Protein AF-A0A7W1K9L9-F1 (afdb_monomer_lite)

Foldseek 3Di:
DDDPDPPVVVVVVVVVVVVPPPPPPPPPQDQKEKEWQDLADEAQAKTKMKIARADAPFWKKKFKAPALDPVDHDGPWMDTWHQHPRRMTIDITHQHADPDADKGKIKMFMWGDPVVHDTDTRYIYIHTYGYQDWDKPPDFDKAFQFDKTKTKGADADFFQWKKKFKDDPNDGPDMDTQGTQDDRRMGIGIDGNHDPPFFDAAKMKIKMDSDRDDDPDPAAKMKIKIWGFDDRDRRTMIHIDHIDIDHHPDDPVPDPQPAFDWDWDDDQFFIKIKGPPQQFWKKWKFKDDPPDTHTQGIFGDHGRDITMDGRSDTADQPCQKIKMKIWTQHPVRGIYIHMDIDGGDHCLPQKDWDWDQEDEAQDKTKTKIFGLSQAFPDWKKKWKADPPDDIDIDTFGGDGSRGMTMDMDTRNDAAKMKIWIDDDHHIDIDIYGYNDDDPDDDPAFAEEQEEEPQSPLLLSLLCVLCPVRHNYDYDYDYLDACQDPPDPLLVVLLVCCVPRVGQEYEYEYQQNDQQWDQAPVRDTGGPDDPVNLVRLLVSLLSSQCSQCVVVSHAYEYEQFQAFPDPVSNVSSVSNLVSNVVSCPPDPRYHYHDVNCQQPVPHQDQWHQDPNDTDGQDDPRRGHGDNVVSNVSSNVVSVVVVVVVVVVVVVVVVVVVVVVVPD

pLDDT: mean 78.86, std 16.41, range [26.33, 98.75]

Secondary structure (DSSP, 8-state):
-----THHHHHHHHHHHHTTS--------PPPEEEESSSEEETTSEEEEEEE-PPTT-EEEEEEESSS-SSSS-EEEEEEEEE-TTS-EEEEEE----SSSSPEEEEEEEEE-GGGSS--EEEEEEEEEE---EEEES-SS-EETT-EEEEEE-SPPTTPEEEEEEEETTEEEEEEEEEE-BTTTBEEEEEESS-TT---SEEEEEEEES-SS----SSEEEEEEEEEE-SSSTT-EEEEEEEEEEEEPP-TT-PPP-B--EEEEEETTEEEEEE---TTPPEEEEEEETTEEEEEEEE---TTS-EEEEEEEE--SS-SEEEEEEEEE-TTS-EEEEEEEEEPPPGGGTEEEE--SEE-TT-EEEEEEEETT----B-PEEEEE-TTS--EEEE--B-TT--EEEEEEE--S-EEEEEEEEETTEEEEEEEEESPPPPP-PPPPEEEEEESGGGTTHHHHHHHHTTTT-EEEEEE-TT--SSSTT--HHHHHHHHHHHH--SEEEEE--TT----EE-TTS-EE-TTSHHHHHHHHHHHHHHHHHHHTTTTSEEEEEPPPPPSSHHHHHHHHHHHHHHHHHHTT-TTEEEE-HHHHH-BTB--SEEEETTEEEE-B-TTSSSB-HHHHHHHHHHHHHHHHHHHHHHHHHHHHHHHHTSS--

Structure (mmCIF, N/CA/C/O backbone):
data_AF-A0A7W1K9L9-F1
#
_entry.id   AF-A0A7W1K9L9-F1
#
loop_
_atom_site.group_PDB
_atom_site.id
_atom_site.type_symbol
_atom_site.label_atom_id
_atom_site.label_alt_id
_atom_site.label_comp_id
_atom_site.label_asym_id
_atom_site.label_entity_id
_atom_site.label_seq_id
_atom_site.pdbx_PDB_ins_code
_atom_site.Cartn_x
_atom_site.Cartn_y
_atom_site.Cartn_z
_atom_site.occupancy
_atom_site.B_iso_or_equiv
_atom_site.auth_seq_id
_atom_site.auth_comp_id
_atom_site.auth_asym_id
_atom_site.auth_atom_id
_atom_site.pdbx_PDB_model_num
ATOM 1 N N . MET A 1 1 ? -20.378 55.635 -10.596 1.00 41.19 1 MET A N 1
ATOM 2 C CA . MET A 1 1 ? -19.546 55.828 -11.803 1.00 41.19 1 MET A CA 1
ATOM 3 C C . MET A 1 1 ? -20.311 55.288 -12.997 1.00 41.19 1 MET A C 1
ATOM 5 O O . MET A 1 1 ? -20.441 54.081 -13.142 1.00 41.19 1 MET A O 1
ATOM 9 N N . THR A 1 2 ? -20.908 56.182 -13.778 1.00 39.91 2 THR A N 1
ATOM 10 C CA . THR A 1 2 ? -21.640 55.884 -15.015 1.00 39.91 2 THR A CA 1
ATOM 11 C C . THR A 1 2 ? -20.645 55.679 -16.157 1.00 39.91 2 THR A C 1
ATOM 13 O O . THR A 1 2 ? -19.804 56.541 -16.401 1.00 39.91 2 THR A O 1
ATOM 16 N N . CYS A 1 3 ? -20.705 54.535 -16.841 1.00 37.66 3 CYS A N 1
ATOM 17 C CA . CYS A 1 3 ? -19.830 54.238 -17.975 1.00 37.66 3 CYS A CA 1
ATOM 18 C C . CYS A 1 3 ? -20.466 54.768 -19.268 1.00 37.66 3 CYS A C 1
ATOM 20 O O . CYS A 1 3 ? -21.442 54.208 -19.763 1.00 37.66 3 CYS A O 1
ATOM 22 N N . GLY A 1 4 ? -19.931 55.871 -19.792 1.00 39.16 4 GLY A N 1
ATOM 23 C CA . GLY A 1 4 ? -20.336 56.458 -21.066 1.00 39.16 4 GLY A CA 1
ATOM 24 C C . GLY A 1 4 ? -19.505 55.906 -22.221 1.00 39.16 4 GLY A C 1
ATOM 25 O O . GLY A 1 4 ? -18.396 56.377 -22.445 1.00 39.16 4 GLY A O 1
ATOM 26 N N . SER A 1 5 ? -20.029 54.897 -22.923 1.00 47.72 5 SER A N 1
ATOM 27 C CA . SER A 1 5 ? -19.883 54.661 -24.376 1.00 47.72 5 SER A CA 1
ATOM 28 C C . SER A 1 5 ? -19.959 53.158 -24.716 1.00 47.72 5 SER A C 1
ATOM 30 O O . SER A 1 5 ? -19.148 52.377 -24.209 1.00 47.72 5 SER A O 1
ATOM 32 N N . PRO A 1 6 ? -20.869 52.737 -25.619 1.00 48.78 6 PRO A N 1
ATOM 33 C CA . PRO A 1 6 ? -21.090 51.330 -25.974 1.00 48.78 6 PRO A CA 1
ATOM 34 C C . PRO A 1 6 ? -19.970 50.697 -26.823 1.00 48.78 6 PRO A C 1
ATOM 36 O O . PRO A 1 6 ? -19.908 49.476 -26.941 1.00 48.78 6 PRO A O 1
ATOM 39 N N . TRP A 1 7 ? -19.034 51.485 -27.363 1.00 47.66 7 TRP A N 1
ATOM 40 C CA . TRP A 1 7 ? -17.964 50.966 -28.230 1.00 47.66 7 TRP A CA 1
ATOM 41 C C . TRP A 1 7 ? -16.797 50.323 -27.467 1.00 47.66 7 TRP A C 1
ATOM 43 O O . TRP A 1 7 ? -16.103 49.460 -28.001 1.00 47.66 7 TRP A O 1
ATOM 53 N N . ARG A 1 8 ? -16.596 50.673 -26.189 1.00 45.75 8 ARG A N 1
ATOM 54 C CA . ARG A 1 8 ? -15.510 50.100 -25.372 1.00 45.75 8 ARG A CA 1
ATOM 55 C C . ARG A 1 8 ? -15.851 48.735 -24.763 1.00 45.75 8 ARG A C 1
ATOM 57 O O . ARG A 1 8 ? -14.939 47.997 -24.402 1.00 45.75 8 ARG A O 1
ATOM 64 N N . CYS A 1 9 ? -17.129 48.354 -24.716 1.00 45.94 9 CYS A N 1
ATOM 65 C CA . CYS A 1 9 ? -17.545 47.039 -24.218 1.00 45.94 9 CYS A CA 1
ATOM 66 C C . CYS A 1 9 ? -17.356 45.912 -25.246 1.00 45.94 9 CYS A C 1
ATOM 68 O O . CYS A 1 9 ? -17.068 44.784 -24.851 1.00 45.94 9 CYS A O 1
ATOM 70 N N . PHE A 1 10 ? -17.435 46.199 -26.551 1.00 47.00 10 PHE A N 1
ATOM 71 C CA . PHE A 1 10 ? -17.265 45.171 -27.587 1.00 47.00 10 PHE A CA 1
ATOM 72 C C . PHE A 1 10 ? -15.798 44.778 -27.823 1.00 47.00 10 PHE A C 1
ATOM 74 O O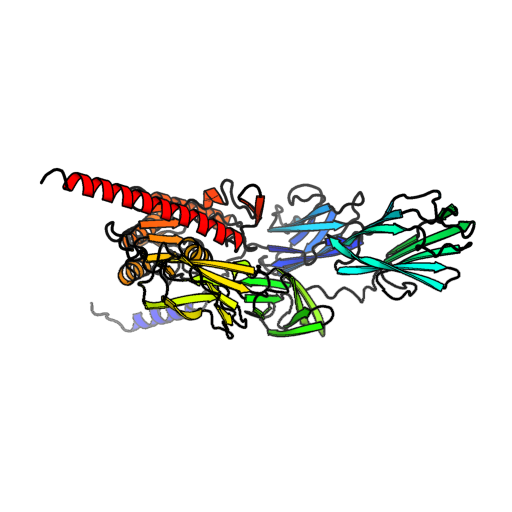 . PHE A 1 10 ? -15.504 43.599 -28.020 1.00 47.00 10 PHE A O 1
ATOM 81 N N . ALA A 1 11 ? -14.858 45.722 -27.708 1.00 43.66 11 ALA A N 1
ATOM 82 C CA . ALA A 1 11 ? -13.430 45.425 -27.857 1.00 43.66 11 ALA A CA 1
ATOM 83 C C . ALA A 1 11 ? -12.872 44.577 -26.695 1.00 43.66 11 ALA A C 1
ATOM 85 O O . ALA A 1 11 ? -12.005 43.734 -26.911 1.00 43.66 11 ALA A O 1
ATOM 86 N N . LEU A 1 12 ? -13.405 44.737 -25.475 1.00 42.94 12 LEU A N 1
ATOM 87 C CA . LEU A 1 12 ? -12.981 43.939 -24.319 1.00 42.94 12 LEU A CA 1
ATOM 88 C C . LEU A 1 12 ? -13.545 42.506 -24.355 1.00 42.94 12 LEU A C 1
ATOM 90 O O . LEU A 1 12 ? -12.870 41.572 -23.929 1.00 42.94 12 LEU A O 1
ATOM 94 N N . ALA A 1 13 ? -14.751 42.313 -24.904 1.00 41.59 13 ALA A N 1
ATOM 95 C CA . ALA A 1 13 ? -15.370 40.992 -25.034 1.00 41.59 13 ALA A CA 1
ATOM 96 C C . ALA A 1 13 ? -14.721 40.135 -26.140 1.00 41.59 13 ALA A C 1
ATOM 98 O O . ALA A 1 13 ? -14.557 38.929 -25.960 1.00 41.59 13 ALA A O 1
ATOM 99 N N . ALA A 1 14 ? -14.277 40.746 -27.246 1.00 40.28 14 ALA A N 1
ATOM 100 C CA . ALA A 1 14 ? -13.587 40.031 -28.324 1.00 40.28 14 ALA A CA 1
ATOM 101 C C . ALA A 1 14 ? -12.145 39.625 -27.950 1.00 40.28 14 ALA A C 1
ATOM 103 O O . ALA A 1 14 ? -11.694 38.545 -28.330 1.00 40.28 14 ALA A O 1
ATOM 104 N N . PHE A 1 15 ? -11.441 40.426 -27.139 1.00 36.16 15 PHE A N 1
ATOM 105 C CA . PHE A 1 15 ? -10.092 40.080 -26.665 1.00 36.16 15 PHE A CA 1
ATOM 106 C C . PHE A 1 15 ? -10.097 38.995 -25.570 1.00 36.16 15 PHE A C 1
ATOM 108 O O . PHE A 1 15 ? -9.160 38.203 -25.485 1.00 36.16 15 PHE A O 1
ATOM 115 N N . LEU A 1 16 ? -11.169 38.895 -24.771 1.00 36.16 16 LEU A N 1
ATOM 116 C CA . LEU A 1 16 ? -11.335 37.819 -23.782 1.00 36.16 16 LEU A CA 1
ATOM 117 C C . LEU A 1 16 ? -11.773 36.477 -24.395 1.00 36.16 16 LEU A C 1
ATOM 119 O O . LEU A 1 16 ? -11.501 35.435 -23.803 1.00 36.16 16 LEU A O 1
ATOM 123 N N . ALA A 1 17 ? -12.400 36.476 -25.575 1.00 31.19 17 ALA A N 1
ATOM 124 C CA . ALA A 1 17 ? -12.814 35.246 -26.253 1.00 31.19 17 ALA A CA 1
ATOM 125 C C . ALA A 1 17 ? -11.664 34.541 -27.002 1.00 31.19 17 ALA A C 1
ATOM 127 O O . ALA A 1 17 ? -11.699 33.323 -27.154 1.00 31.19 17 ALA A O 1
ATOM 128 N N . VAL A 1 18 ? -10.617 35.269 -27.413 1.00 32.94 18 VAL A N 1
ATOM 129 C CA . VAL A 1 18 ? -9.445 34.690 -28.108 1.00 32.94 18 VAL A CA 1
ATOM 130 C C . VAL A 1 18 ? -8.362 34.197 -27.133 1.00 32.94 18 VAL A C 1
ATOM 132 O O . VAL A 1 18 ? -7.576 33.317 -27.472 1.00 32.94 18 VAL A O 1
ATOM 135 N N . LEU A 1 19 ? -8.357 34.667 -25.881 1.00 32.03 19 LEU A N 1
ATOM 136 C CA . LEU A 1 19 ? -7.423 34.202 -24.841 1.00 32.03 19 LEU A CA 1
ATOM 137 C C . LEU A 1 19 ? -7.907 32.965 -24.058 1.00 32.03 19 LEU A C 1
ATOM 139 O O . LEU A 1 19 ? -7.178 32.471 -23.198 1.00 32.03 19 LEU A O 1
ATOM 143 N N . LEU A 1 20 ? -9.099 32.431 -24.358 1.00 33.34 20 LEU A N 1
ATOM 144 C CA . LEU A 1 20 ? -9.680 31.288 -23.637 1.00 33.34 20 LEU A CA 1
ATOM 145 C C . LEU A 1 20 ? -9.454 29.906 -24.284 1.00 33.34 20 LEU A C 1
ATOM 147 O O . LEU A 1 20 ? -9.943 28.913 -23.749 1.00 33.34 20 LEU A O 1
ATOM 151 N N . THR A 1 21 ? -8.696 29.795 -25.381 1.00 34.53 21 THR A N 1
ATOM 152 C CA . THR A 1 21 ? -8.489 28.510 -26.093 1.00 34.53 21 THR A CA 1
ATOM 153 C C . THR A 1 21 ? -7.059 27.963 -26.109 1.00 34.53 21 THR A C 1
ATOM 155 O O . THR A 1 21 ? -6.816 26.940 -26.742 1.00 34.53 21 THR A O 1
ATOM 158 N N . THR A 1 22 ? -6.107 28.539 -25.371 1.00 33.66 22 THR A N 1
ATOM 159 C CA . THR A 1 22 ? -4.733 27.993 -25.283 1.00 33.66 22 THR A CA 1
ATOM 160 C C . THR A 1 22 ? -4.204 27.919 -23.853 1.00 33.66 22 THR A C 1
ATOM 162 O O . THR A 1 22 ? -3.071 28.297 -23.572 1.00 33.66 22 THR A O 1
ATOM 165 N N . ALA A 1 23 ? -4.996 27.379 -22.929 1.00 32.28 23 ALA A N 1
ATOM 166 C CA . ALA A 1 23 ? -4.441 26.748 -21.734 1.00 32.28 23 ALA A CA 1
ATOM 167 C C . ALA A 1 23 ? -4.168 25.274 -22.067 1.00 32.28 23 ALA A C 1
ATOM 169 O O . ALA A 1 23 ? -4.929 24.383 -21.694 1.00 32.28 23 ALA A O 1
ATOM 170 N N . LEU A 1 24 ? -3.095 25.023 -22.826 1.00 32.34 24 LEU A N 1
ATOM 171 C CA . LEU A 1 24 ? -2.504 23.690 -22.899 1.00 32.34 24 LEU A CA 1
ATOM 172 C C . LEU A 1 24 ? -2.159 23.290 -21.464 1.00 32.34 24 LEU A C 1
ATOM 174 O O . LEU A 1 24 ? -1.269 23.866 -20.840 1.00 32.34 24 LEU A O 1
ATOM 178 N N . ALA A 1 25 ? -2.921 22.345 -20.923 1.00 29.66 25 ALA A N 1
ATOM 179 C CA . ALA A 1 25 ? -2.602 21.690 -19.675 1.00 29.66 25 ALA A CA 1
ATOM 180 C C . ALA A 1 25 ? -1.238 21.019 -19.853 1.00 29.66 25 ALA A C 1
ATOM 182 O O . ALA A 1 25 ? -1.145 19.953 -20.454 1.00 29.66 25 ALA A O 1
ATOM 183 N N . LEU A 1 26 ? -0.174 21.658 -19.366 1.00 26.33 26 LEU A N 1
ATOM 184 C CA . LEU A 1 26 ? 1.110 20.995 -19.214 1.00 26.33 26 LEU A CA 1
ATOM 185 C C . LEU A 1 26 ? 0.892 19.874 -18.188 1.00 26.33 26 LEU A C 1
ATOM 187 O O . LEU A 1 26 ? 0.564 20.177 -17.033 1.00 26.33 26 LEU A O 1
ATOM 191 N N . PRO A 1 27 ? 0.999 18.588 -18.570 1.00 29.08 27 PRO A N 1
ATOM 192 C CA . PRO A 1 27 ? 0.968 17.523 -17.587 1.00 29.08 27 PRO A CA 1
ATOM 193 C C . PRO A 1 27 ? 2.139 17.763 -16.635 1.00 29.08 27 PRO A C 1
ATOM 195 O O . PRO A 1 27 ? 3.267 17.978 -17.075 1.00 29.08 27 PRO A O 1
ATOM 198 N N . ALA A 1 28 ? 1.879 17.759 -15.327 1.00 31.33 28 ALA A N 1
ATOM 199 C CA . ALA A 1 28 ? 2.944 17.717 -14.335 1.00 31.33 28 ALA A CA 1
ATOM 200 C C . ALA A 1 28 ? 3.848 16.522 -14.681 1.00 31.33 28 ALA A C 1
ATOM 202 O O . ALA A 1 28 ? 3.395 15.378 -14.588 1.00 31.33 28 ALA A O 1
ATOM 203 N N . SER A 1 29 ? 5.072 16.777 -15.158 1.00 32.59 29 SER A N 1
ATOM 204 C CA . SER A 1 29 ? 5.957 15.722 -15.647 1.00 32.59 29 SER A CA 1
ATOM 205 C C . SER A 1 29 ? 6.315 14.805 -14.481 1.00 32.59 29 SER A C 1
ATOM 207 O O . SER A 1 29 ? 7.030 15.161 -13.540 1.00 32.59 29 SER A O 1
ATOM 209 N N . ALA A 1 30 ? 5.732 13.608 -14.489 1.00 44.03 30 ALA A N 1
ATOM 210 C CA . ALA A 1 30 ? 6.203 12.525 -13.648 1.00 44.03 30 ALA A CA 1
ATOM 211 C C . ALA A 1 30 ? 7.645 12.229 -14.074 1.00 44.03 30 ALA A C 1
ATOM 213 O O . ALA A 1 30 ? 7.911 12.141 -15.269 1.00 44.03 30 ALA A O 1
ATOM 214 N N . GLN A 1 31 ? 8.574 12.114 -13.119 1.00 48.84 31 GLN A N 1
ATOM 215 C CA . GLN A 1 31 ? 9.953 11.760 -13.461 1.00 48.84 31 GLN A CA 1
ATOM 216 C C . GLN A 1 31 ? 9.979 10.436 -14.235 1.00 48.84 31 GLN A C 1
ATOM 218 O O . GLN A 1 31 ? 9.230 9.527 -13.851 1.00 48.84 31 GLN A O 1
ATOM 223 N N . PRO A 1 32 ? 10.855 10.311 -15.250 1.00 59.69 32 PRO A N 1
ATOM 224 C CA . PRO A 1 32 ? 10.964 9.094 -16.020 1.00 59.69 32 PRO A CA 1
ATOM 225 C C . PRO A 1 32 ? 11.225 7.900 -15.099 1.00 59.69 32 PRO A C 1
ATOM 227 O O . PRO A 1 32 ? 12.175 7.886 -14.313 1.00 59.69 32 PRO A O 1
ATOM 230 N N . THR A 1 33 ? 10.361 6.894 -15.148 1.00 61.53 33 THR A N 1
ATOM 231 C CA . THR A 1 33 ? 10.555 5.641 -14.419 1.00 61.53 33 THR A CA 1
ATOM 232 C C . THR A 1 33 ? 11.104 4.583 -15.356 1.00 61.53 33 THR A C 1
ATOM 234 O O . THR A 1 33 ? 10.826 4.602 -16.547 1.00 61.53 33 THR A O 1
ATOM 237 N N . LEU A 1 34 ? 11.887 3.645 -14.827 1.00 68.19 34 LEU A N 1
ATOM 238 C CA . LEU A 1 34 ? 12.358 2.480 -15.569 1.00 68.19 34 LEU A CA 1
ATOM 239 C C . LEU A 1 34 ? 12.175 1.243 -14.698 1.00 68.19 34 LEU A C 1
ATOM 241 O O . LEU A 1 34 ? 12.527 1.239 -13.517 1.00 68.19 34 LEU A O 1
ATOM 245 N N . PHE A 1 35 ? 11.646 0.176 -15.275 1.00 59.00 35 PHE A N 1
ATOM 246 C CA . PHE A 1 35 ? 11.457 -1.099 -14.604 1.00 59.00 35 PHE A CA 1
ATOM 247 C C . PHE A 1 35 ? 11.678 -2.260 -15.582 1.00 59.00 35 PHE A C 1
ATOM 249 O O . PHE A 1 35 ? 11.492 -2.150 -16.793 1.00 59.00 35 PHE A O 1
ATOM 256 N N . SER A 1 36 ? 12.089 -3.404 -15.040 1.00 61.25 36 SER A N 1
ATOM 257 C CA . SER A 1 36 ? 12.247 -4.649 -15.795 1.00 61.25 36 SER A CA 1
ATOM 258 C C . SER A 1 36 ? 11.005 -5.514 -15.626 1.00 61.25 36 SER A C 1
ATOM 260 O O . SER A 1 36 ? 10.530 -5.692 -14.504 1.00 61.25 36 SER A O 1
ATOM 262 N N . LEU A 1 37 ? 10.498 -6.078 -16.725 1.00 51.16 37 LEU A N 1
ATOM 263 C CA . LEU A 1 37 ? 9.322 -6.962 -16.710 1.00 51.16 37 LEU A CA 1
ATOM 264 C C . LEU A 1 37 ? 9.650 -8.406 -16.309 1.00 51.16 37 LEU A C 1
ATOM 266 O O . LEU A 1 37 ? 8.752 -9.202 -16.042 1.00 51.16 37 LEU A O 1
ATOM 270 N N . GLY A 1 38 ? 10.940 -8.716 -16.173 1.00 53.16 38 GLY A N 1
ATOM 271 C CA . GLY A 1 38 ? 11.441 -9.924 -15.532 1.00 53.16 38 GLY A CA 1
ATOM 272 C C . GLY A 1 38 ? 12.306 -9.586 -14.322 1.00 53.16 38 GLY A C 1
ATOM 273 O O . GLY A 1 38 ? 13.132 -8.673 -14.366 1.00 53.16 38 GLY A O 1
ATOM 274 N N . ASN A 1 39 ? 12.185 -10.375 -13.251 1.00 57.72 39 ASN A N 1
ATOM 275 C CA . ASN A 1 39 ? 13.110 -10.288 -12.116 1.00 57.72 39 ASN A CA 1
ATOM 276 C C . ASN A 1 39 ? 14.548 -10.662 -12.520 1.00 57.72 39 ASN A C 1
ATOM 278 O O . ASN A 1 39 ? 15.482 -10.323 -11.788 1.00 57.72 39 ASN A O 1
ATOM 282 N N . CYS A 1 40 ? 14.711 -11.357 -13.660 1.00 71.19 40 CYS A N 1
ATOM 283 C CA . CYS A 1 40 ? 15.981 -11.883 -14.136 1.00 71.19 40 CYS A CA 1
ATOM 284 C C . CYS A 1 40 ? 16.158 -11.901 -15.655 1.00 71.19 40 CYS A C 1
ATOM 286 O O . CYS A 1 40 ? 15.264 -12.339 -16.375 1.00 71.19 40 CYS A O 1
ATOM 288 N N . GLY A 1 41 ? 17.344 -11.494 -16.111 1.00 78.69 41 GLY A N 1
ATOM 289 C CA . GLY A 1 41 ? 17.846 -11.696 -17.469 1.00 78.69 41 GLY A CA 1
ATOM 290 C C . GLY A 1 41 ? 18.845 -12.854 -17.527 1.00 78.69 41 GLY A C 1
ATOM 291 O O . GLY A 1 41 ? 19.619 -13.065 -16.592 1.00 78.69 41 GLY A O 1
ATOM 292 N N . PHE A 1 42 ? 18.850 -13.608 -18.623 1.00 81.19 42 PHE A N 1
ATOM 293 C CA . PHE A 1 42 ? 19.726 -14.770 -18.784 1.00 81.19 42 PHE A CA 1
ATOM 294 C C . PHE A 1 42 ? 20.773 -14.538 -19.864 1.00 81.19 42 PHE A C 1
ATOM 296 O O . PHE A 1 42 ? 20.431 -14.036 -20.928 1.00 81.19 42 PHE A O 1
ATOM 303 N N . ALA A 1 43 ? 22.018 -14.945 -19.624 1.00 80.56 43 ALA A N 1
ATOM 304 C CA . ALA A 1 43 ? 23.092 -14.818 -20.606 1.00 80.56 43 ALA A CA 1
ATOM 305 C C . ALA A 1 43 ? 22.676 -15.343 -21.997 1.00 80.56 43 ALA A C 1
ATOM 307 O O . ALA A 1 43 ? 22.104 -16.435 -22.107 1.00 80.56 43 ALA A O 1
ATOM 308 N N . GLY A 1 44 ? 22.945 -14.557 -23.043 1.00 74.50 44 GLY A N 1
ATOM 309 C CA . GLY A 1 44 ? 22.568 -14.870 -24.427 1.00 74.50 44 GLY A CA 1
ATOM 310 C C . GLY A 1 44 ? 21.077 -14.683 -24.740 1.00 74.50 44 GLY A C 1
ATOM 311 O O . GLY A 1 44 ? 20.592 -15.208 -25.739 1.00 74.50 44 GLY A O 1
ATOM 312 N N . THR A 1 45 ? 20.332 -13.985 -23.880 1.00 75.62 45 THR A N 1
ATOM 313 C CA . THR A 1 45 ? 18.937 -13.577 -24.121 1.00 75.62 45 THR A CA 1
ATOM 314 C C . THR A 1 45 ? 18.804 -12.062 -24.043 1.00 75.62 45 THR A C 1
ATOM 316 O O . THR A 1 45 ? 19.747 -11.381 -23.652 1.00 75.62 45 THR A O 1
ATOM 319 N N . GLN A 1 46 ? 17.626 -11.537 -24.377 1.00 80.75 46 GLN A N 1
ATOM 320 C CA . GLN A 1 46 ? 17.303 -10.126 -24.199 1.00 80.75 46 GLN A CA 1
ATOM 321 C C . GLN A 1 46 ? 16.433 -9.912 -22.963 1.00 80.75 46 GLN A C 1
ATOM 323 O O . GLN A 1 46 ? 15.486 -10.663 -22.720 1.00 80.75 46 GLN A O 1
ATOM 328 N N . VAL A 1 47 ? 16.719 -8.856 -22.204 1.00 76.12 47 VAL A N 1
ATOM 329 C CA . VAL A 1 47 ? 15.802 -8.319 -21.195 1.00 76.12 47 VAL A CA 1
ATOM 330 C C . VAL A 1 47 ? 15.043 -7.145 -21.796 1.00 76.12 47 VAL A C 1
ATOM 332 O O . VAL A 1 47 ? 15.633 -6.284 -22.442 1.00 76.12 47 VAL A O 1
ATOM 335 N N . THR A 1 48 ? 13.726 -7.116 -21.592 1.00 77.06 48 THR A N 1
ATOM 336 C CA . THR A 1 48 ? 12.900 -5.962 -21.964 1.00 77.06 48 THR A CA 1
ATOM 337 C C . THR A 1 48 ? 12.686 -5.085 -20.740 1.00 77.06 48 THR A C 1
ATOM 339 O O . THR A 1 48 ? 12.186 -5.545 -19.707 1.00 77.06 48 THR A O 1
ATOM 342 N N . LEU A 1 49 ? 13.060 -3.821 -20.868 1.00 74.44 49 LEU A N 1
ATOM 343 C CA . LEU A 1 49 ? 12.805 -2.785 -19.880 1.00 74.44 49 LEU A CA 1
ATOM 344 C C . LEU A 1 49 ? 11.759 -1.846 -20.432 1.00 74.44 49 LEU A C 1
ATOM 346 O O . LEU A 1 49 ? 11.746 -1.560 -21.628 1.00 74.44 49 LEU A O 1
ATOM 350 N N . ASN A 1 50 ? 10.897 -1.376 -19.544 1.00 70.25 50 ASN A N 1
ATOM 351 C CA . ASN A 1 50 ? 9.919 -0.376 -19.906 1.00 70.25 50 ASN A CA 1
ATOM 352 C C . ASN A 1 50 ? 9.955 0.751 -18.895 1.00 70.25 50 ASN A C 1
ATOM 354 O O . ASN A 1 50 ? 10.400 0.586 -17.757 1.00 70.25 50 ASN A O 1
ATOM 358 N N . GLY A 1 51 ? 9.500 1.900 -19.339 1.00 59.69 51 GLY A N 1
ATOM 359 C CA . GLY A 1 51 ? 9.500 3.101 -18.553 1.00 59.69 51 GLY A CA 1
ATOM 360 C C . GLY A 1 51 ? 8.436 4.063 -19.036 1.00 59.69 51 GLY A C 1
ATOM 361 O O . GLY A 1 51 ? 7.866 3.863 -20.101 1.00 59.69 51 GLY A O 1
ATOM 362 N N . ASN A 1 52 ? 8.138 5.069 -18.229 1.00 62.09 52 ASN A N 1
ATOM 363 C CA . ASN A 1 52 ? 7.161 6.104 -18.553 1.00 62.09 52 ASN A CA 1
ATOM 364 C C . ASN A 1 52 ? 7.622 7.448 -18.006 1.00 62.09 52 ASN A C 1
ATOM 366 O O . ASN A 1 52 ? 8.465 7.471 -17.115 1.00 62.09 52 ASN A O 1
ATOM 370 N N . GLY A 1 53 ? 7.059 8.545 -18.507 1.00 52.12 53 GLY A N 1
ATOM 371 C CA . GLY A 1 53 ? 7.430 9.897 -18.080 1.00 52.12 53 GLY A CA 1
ATOM 372 C C . GLY A 1 53 ? 8.701 10.429 -18.745 1.00 52.12 53 GLY A C 1
ATOM 373 O O . GLY A 1 53 ? 9.322 11.334 -18.200 1.00 52.12 53 GLY A O 1
ATOM 374 N N . PHE A 1 54 ? 9.099 9.860 -19.888 1.00 72.75 54 PHE A N 1
ATOM 375 C CA . PHE A 1 54 ? 10.149 10.411 -20.748 1.00 72.75 54 PHE A CA 1
ATOM 376 C C . PHE A 1 54 ? 9.567 11.476 -21.683 1.00 72.75 54 PHE A C 1
ATOM 378 O O . PHE A 1 54 ? 8.379 11.430 -22.005 1.00 72.75 54 PHE A O 1
ATOM 385 N N . ASP A 1 55 ? 10.396 12.416 -22.138 1.00 76.00 55 ASP A N 1
ATOM 386 C CA . ASP A 1 55 ? 9.945 13.447 -23.071 1.00 76.00 55 ASP A CA 1
ATOM 387 C C . ASP A 1 55 ? 9.673 12.814 -24.454 1.00 76.00 55 ASP A C 1
ATOM 389 O O . ASP A 1 55 ? 10.563 12.164 -25.015 1.00 76.00 55 ASP A O 1
ATOM 393 N N . PRO A 1 56 ? 8.461 12.960 -25.029 1.00 75.06 56 PRO A N 1
ATOM 394 C CA . PRO A 1 56 ? 8.142 12.396 -26.339 1.00 75.06 56 PRO A CA 1
ATOM 395 C C . PRO A 1 56 ? 9.114 12.856 -27.430 1.00 75.06 56 PRO A C 1
ATOM 397 O O . PRO A 1 56 ? 9.429 14.040 -27.533 1.00 75.06 56 PRO A O 1
ATOM 400 N N . GLY A 1 57 ? 9.581 11.922 -28.263 1.00 71.12 57 GLY A N 1
ATOM 401 C CA . GLY A 1 57 ? 10.545 12.218 -29.332 1.00 71.12 57 GLY A CA 1
ATOM 402 C C . GLY A 1 57 ? 11.989 12.427 -28.857 1.00 71.12 57 GLY A C 1
ATOM 403 O O . GLY A 1 57 ? 12.871 12.641 -29.687 1.00 71.12 57 GLY A O 1
ATOM 404 N N . GLN A 1 58 ? 12.262 12.324 -27.552 1.00 78.25 58 GLN A N 1
ATOM 405 C CA . GLN A 1 58 ? 13.621 12.347 -27.022 1.00 78.25 58 GLN A CA 1
ATOM 406 C C . GLN A 1 58 ? 14.385 11.088 -27.452 1.00 78.25 58 GLN A C 1
ATOM 408 O O . GLN A 1 58 ? 13.972 9.956 -27.189 1.00 78.25 58 GLN A O 1
ATOM 413 N N . THR A 1 59 ? 15.543 11.273 -28.081 1.00 81.38 59 THR A N 1
ATOM 414 C CA . THR A 1 59 ? 16.481 10.183 -28.367 1.00 81.38 59 THR A CA 1
ATOM 415 C C . THR A 1 59 ? 17.211 9.793 -27.089 1.00 81.38 59 THR A C 1
ATOM 417 O O . THR A 1 59 ? 17.969 10.578 -26.506 1.00 81.38 59 THR A O 1
ATOM 420 N N . THR A 1 60 ? 16.980 8.561 -26.643 1.00 87.44 60 THR A N 1
ATOM 421 C CA . THR A 1 60 ? 17.603 8.027 -25.435 1.00 87.44 60 THR A CA 1
ATOM 422 C C . THR A 1 60 ? 18.361 6.739 -25.726 1.00 87.44 60 THR A C 1
ATOM 424 O O . THR A 1 60 ? 18.047 5.991 -26.655 1.00 87.44 60 THR A O 1
ATOM 427 N N . VAL A 1 61 ? 19.382 6.478 -24.915 1.00 90.94 61 VAL A N 1
ATOM 428 C CA . VAL A 1 61 ? 20.163 5.240 -24.953 1.00 90.94 61 VAL A CA 1
ATOM 429 C C . VAL A 1 61 ? 19.993 4.539 -23.616 1.00 90.94 61 VAL A C 1
ATOM 431 O O . VAL A 1 61 ? 20.205 5.139 -22.557 1.00 90.94 61 VAL A O 1
ATOM 434 N N . ALA A 1 62 ? 19.620 3.263 -23.660 1.00 91.44 62 ALA A N 1
ATOM 435 C CA . ALA A 1 62 ? 19.623 2.408 -22.487 1.00 91.44 62 ALA A CA 1
ATOM 436 C C . ALA A 1 62 ? 20.936 1.630 -22.408 1.00 91.44 62 ALA A C 1
ATOM 438 O O . ALA A 1 62 ? 21.413 1.100 -23.408 1.00 91.44 62 ALA A O 1
ATOM 439 N N . GLU A 1 63 ? 21.511 1.544 -21.212 1.00 93.19 63 GLU A N 1
ATOM 440 C CA . GLU A 1 63 ? 22.791 0.887 -20.958 1.00 93.19 63 GLU A CA 1
ATOM 441 C C . GLU A 1 63 ? 22.684 -0.031 -19.745 1.00 93.19 63 GLU A C 1
ATOM 443 O O . GLU A 1 63 ? 22.374 0.411 -18.636 1.00 93.19 63 GLU A O 1
ATOM 448 N N . MET A 1 64 ? 22.982 -1.313 -19.942 1.00 92.75 64 MET A N 1
ATOM 449 C CA . MET A 1 64 ? 23.173 -2.264 -18.855 1.00 92.75 64 MET A CA 1
ATOM 450 C C . MET A 1 64 ? 24.606 -2.161 -18.348 1.00 92.75 64 MET A C 1
ATOM 452 O O . MET A 1 64 ? 25.551 -2.386 -19.097 1.00 92.75 64 MET A O 1
ATOM 456 N N . MET A 1 65 ? 24.775 -1.867 -17.066 1.00 91.44 65 MET A N 1
ATOM 457 C CA . MET A 1 65 ? 26.074 -1.655 -16.438 1.00 91.44 65 MET A CA 1
ATOM 458 C C . MET A 1 65 ? 26.709 -2.974 -15.980 1.00 91.44 65 MET A C 1
ATOM 460 O O . MET A 1 65 ? 26.033 -3.972 -15.706 1.00 91.44 65 MET A O 1
ATOM 464 N N . SER A 1 66 ? 28.038 -2.986 -15.853 1.00 88.88 66 SER A N 1
ATOM 465 C CA . SER A 1 66 ? 28.771 -4.113 -15.269 1.00 88.88 66 SER A CA 1
ATOM 466 C C . SER A 1 66 ? 28.511 -4.315 -13.771 1.00 88.88 66 SER A C 1
ATOM 468 O O . SER A 1 66 ? 28.794 -5.390 -13.250 1.00 88.88 66 SER A O 1
ATOM 470 N N . THR A 1 67 ? 27.958 -3.309 -13.086 1.00 86.25 67 THR A N 1
ATOM 471 C CA . THR A 1 67 ? 27.750 -3.290 -11.631 1.00 86.25 67 THR A CA 1
ATOM 472 C C . THR A 1 67 ? 26.298 -2.974 -11.261 1.00 86.25 67 THR A C 1
ATOM 474 O O . THR A 1 67 ? 25.484 -2.636 -12.120 1.00 86.25 67 THR A O 1
ATOM 477 N N . ALA A 1 68 ? 25.960 -3.071 -9.970 1.00 78.19 68 ALA A N 1
ATOM 478 C CA . ALA A 1 68 ? 24.644 -2.708 -9.433 1.00 78.19 68 ALA A CA 1
ATOM 479 C C . ALA A 1 68 ? 24.416 -1.187 -9.292 1.00 78.19 68 ALA A C 1
ATOM 481 O O . ALA A 1 68 ? 23.305 -0.771 -8.943 1.00 78.19 68 ALA A O 1
ATOM 482 N N . ASP A 1 69 ? 25.449 -0.378 -9.527 1.00 73.81 69 ASP A N 1
ATOM 483 C CA . ASP A 1 69 ? 25.397 1.081 -9.514 1.00 73.81 69 ASP A CA 1
ATOM 484 C C . ASP A 1 69 ? 25.168 1.601 -10.945 1.00 73.81 69 ASP A C 1
ATOM 486 O O . ASP A 1 69 ? 25.792 1.143 -11.898 1.00 73.81 69 ASP A O 1
ATOM 490 N N . ALA A 1 70 ? 24.231 2.538 -11.112 1.00 75.19 70 ALA A N 1
ATOM 491 C CA . ALA A 1 70 ? 23.927 3.155 -12.405 1.00 75.19 70 ALA A CA 1
ATOM 492 C C . ALA A 1 70 ? 25.022 4.128 -12.872 1.00 75.19 70 ALA A C 1
ATOM 494 O O . ALA A 1 70 ? 25.097 4.455 -14.056 1.00 75.19 70 ALA A O 1
ATOM 495 N N . LEU A 1 71 ? 25.851 4.618 -11.952 1.00 77.12 71 LEU A N 1
ATOM 496 C CA . LEU A 1 71 ? 26.893 5.600 -12.234 1.00 77.12 71 LEU A CA 1
ATOM 497 C C . LEU A 1 71 ? 28.288 4.970 -12.313 1.00 77.12 71 LEU A C 1
ATOM 499 O O . LEU A 1 71 ? 29.205 5.619 -12.808 1.00 77.12 71 LEU A O 1
ATOM 503 N N . ALA A 1 72 ? 28.443 3.708 -11.896 1.00 66.88 72 ALA A N 1
ATOM 504 C CA . ALA A 1 72 ? 29.729 3.018 -11.867 1.00 66.88 72 ALA A CA 1
ATOM 505 C C . ALA A 1 72 ? 29.778 1.774 -12.771 1.00 66.88 72 ALA A C 1
ATOM 507 O O . ALA A 1 72 ? 28.806 1.032 -12.941 1.00 66.88 72 ALA A O 1
ATOM 508 N N . GLY A 1 73 ? 30.970 1.501 -13.303 1.00 81.94 73 GLY A N 1
ATOM 509 C CA . GLY A 1 73 ? 31.224 0.388 -14.217 1.00 81.94 73 GLY A CA 1
ATOM 510 C C . GLY A 1 73 ? 31.087 0.763 -15.691 1.00 81.94 73 GLY A C 1
ATOM 511 O O . GLY A 1 73 ? 30.722 1.884 -16.041 1.00 81.94 73 GLY A O 1
ATOM 512 N N . ARG A 1 74 ? 31.408 -0.190 -16.571 1.00 89.25 74 ARG A N 1
ATOM 513 C CA . ARG A 1 74 ? 31.276 -0.024 -18.025 1.00 89.25 74 ARG A CA 1
ATOM 514 C C . ARG A 1 74 ? 29.934 -0.595 -18.497 1.00 89.25 74 ARG A C 1
ATOM 516 O O . ARG A 1 74 ? 29.511 -1.619 -17.949 1.00 89.25 74 ARG A O 1
ATOM 523 N N . PRO A 1 75 ? 29.264 0.023 -19.487 1.00 91.75 75 PRO A N 1
ATOM 524 C CA . PRO A 1 75 ? 28.149 -0.609 -20.177 1.00 91.75 75 PRO A CA 1
ATOM 525 C C . PRO A 1 75 ? 28.601 -1.941 -20.779 1.00 91.75 75 PRO A C 1
ATOM 527 O O . PRO A 1 75 ? 29.627 -2.012 -21.450 1.00 91.75 75 PRO A O 1
ATOM 530 N N . VAL A 1 76 ? 27.849 -2.999 -20.507 1.00 92.69 76 VAL A N 1
ATOM 531 C CA . VAL A 1 76 ? 28.069 -4.347 -21.047 1.00 92.69 76 VAL A CA 1
ATOM 532 C C . VAL A 1 76 ? 27.053 -4.713 -22.130 1.00 92.69 76 VAL A C 1
ATOM 534 O O . VAL A 1 76 ? 27.213 -5.715 -22.816 1.00 92.69 76 VAL A O 1
ATOM 537 N N . SER A 1 77 ? 25.997 -3.911 -22.256 1.00 92.75 77 SER A N 1
ATOM 538 C CA . SER A 1 77 ? 25.030 -3.927 -23.348 1.00 92.75 77 SER A CA 1
ATOM 539 C C . SER A 1 77 ? 24.415 -2.537 -23.452 1.00 92.75 77 SER A C 1
ATOM 541 O O . SER A 1 77 ? 24.211 -1.872 -22.430 1.00 92.75 77 SER A O 1
ATOM 543 N N . SER A 1 78 ? 24.132 -2.095 -24.669 1.00 92.62 78 SER A N 1
ATOM 544 C CA . SER A 1 78 ? 23.458 -0.834 -24.939 1.00 92.62 78 SER A CA 1
ATOM 545 C C . SER A 1 78 ? 22.490 -0.983 -26.106 1.00 92.62 78 SER A C 1
ATOM 547 O O . SER A 1 78 ? 22.632 -1.873 -26.942 1.00 92.62 78 SER A O 1
ATOM 549 N N . GLY A 1 79 ? 21.487 -0.115 -26.146 1.00 88.00 79 GLY A N 1
ATOM 550 C CA . GLY A 1 79 ? 20.493 -0.100 -27.208 1.00 88.00 79 GLY A CA 1
ATOM 551 C C . GLY A 1 79 ? 19.776 1.238 -27.267 1.00 88.00 79 GLY A C 1
ATOM 552 O O . GLY A 1 79 ? 19.598 1.903 -26.241 1.00 88.00 79 GLY A O 1
ATOM 553 N N . ALA A 1 80 ? 19.369 1.628 -28.474 1.00 85.56 80 ALA A N 1
ATOM 554 C CA . ALA A 1 80 ? 18.489 2.772 -28.660 1.00 85.56 80 ALA A CA 1
ATOM 555 C C . ALA A 1 80 ? 17.160 2.504 -27.944 1.00 85.56 80 ALA A C 1
ATOM 557 O O . ALA A 1 80 ? 16.568 1.432 -28.089 1.00 85.56 80 ALA A O 1
ATOM 558 N N . ALA A 1 81 ? 16.708 3.475 -27.159 1.00 81.31 81 ALA A N 1
ATOM 559 C CA . ALA A 1 81 ? 15.457 3.402 -26.434 1.00 81.31 81 ALA A CA 1
ATOM 560 C C . ALA A 1 81 ? 14.520 4.480 -26.987 1.00 81.31 81 ALA A C 1
ATOM 562 O O . ALA A 1 81 ? 14.681 5.675 -26.733 1.00 81.31 81 ALA A O 1
ATOM 563 N N . ALA A 1 82 ? 13.579 4.041 -27.821 1.00 77.19 82 ALA A N 1
ATOM 564 C CA . ALA A 1 82 ? 12.587 4.925 -28.408 1.00 77.19 82 ALA A CA 1
ATOM 565 C C . ALA A 1 82 ? 11.548 5.297 -27.346 1.00 77.19 82 ALA A C 1
ATOM 567 O O . ALA A 1 82 ? 11.000 4.418 -26.675 1.00 77.19 82 ALA A O 1
ATOM 568 N N . VAL A 1 83 ? 11.305 6.599 -27.211 1.00 72.75 83 VAL A N 1
ATOM 569 C CA . VAL A 1 83 ? 10.217 7.154 -26.408 1.00 72.75 83 VAL A CA 1
ATOM 570 C C . VAL A 1 83 ? 9.054 7.442 -27.345 1.00 72.75 83 VAL A C 1
ATOM 572 O O . VAL A 1 83 ? 9.215 8.169 -28.328 1.00 72.75 83 VAL A O 1
ATOM 575 N N . ASP A 1 84 ? 7.896 6.854 -27.071 1.00 69.25 84 ASP A N 1
ATOM 576 C CA . ASP A 1 84 ? 6.705 7.071 -27.880 1.00 69.25 84 ASP A CA 1
ATOM 577 C C . ASP A 1 84 ? 6.042 8.431 -27.594 1.00 69.25 84 ASP A C 1
ATOM 579 O O . ASP A 1 84 ? 6.461 9.215 -26.738 1.00 69.25 84 ASP A O 1
ATOM 583 N N . SER A 1 85 ? 4.969 8.732 -28.327 1.00 63.00 85 SER A N 1
ATOM 584 C CA . SER A 1 85 ? 4.220 9.982 -28.169 1.00 63.00 85 SER A CA 1
ATOM 585 C C . SER A 1 85 ? 3.558 10.148 -26.793 1.00 63.00 85 SER A C 1
ATOM 587 O O . SER A 1 85 ? 3.134 11.250 -26.455 1.00 63.00 85 SER A O 1
ATOM 589 N N . ALA A 1 86 ? 3.423 9.071 -26.013 1.00 49.31 86 ALA A N 1
ATOM 590 C CA . ALA A 1 86 ? 2.862 9.089 -24.665 1.00 49.31 86 ALA A CA 1
ATOM 591 C C . ALA A 1 86 ? 3.936 9.263 -23.574 1.00 49.31 86 ALA A C 1
ATOM 593 O O . ALA A 1 86 ? 3.583 9.389 -22.397 1.00 49.31 86 ALA A O 1
ATOM 594 N N . GLY A 1 87 ? 5.218 9.308 -23.952 1.00 56.25 87 GLY A N 1
ATOM 595 C CA . GLY A 1 87 ? 6.338 9.352 -23.017 1.00 56.25 87 GLY A CA 1
ATOM 596 C C . GLY A 1 87 ? 6.682 7.982 -22.428 1.00 56.25 87 GLY A C 1
ATOM 597 O O . GLY A 1 87 ? 7.365 7.915 -21.400 1.00 56.25 87 GLY A O 1
ATOM 598 N N . ASP A 1 88 ? 6.193 6.901 -23.044 1.00 62.47 88 ASP A N 1
ATOM 599 C CA . ASP A 1 88 ? 6.532 5.532 -22.680 1.00 62.47 88 ASP A CA 1
ATOM 600 C C . ASP A 1 88 ? 7.778 5.082 -23.454 1.00 62.47 88 ASP A C 1
ATOM 602 O O . ASP A 1 88 ? 7.955 5.354 -24.640 1.00 62.47 88 ASP A O 1
ATOM 606 N N . LEU A 1 89 ? 8.663 4.375 -22.759 1.00 77.81 89 LEU A N 1
ATOM 607 C CA . LEU A 1 89 ? 9.912 3.847 -23.288 1.00 77.81 89 LEU A CA 1
ATOM 608 C C . LEU A 1 89 ? 9.875 2.328 -23.214 1.00 77.81 89 LEU A C 1
ATOM 610 O O . LEU A 1 89 ? 9.551 1.766 -22.167 1.00 77.81 89 LEU A O 1
ATOM 614 N N . SER A 1 90 ? 10.265 1.656 -24.293 1.00 77.19 90 SER A N 1
ATOM 615 C CA . SER A 1 90 ? 10.501 0.212 -24.302 1.00 77.19 90 SER A CA 1
ATOM 616 C C . SER A 1 90 ? 11.828 -0.080 -24.980 1.00 77.19 90 SER A C 1
ATOM 618 O O . SER A 1 90 ? 12.091 0.390 -26.085 1.00 77.19 90 SER A O 1
ATOM 620 N N . VAL A 1 91 ? 12.686 -0.847 -24.316 1.00 82.50 91 VAL A N 1
ATOM 621 C CA . VAL A 1 91 ? 14.009 -1.185 -24.842 1.00 82.50 91 VAL A CA 1
ATOM 622 C C . VAL A 1 91 ? 14.360 -2.628 -24.536 1.00 82.50 91 VAL A C 1
ATOM 624 O O . VAL A 1 91 ? 14.093 -3.144 -23.448 1.00 82.50 91 VAL A O 1
ATOM 627 N N . ARG A 1 92 ? 14.975 -3.286 -25.518 1.00 83.38 92 ARG A N 1
ATOM 628 C CA . ARG A 1 92 ? 15.545 -4.622 -25.371 1.00 83.38 92 ARG A CA 1
ATOM 629 C C . ARG A 1 92 ? 17.055 -4.499 -25.293 1.00 83.38 92 ARG A C 1
ATOM 631 O O . ARG A 1 92 ? 17.662 -3.869 -26.150 1.00 83.38 92 ARG A O 1
ATOM 638 N N . LEU A 1 93 ? 17.637 -5.100 -24.265 1.00 86.06 93 LEU A N 1
ATOM 639 C CA . LEU A 1 93 ? 19.082 -5.154 -24.080 1.00 86.06 93 LEU A CA 1
ATOM 640 C C . LEU A 1 93 ? 19.528 -6.603 -24.017 1.00 86.06 93 LEU A C 1
ATOM 642 O O . LEU A 1 93 ? 18.914 -7.415 -23.319 1.00 86.06 93 LEU A O 1
ATOM 646 N N . ASP A 1 94 ? 20.611 -6.908 -24.717 1.00 88.44 94 ASP A N 1
ATOM 647 C CA . ASP A 1 94 ? 21.253 -8.209 -24.625 1.00 88.44 94 ASP A CA 1
ATOM 648 C C . ASP A 1 94 ? 21.830 -8.407 -23.220 1.00 88.44 94 ASP A C 1
ATOM 650 O O . ASP A 1 94 ? 22.418 -7.513 -22.613 1.00 88.44 94 ASP A O 1
ATOM 654 N N . VAL A 1 95 ? 21.651 -9.603 -22.677 1.00 86.44 95 VAL A N 1
ATOM 655 C CA . VAL A 1 95 ? 22.207 -9.986 -21.385 1.00 86.44 95 VAL A CA 1
ATOM 656 C C . VAL A 1 95 ? 23.519 -10.720 -21.655 1.00 86.44 95 VAL A C 1
ATOM 658 O O . VAL A 1 95 ? 23.494 -11.852 -22.155 1.00 86.44 95 VAL A O 1
ATOM 661 N N . PRO A 1 96 ? 24.673 -10.119 -21.332 1.00 85.75 96 PRO A N 1
ATOM 662 C CA . PRO A 1 96 ? 25.956 -10.757 -21.566 1.00 85.75 96 PRO A CA 1
ATOM 663 C C . PRO A 1 96 ? 26.183 -11.911 -20.579 1.00 85.75 96 PRO A C 1
ATOM 665 O O . PRO A 1 96 ? 25.575 -11.941 -19.500 1.00 85.75 96 PRO A O 1
ATOM 668 N N . PRO A 1 97 ? 27.071 -12.861 -20.919 1.00 82.62 97 PRO A N 1
ATOM 669 C CA . PRO A 1 97 ? 27.554 -13.845 -19.960 1.00 82.62 97 PRO A CA 1
ATOM 670 C C . PRO A 1 97 ? 28.175 -13.162 -18.735 1.00 82.62 97 PRO A C 1
ATOM 672 O O . PRO A 1 97 ? 28.720 -12.059 -18.812 1.00 82.62 97 PRO A O 1
ATOM 675 N N . ILE A 1 98 ? 28.048 -13.813 -17.581 1.00 82.75 98 ILE A N 1
ATOM 676 C CA . ILE A 1 98 ? 28.622 -13.350 -16.315 1.00 82.75 98 ILE A CA 1
ATOM 677 C C . ILE A 1 98 ? 29.777 -14.264 -15.908 1.00 82.75 98 ILE A C 1
ATOM 679 O O . ILE A 1 98 ? 29.814 -15.431 -16.290 1.00 82.75 98 ILE A O 1
ATOM 683 N N . GLU A 1 99 ? 30.725 -13.764 -15.125 1.00 79.12 99 GLU A N 1
ATOM 684 C CA . GLU A 1 99 ? 31.740 -14.634 -14.533 1.00 79.12 99 GLU A CA 1
ATOM 685 C C . GLU A 1 99 ? 31.146 -15.392 -13.340 1.00 79.12 99 GLU A C 1
ATOM 687 O O . GLU A 1 99 ? 30.538 -14.805 -12.443 1.00 79.12 99 GLU A O 1
ATOM 692 N N . GLY A 1 100 ? 31.322 -16.713 -13.330 1.00 72.69 100 GLY A N 1
ATOM 693 C CA . GLY A 1 100 ? 30.877 -17.578 -12.242 1.00 72.69 100 GLY A CA 1
ATOM 694 C C . GLY A 1 100 ? 29.423 -18.059 -12.328 1.00 72.69 100 GLY A C 1
ATOM 695 O O . GLY A 1 100 ? 28.698 -17.867 -13.303 1.00 72.69 100 GLY A O 1
ATOM 696 N N . ALA A 1 101 ? 29.019 -18.773 -11.280 1.00 66.62 101 ALA A N 1
ATOM 697 C CA . ALA A 1 101 ? 27.762 -19.521 -11.217 1.00 66.62 101 ALA A CA 1
ATOM 698 C C . ALA A 1 101 ? 26.586 -18.741 -10.609 1.00 66.62 101 ALA A C 1
ATOM 700 O O . ALA A 1 101 ? 25.428 -19.152 -10.733 1.00 66.62 101 ALA A O 1
ATOM 701 N N . GLU A 1 102 ? 26.886 -17.674 -9.871 1.00 77.00 102 GLU A N 1
ATOM 702 C CA . GLU A 1 102 ? 25.913 -16.968 -9.043 1.00 77.00 102 GLU A CA 1
ATOM 703 C C . GLU A 1 102 ? 25.311 -15.769 -9.785 1.00 77.00 102 GLU A C 1
ATOM 705 O O . GLU A 1 102 ? 26.017 -15.114 -10.549 1.00 77.00 102 GLU A O 1
ATOM 710 N N . PRO A 1 103 ? 24.024 -15.434 -9.576 1.00 80.88 103 PRO A N 1
ATOM 711 C CA . PRO A 1 103 ? 23.398 -14.324 -10.274 1.00 80.88 103 PRO A CA 1
ATOM 712 C C . PRO A 1 103 ? 23.973 -12.985 -9.809 1.00 80.88 103 PRO A C 1
ATOM 714 O O . PRO A 1 103 ? 24.032 -12.705 -8.610 1.00 80.88 103 PRO A O 1
ATOM 717 N N . VAL A 1 104 ? 24.296 -12.112 -10.758 1.00 84.25 104 VAL A N 1
ATOM 718 C CA . VAL A 1 104 ? 24.846 -10.775 -10.509 1.00 84.25 104 VAL A CA 1
ATOM 719 C C . VAL A 1 104 ? 23.753 -9.727 -10.685 1.00 84.25 104 VAL A C 1
ATOM 721 O O . VAL A 1 104 ? 23.021 -9.736 -11.674 1.00 84.25 104 VAL A O 1
ATOM 724 N N . VAL A 1 105 ? 23.630 -8.799 -9.736 1.00 85.19 105 VAL A N 1
ATOM 725 C CA . VAL A 1 105 ? 22.743 -7.635 -9.878 1.00 85.19 105 VAL A CA 1
ATOM 726 C C . VAL A 1 105 ? 23.449 -6.575 -10.717 1.00 85.19 105 VAL A C 1
ATOM 728 O O . VAL A 1 105 ? 24.527 -6.118 -10.348 1.00 85.19 105 VAL A O 1
ATOM 731 N N . ARG A 1 106 ? 22.813 -6.159 -11.810 1.00 85.94 106 ARG A N 1
ATOM 732 C CA . ARG A 1 106 ? 23.258 -5.076 -12.686 1.00 85.94 106 ARG A CA 1
ATOM 733 C C . ARG A 1 106 ? 22.277 -3.913 -12.623 1.00 85.94 106 ARG A C 1
ATOM 735 O O . ARG A 1 106 ? 21.076 -4.113 -12.433 1.00 85.94 106 ARG A O 1
ATOM 742 N N . SER A 1 107 ? 22.784 -2.700 -12.771 1.00 84.81 107 SER A N 1
ATOM 743 C CA . SER A 1 107 ? 21.964 -1.526 -13.034 1.00 84.81 107 SER A CA 1
ATOM 744 C C . SER A 1 107 ? 21.726 -1.404 -14.532 1.00 84.81 107 SER A C 1
ATOM 746 O O . SER A 1 107 ? 22.613 -1.699 -15.327 1.00 84.81 107 SER A O 1
ATOM 748 N N . VAL A 1 108 ? 20.540 -0.965 -14.920 1.00 86.00 108 VAL A N 1
ATOM 749 C CA . VAL A 1 108 ? 20.257 -0.487 -16.264 1.00 86.00 108 VAL A CA 1
ATOM 750 C C . VAL A 1 108 ? 19.851 0.962 -16.150 1.00 86.00 108 VAL A C 1
ATOM 752 O O . VAL A 1 108 ? 18.947 1.274 -15.381 1.00 86.00 108 VAL A O 1
ATOM 755 N N . ARG A 1 109 ? 20.506 1.839 -16.898 1.00 87.19 109 ARG A N 1
ATOM 756 C CA . ARG A 1 109 ? 20.184 3.265 -16.932 1.00 87.19 109 ARG A CA 1
ATOM 757 C C . ARG A 1 109 ? 19.680 3.659 -18.308 1.00 87.19 109 ARG A C 1
ATOM 759 O O . ARG A 1 109 ? 20.131 3.100 -19.300 1.00 87.19 109 ARG A O 1
ATOM 766 N N . VAL A 1 110 ? 18.792 4.640 -18.357 1.00 86.69 110 VAL A N 1
ATOM 767 C CA . VAL A 1 110 ? 18.461 5.378 -19.576 1.00 86.69 110 VAL A CA 1
ATOM 768 C C . VAL A 1 110 ? 19.058 6.766 -19.445 1.00 86.69 110 VAL A C 1
ATOM 770 O O . VAL A 1 110 ? 18.919 7.401 -18.397 1.00 86.69 110 VAL A O 1
ATOM 773 N N . ARG A 1 111 ? 19.730 7.230 -20.493 1.00 84.19 111 ARG A N 1
ATOM 774 C CA . ARG A 1 111 ? 20.293 8.578 -20.572 1.00 84.19 111 ARG A CA 1
ATOM 775 C C . ARG A 1 111 ? 19.977 9.228 -21.908 1.00 84.19 111 ARG A C 1
ATOM 777 O O . ARG A 1 111 ? 19.654 8.533 -22.872 1.00 84.19 111 ARG A O 1
ATOM 784 N N . THR A 1 112 ? 20.104 10.548 -21.960 1.00 83.38 112 THR A N 1
ATOM 785 C CA . THR A 1 112 ? 20.108 11.281 -23.229 1.00 83.38 112 THR A CA 1
ATOM 786 C C . THR A 1 112 ? 21.218 10.764 -24.142 1.00 83.38 112 THR A C 1
ATOM 788 O O . THR A 1 112 ? 22.296 10.372 -23.669 1.00 83.38 112 THR A O 1
ATOM 791 N N . ASP A 1 113 ? 20.935 10.725 -25.446 1.00 73.06 113 ASP A N 1
ATOM 792 C CA . ASP A 1 113 ? 21.935 10.379 -26.453 1.00 73.06 113 ASP A CA 1
ATOM 793 C C . ASP A 1 113 ? 23.164 11.300 -26.297 1.00 73.06 113 ASP A C 1
ATOM 795 O O . ASP A 1 113 ? 23.017 12.526 -26.318 1.00 73.06 113 ASP A O 1
ATOM 799 N N . PRO A 1 114 ? 24.375 10.740 -26.093 1.00 63.84 114 PRO A N 1
ATOM 800 C CA . PRO A 1 114 ? 25.574 11.543 -25.859 1.00 63.84 114 PRO A CA 1
ATOM 801 C C . PRO A 1 114 ? 25.959 12.414 -27.059 1.00 63.84 114 PRO A C 1
ATOM 803 O O . PRO A 1 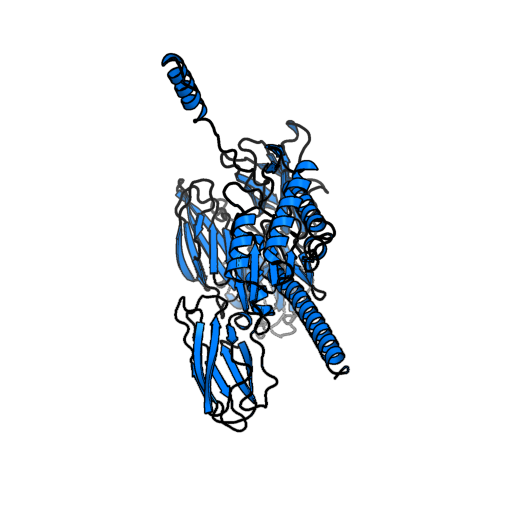114 ? 26.708 13.369 -26.884 1.00 63.84 114 PRO A O 1
ATOM 806 N N . SER A 1 115 ? 25.463 12.111 -28.263 1.00 66.94 115 SER A N 1
ATOM 807 C CA . SER A 1 115 ? 25.691 12.943 -29.451 1.00 66.94 115 SER A CA 1
ATOM 808 C C . SER A 1 115 ? 24.983 14.303 -29.384 1.00 66.94 115 SER A C 1
ATOM 810 O O . SER A 1 115 ? 25.312 15.194 -30.163 1.00 66.94 115 SER A O 1
ATOM 812 N N . ILE A 1 116 ? 24.058 14.490 -28.433 1.00 54.16 116 ILE A N 1
ATOM 813 C CA . ILE A 1 116 ? 23.207 15.687 -28.308 1.00 54.16 116 ILE A CA 1
ATOM 814 C C . ILE A 1 116 ? 23.573 16.522 -27.058 1.00 54.16 116 ILE A C 1
ATOM 816 O O . ILE A 1 116 ? 22.938 17.531 -26.763 1.00 54.16 116 ILE A O 1
ATOM 820 N N . GLY A 1 117 ? 24.626 16.152 -26.316 1.00 52.72 117 GLY A N 1
ATOM 821 C CA . GLY A 1 117 ? 25.143 16.942 -25.191 1.00 52.72 117 GLY A CA 1
ATOM 822 C C . GLY A 1 117 ? 25.605 16.109 -23.996 1.00 52.72 117 GLY A C 1
ATOM 823 O O . GLY A 1 117 ? 25.859 14.910 -24.104 1.00 52.72 117 GLY A O 1
ATOM 824 N N . MET A 1 118 ? 25.727 16.755 -22.829 1.00 43.84 118 MET A N 1
ATOM 825 C CA . MET A 1 118 ? 26.186 16.087 -21.606 1.00 43.84 118 MET A CA 1
ATOM 826 C C . MET A 1 118 ? 25.207 14.969 -21.203 1.00 43.84 118 MET A C 1
ATOM 828 O O . MET A 1 118 ? 24.020 15.236 -20.982 1.00 43.84 118 MET A O 1
ATOM 832 N N . PRO A 1 119 ? 25.676 13.713 -21.091 1.00 64.88 119 PRO A N 1
ATOM 833 C CA . PRO A 1 119 ? 24.804 12.579 -20.835 1.00 64.88 119 PRO A CA 1
ATOM 834 C C . PRO A 1 119 ? 24.201 12.677 -19.433 1.00 64.88 119 PRO A C 1
ATOM 836 O O . PRO A 1 119 ? 24.906 12.564 -18.431 1.00 64.88 119 PRO A O 1
ATOM 839 N N . THR A 1 120 ? 22.883 12.848 -19.362 1.00 75.56 120 THR A N 1
ATOM 840 C CA . THR A 1 120 ? 22.144 12.903 -18.095 1.00 75.56 120 THR A CA 1
ATOM 841 C C . THR A 1 120 ? 21.386 11.600 -17.901 1.00 75.56 120 THR A C 1
ATOM 843 O O . THR A 1 120 ? 20.660 11.168 -18.794 1.00 75.56 120 THR A O 1
ATOM 846 N N . VAL A 1 121 ? 21.552 10.957 -16.743 1.00 81.25 121 VAL A N 1
ATOM 847 C CA . VAL A 1 121 ? 20.777 9.757 -16.397 1.00 81.25 121 VAL A CA 1
ATOM 848 C C . VAL A 1 121 ? 19.340 10.172 -16.092 1.00 81.25 121 VAL A C 1
ATOM 850 O O . VAL A 1 121 ? 19.090 10.883 -15.123 1.00 81.25 121 VAL A O 1
ATOM 853 N N . LEU A 1 122 ? 18.410 9.711 -16.924 1.00 76.00 122 LEU A N 1
ATOM 854 C CA . LEU A 1 122 ? 16.982 10.022 -16.854 1.00 76.00 122 LEU A CA 1
ATOM 855 C C . LEU A 1 122 ? 16.242 9.065 -15.914 1.00 76.00 122 LEU A C 1
ATOM 857 O O . LEU A 1 122 ? 15.383 9.483 -15.146 1.00 76.00 122 LEU A O 1
ATOM 861 N N . ALA A 1 123 ? 16.601 7.780 -15.953 1.00 70.62 123 ALA A N 1
ATOM 862 C CA . ALA A 1 123 ? 16.018 6.740 -15.112 1.00 70.62 123 ALA A CA 1
ATOM 863 C C . ALA A 1 123 ? 16.989 5.570 -14.934 1.00 70.62 123 ALA A C 1
ATOM 865 O O . ALA A 1 123 ? 17.860 5.343 -15.776 1.00 70.62 123 ALA A O 1
ATOM 866 N N . ALA A 1 124 ? 16.818 4.785 -13.868 1.00 77.56 124 ALA A N 1
ATOM 867 C CA . ALA A 1 124 ? 17.559 3.544 -13.682 1.00 77.56 124 ALA A CA 1
ATOM 868 C C . ALA A 1 124 ? 16.707 2.445 -13.034 1.00 77.56 124 ALA A C 1
ATOM 870 O O . ALA A 1 124 ? 15.859 2.708 -12.184 1.00 77.56 124 ALA A O 1
ATOM 871 N N . ALA A 1 125 ? 16.978 1.199 -13.413 1.00 76.38 125 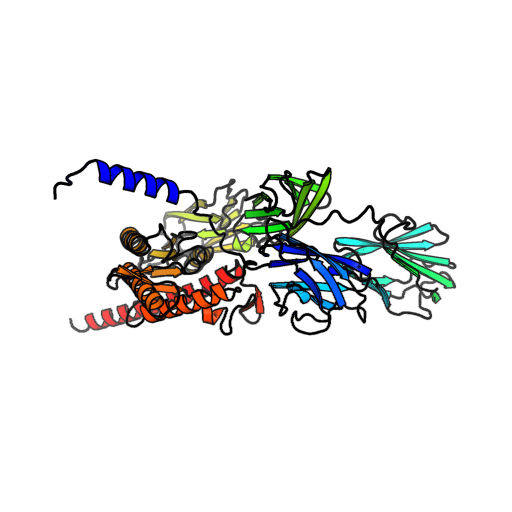ALA A N 1
ATOM 872 C CA . ALA A 1 125 ? 16.365 -0.012 -12.889 1.00 76.38 125 ALA A CA 1
ATOM 873 C C . ALA A 1 125 ? 17.448 -1.018 -12.492 1.00 76.38 125 ALA A C 1
ATOM 875 O O . ALA A 1 125 ? 18.557 -0.993 -13.014 1.00 76.38 125 ALA A O 1
ATOM 876 N N . ARG A 1 126 ? 17.130 -1.955 -11.596 1.00 80.94 126 ARG A N 1
ATOM 877 C CA . ARG A 1 126 ? 18.015 -3.091 -11.305 1.00 80.94 126 ARG A CA 1
ATOM 878 C C . ARG A 1 126 ? 17.508 -4.341 -12.003 1.00 80.94 126 ARG A C 1
ATOM 880 O O . ARG A 1 126 ? 16.335 -4.682 -11.884 1.00 80.94 126 ARG A O 1
ATOM 887 N N . VAL A 1 127 ? 18.416 -5.046 -12.664 1.00 81.19 127 VAL A N 1
ATOM 888 C CA . VAL A 1 127 ? 18.168 -6.332 -13.314 1.00 81.19 127 VAL A CA 1
ATOM 889 C C . VAL A 1 127 ? 19.120 -7.350 -12.716 1.00 81.19 127 VAL A C 1
ATOM 891 O O . VAL A 1 127 ? 20.331 -7.145 -12.680 1.00 81.19 127 VAL A O 1
ATOM 894 N N . LYS A 1 128 ? 18.590 -8.466 -12.226 1.00 83.25 128 LYS A N 1
ATOM 895 C CA . LYS A 1 128 ? 19.432 -9.589 -11.821 1.00 83.25 128 LYS A CA 1
ATOM 896 C C . LYS A 1 128 ? 19.771 -10.398 -13.073 1.00 83.25 128 LYS A C 1
ATOM 898 O O . LYS A 1 128 ? 18.897 -10.671 -13.883 1.00 83.25 128 LYS A O 1
ATOM 903 N N . THR A 1 129 ? 21.030 -10.746 -13.269 1.00 84.50 129 THR A N 1
ATOM 904 C CA . THR A 1 129 ? 21.501 -11.480 -14.448 1.00 84.50 129 THR A CA 1
ATOM 905 C C . THR A 1 129 ? 22.116 -12.798 -14.024 1.00 84.50 129 THR A C 1
ATOM 907 O O . THR A 1 129 ? 22.754 -12.860 -12.977 1.00 84.50 129 THR A O 1
ATOM 910 N N . ALA A 1 130 ? 21.897 -13.858 -14.794 1.00 82.00 130 ALA A N 1
ATOM 911 C CA . ALA A 1 130 ? 22.434 -15.182 -14.502 1.00 82.00 130 ALA A CA 1
ATOM 912 C C . ALA A 1 130 ? 22.952 -15.859 -15.773 1.00 82.00 130 ALA A C 1
ATOM 914 O O . ALA A 1 130 ? 22.359 -15.720 -16.846 1.00 82.00 130 ALA A O 1
ATOM 915 N N . ASN A 1 131 ? 24.016 -16.652 -15.638 1.00 77.50 131 ASN A N 1
ATOM 916 C CA . ASN A 1 131 ? 24.417 -17.573 -16.693 1.00 77.50 131 ASN A CA 1
ATOM 917 C C . ASN A 1 131 ? 23.341 -18.636 -16.910 1.00 77.50 131 ASN A C 1
ATOM 919 O O . ASN A 1 131 ? 22.740 -19.146 -15.955 1.00 77.50 131 ASN A O 1
ATOM 923 N N . ARG A 1 132 ? 23.136 -19.005 -18.177 1.00 69.62 132 ARG A N 1
ATOM 924 C CA . ARG A 1 132 ? 22.443 -20.248 -18.509 1.00 69.62 132 ARG A CA 1
ATOM 925 C C . ARG A 1 132 ? 23.456 -21.369 -18.416 1.00 69.62 132 ARG A C 1
ATOM 927 O O . ARG A 1 132 ? 24.209 -21.592 -19.355 1.00 69.62 132 ARG A O 1
ATOM 934 N N . ASP A 1 133 ? 23.493 -22.020 -17.263 1.00 65.62 133 ASP A N 1
ATOM 935 C CA . ASP A 1 133 ? 24.481 -23.052 -16.989 1.00 65.62 133 ASP A CA 1
ATOM 936 C C . ASP A 1 133 ? 23.896 -24.180 -16.129 1.00 65.62 133 ASP A C 1
ATOM 938 O O . ASP A 1 133 ? 22.871 -24.048 -15.456 1.00 65.62 133 ASP A O 1
ATOM 942 N N . VAL A 1 134 ? 24.539 -25.337 -16.182 1.00 63.53 134 VAL A N 1
ATOM 943 C CA . VAL A 1 134 ? 24.204 -26.511 -15.386 1.00 63.53 134 VAL A CA 1
ATOM 944 C C . VAL A 1 134 ? 25.480 -26.962 -14.703 1.00 63.53 134 VAL A C 1
ATOM 946 O O . VAL A 1 134 ? 26.363 -27.536 -15.336 1.00 63.53 134 VAL A O 1
ATOM 949 N N . ILE A 1 135 ? 25.541 -26.768 -13.389 1.00 62.78 135 ILE A N 1
ATOM 950 C CA . ILE A 1 135 ? 26.710 -27.125 -12.591 1.00 62.78 135 ILE A CA 1
ATOM 951 C C . ILE A 1 135 ? 26.375 -28.350 -11.746 1.00 62.78 135 ILE A C 1
ATOM 953 O O . ILE A 1 135 ? 25.475 -28.347 -10.901 1.00 62.78 135 ILE A O 1
ATOM 957 N N . VAL A 1 136 ? 27.129 -29.422 -11.965 1.00 61.16 136 VAL A N 1
ATOM 958 C CA . VAL A 1 136 ? 26.984 -30.680 -11.231 1.00 61.16 136 VAL A CA 1
ATOM 959 C C . VAL A 1 136 ? 28.148 -30.816 -10.267 1.00 61.16 136 VAL A C 1
ATOM 961 O O . VAL A 1 136 ? 29.297 -30.869 -10.700 1.00 61.16 136 VAL A O 1
ATOM 964 N N . LEU A 1 137 ? 27.855 -30.888 -8.966 1.00 57.09 137 LEU A N 1
ATOM 965 C CA . LEU A 1 137 ? 28.864 -31.100 -7.935 1.00 57.09 137 LEU A CA 1
ATOM 966 C C . LEU A 1 137 ? 28.647 -32.457 -7.235 1.00 57.09 137 LEU A C 1
ATOM 968 O O . LEU A 1 137 ? 27.553 -32.728 -6.733 1.00 57.09 137 LEU A O 1
ATOM 972 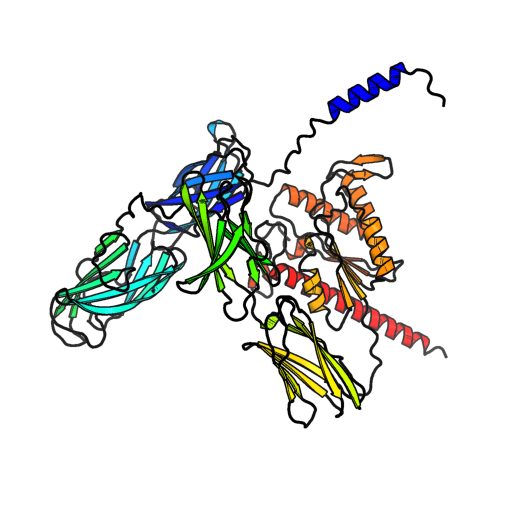N N . PRO A 1 138 ? 29.675 -33.317 -7.139 1.00 53.38 138 PRO A N 1
ATOM 973 C CA . PRO A 1 138 ? 31.012 -33.192 -7.724 1.00 53.38 138 PRO A CA 1
ATOM 974 C C . PRO A 1 138 ? 31.074 -33.573 -9.219 1.00 53.38 138 PRO A C 1
ATOM 976 O O . PRO A 1 138 ? 30.284 -34.371 -9.734 1.00 53.38 138 PRO A O 1
ATOM 979 N N . GLY A 1 139 ? 32.044 -32.962 -9.907 1.00 54.34 139 GLY A N 1
ATOM 980 C CA . GLY A 1 139 ? 32.175 -32.906 -11.364 1.00 54.34 139 GLY A CA 1
ATOM 981 C C . GLY A 1 139 ? 32.956 -34.029 -12.066 1.00 54.34 139 GLY A C 1
ATOM 982 O O . GLY A 1 139 ? 33.148 -33.910 -13.271 1.00 54.34 139 GLY A O 1
ATOM 983 N N . GLY A 1 140 ? 33.380 -35.131 -11.424 1.00 55.03 140 GLY A N 1
ATOM 984 C CA . GLY A 1 140 ? 34.028 -36.225 -12.179 1.00 55.03 140 GLY A CA 1
ATOM 985 C C . GLY A 1 140 ? 34.592 -37.416 -11.392 1.00 55.03 140 GLY A C 1
ATOM 986 O O . GLY A 1 140 ? 34.784 -37.327 -10.185 1.00 55.03 140 GLY A O 1
ATOM 987 N N . GLY A 1 141 ? 34.855 -38.514 -12.128 1.00 61.94 141 GLY A N 1
ATOM 988 C CA . GLY A 1 141 ? 35.712 -39.650 -11.744 1.00 61.94 141 GLY A CA 1
ATOM 989 C C . GLY A 1 141 ? 35.019 -41.016 -11.730 1.00 61.94 141 GLY A C 1
ATOM 990 O O . GLY A 1 141 ? 35.000 -41.749 -12.716 1.00 61.94 141 GLY A O 1
ATOM 991 N N . ALA A 1 142 ? 34.442 -41.351 -10.588 1.00 64.00 142 ALA A N 1
ATOM 992 C CA . ALA A 1 142 ? 33.669 -42.552 -10.315 1.00 64.00 142 ALA A CA 1
ATOM 993 C C . ALA A 1 142 ? 32.865 -42.279 -9.038 1.00 64.00 142 ALA A C 1
ATOM 995 O O . ALA A 1 142 ? 33.192 -41.361 -8.287 1.00 64.00 142 ALA A O 1
ATOM 996 N N . GLY A 1 143 ? 31.808 -43.039 -8.804 1.00 77.38 143 GLY A N 1
ATOM 997 C CA . GLY A 1 143 ? 31.069 -43.000 -7.546 1.00 77.38 143 GLY A CA 1
ATOM 998 C C . GLY A 1 143 ? 30.379 -44.330 -7.308 1.00 77.38 143 GLY A C 1
ATOM 999 O O . GLY A 1 143 ? 30.439 -45.227 -8.148 1.00 77.38 143 GLY A O 1
ATOM 1000 N N . GLU A 1 144 ? 29.701 -44.459 -6.184 1.00 80.50 144 GLU A N 1
ATOM 1001 C CA . GLU A 1 144 ? 28.863 -45.612 -5.886 1.00 80.50 144 GLU A CA 1
ATOM 1002 C C . GLU A 1 144 ? 27.418 -45.353 -6.330 1.00 80.50 144 GLU A C 1
ATOM 1004 O O . GLU A 1 144 ? 26.927 -44.218 -6.374 1.00 80.50 144 GLU A O 1
ATOM 1009 N N . ALA A 1 145 ? 26.686 -46.426 -6.635 1.00 75.81 145 ALA A N 1
ATOM 1010 C CA . ALA A 1 145 ? 25.278 -46.341 -7.024 1.00 75.81 145 ALA A CA 1
ATOM 1011 C C . ALA A 1 145 ? 24.396 -45.624 -5.979 1.00 75.81 145 ALA A C 1
ATOM 1013 O O . ALA A 1 145 ? 23.402 -44.983 -6.339 1.00 75.81 145 ALA A O 1
ATOM 1014 N N . ARG A 1 146 ? 24.764 -45.704 -4.694 1.00 79.88 146 ARG A N 1
ATOM 1015 C CA . ARG A 1 146 ? 24.049 -45.074 -3.574 1.00 79.88 146 ARG A CA 1
ATOM 1016 C C . ARG A 1 146 ? 24.404 -43.607 -3.326 1.00 79.88 146 ARG A C 1
ATOM 1018 O O . ARG A 1 146 ? 23.684 -42.969 -2.553 1.00 79.88 146 ARG A O 1
ATOM 1025 N N . ASP A 1 147 ? 25.456 -43.088 -3.955 1.00 81.69 147 ASP A N 1
ATOM 1026 C CA . ASP A 1 147 ? 25.962 -41.746 -3.675 1.00 81.69 147 ASP A CA 1
ATOM 1027 C C . ASP A 1 147 ? 24.917 -40.673 -3.954 1.00 81.69 147 ASP A C 1
ATOM 1029 O O . ASP A 1 147 ? 24.125 -40.767 -4.893 1.00 81.69 147 ASP A O 1
ATOM 1033 N N . MET A 1 148 ? 24.931 -39.628 -3.132 1.00 80.62 148 MET A N 1
ATOM 1034 C CA . MET A 1 148 ? 24.112 -38.435 -3.310 1.00 80.62 148 MET A CA 1
ATOM 1035 C C . MET A 1 148 ? 24.951 -37.323 -3.936 1.00 80.62 148 MET A C 1
ATOM 1037 O O . MET A 1 148 ? 25.829 -36.761 -3.287 1.00 80.62 148 MET A O 1
ATOM 1041 N N . GLY A 1 149 ? 24.639 -36.958 -5.178 1.00 76.00 149 GLY A N 1
ATOM 1042 C CA . GLY A 1 149 ? 25.203 -35.776 -5.826 1.00 76.00 149 GLY A CA 1
ATOM 1043 C C . GLY A 1 149 ? 24.424 -34.512 -5.462 1.00 76.00 149 GLY A C 1
ATOM 1044 O O . GLY A 1 149 ? 23.196 -34.548 -5.329 1.00 76.00 149 GLY A O 1
ATOM 1045 N N . ARG A 1 150 ? 25.118 -33.375 -5.341 1.00 81.69 150 ARG A N 1
ATOM 1046 C CA . ARG A 1 150 ? 24.498 -32.053 -5.191 1.00 81.69 150 ARG A CA 1
ATOM 1047 C C . ARG A 1 150 ? 24.456 -31.363 -6.553 1.00 81.69 150 ARG A C 1
ATOM 1049 O O . ARG A 1 150 ? 25.467 -30.957 -7.114 1.00 81.69 150 ARG A O 1
ATOM 1056 N N . TRP A 1 151 ? 23.257 -31.201 -7.082 1.00 80.19 151 TRP A N 1
ATOM 1057 C CA . TRP A 1 151 ? 23.033 -30.628 -8.400 1.00 80.19 151 TRP A CA 1
ATOM 1058 C C . TRP A 1 151 ? 22.583 -29.183 -8.275 1.00 80.19 151 TRP A C 1
ATOM 1060 O O . TRP A 1 151 ? 21.787 -28.851 -7.392 1.00 80.19 151 TRP A O 1
ATOM 1070 N N . ARG A 1 152 ? 23.067 -28.340 -9.187 1.00 79.06 152 ARG A N 1
ATOM 1071 C CA . ARG A 1 152 ? 22.569 -26.986 -9.379 1.00 79.06 152 ARG A CA 1
ATOM 1072 C C . ARG A 1 152 ? 22.273 -26.753 -10.853 1.00 79.06 152 ARG A C 1
ATOM 1074 O O . ARG A 1 152 ? 23.126 -26.927 -11.715 1.00 79.06 152 ARG A O 1
ATOM 1081 N N . VAL A 1 153 ? 21.056 -26.321 -11.133 1.00 76.31 153 VAL A N 1
ATOM 1082 C CA . VAL A 1 153 ? 20.664 -25.847 -12.460 1.00 76.31 153 VAL A CA 1
ATOM 1083 C C . VAL A 1 153 ? 20.414 -24.348 -12.362 1.00 76.31 153 VAL A C 1
ATOM 1085 O O . VAL A 1 153 ? 19.766 -23.916 -11.409 1.00 76.31 153 VAL A O 1
ATOM 1088 N N . SER A 1 154 ? 20.935 -23.562 -13.302 1.00 72.69 154 SER A N 1
ATOM 1089 C CA . SER A 1 154 ? 20.659 -22.129 -13.440 1.00 72.69 154 SER A CA 1
ATOM 1090 C C . SER A 1 154 ? 20.161 -21.805 -14.852 1.00 72.69 154 SER A C 1
ATOM 1092 O O . SER A 1 154 ? 20.292 -22.597 -15.785 1.00 72.69 154 SER A O 1
ATOM 1094 N N . GLY A 1 155 ? 19.546 -20.636 -15.033 1.00 65.50 155 GLY A N 1
ATOM 1095 C CA . GLY A 1 155 ? 19.142 -20.182 -16.367 1.00 65.50 155 GLY A CA 1
ATOM 1096 C C . GLY A 1 155 ? 17.786 -20.670 -16.872 1.00 65.50 155 GLY A C 1
ATOM 1097 O O . GLY A 1 155 ? 17.522 -20.596 -18.079 1.00 65.50 155 GLY A O 1
ATOM 1098 N N . LEU A 1 156 ? 16.948 -21.202 -15.979 1.00 70.69 156 LEU A N 1
ATOM 1099 C CA . LEU A 1 156 ? 15.612 -21.696 -16.303 1.00 70.69 156 LEU A CA 1
ATOM 1100 C C . LEU A 1 156 ? 14.524 -20.659 -15.991 1.00 70.69 156 LEU A C 1
ATOM 1102 O O . LEU A 1 156 ? 14.668 -19.892 -15.049 1.00 70.69 156 LEU A O 1
ATOM 1106 N N . PRO A 1 157 ? 13.396 -20.634 -16.714 1.00 63.50 157 PRO A N 1
ATOM 1107 C CA . PRO A 1 157 ? 12.254 -19.832 -16.290 1.00 63.50 157 PRO A CA 1
ATOM 1108 C C . PRO A 1 157 ? 11.780 -20.206 -14.873 1.00 63.50 157 PRO A C 1
ATOM 1110 O O . PRO A 1 157 ? 11.671 -21.384 -14.523 1.00 63.50 157 PRO A O 1
ATOM 1113 N N . GLU A 1 158 ? 11.495 -19.191 -14.055 1.00 64.50 158 GLU A N 1
ATOM 1114 C CA . GLU A 1 158 ? 10.970 -19.376 -12.700 1.00 64.50 158 GLU A CA 1
ATOM 1115 C C . GLU A 1 158 ? 9.591 -20.052 -12.742 1.00 64.50 158 GLU A C 1
ATOM 1117 O O . GLU A 1 158 ? 8.777 -19.797 -13.629 1.00 64.50 158 GLU A O 1
ATOM 1122 N N . GLY A 1 159 ? 9.308 -20.923 -11.773 1.00 67.88 159 GLY A N 1
ATOM 1123 C CA . GLY A 1 159 ? 8.019 -21.608 -11.694 1.00 67.88 159 GLY A CA 1
ATOM 1124 C C . GLY A 1 159 ? 7.932 -22.912 -12.492 1.00 67.88 159 GLY A C 1
ATOM 1125 O O . GLY A 1 159 ? 6.936 -23.619 -12.348 1.00 67.88 159 GLY A O 1
ATOM 1126 N N . ILE A 1 160 ? 8.957 -23.269 -13.272 1.00 73.62 160 ILE A N 1
ATOM 1127 C CA . ILE A 1 160 ? 9.036 -24.576 -13.938 1.00 73.62 160 ILE A CA 1
ATOM 1128 C C . ILE A 1 160 ? 9.342 -25.665 -12.912 1.00 73.62 160 ILE A C 1
ATOM 1130 O O . ILE A 1 160 ? 10.271 -25.536 -12.118 1.00 73.62 160 ILE A O 1
ATOM 1134 N N . GLU A 1 161 ? 8.582 -26.756 -12.933 1.00 85.38 161 GLU A N 1
ATOM 1135 C CA . GLU A 1 161 ? 8.902 -27.958 -12.165 1.00 85.38 161 GLU A CA 1
ATOM 1136 C C . GLU A 1 161 ? 9.910 -28.824 -12.926 1.00 85.38 161 GLU A C 1
ATOM 1138 O O . GLU A 1 161 ? 9.732 -29.110 -14.108 1.00 85.38 161 GLU A O 1
ATOM 1143 N N . LEU A 1 162 ? 10.975 -29.244 -12.245 1.00 88.12 162 LEU A N 1
ATOM 1144 C CA . LEU A 1 162 ? 11.992 -30.113 -12.822 1.00 88.12 162 LEU A CA 1
ATOM 1145 C C . LEU A 1 162 ? 11.771 -31.573 -12.442 1.00 88.12 162 LEU A C 1
ATOM 1147 O O . LEU A 1 162 ? 11.429 -31.900 -11.304 1.00 88.12 162 LEU A O 1
ATOM 1151 N N . TRP A 1 163 ? 12.056 -32.454 -13.396 1.00 91.31 163 TRP A N 1
ATOM 1152 C CA . TRP A 1 163 ? 11.925 -33.897 -13.260 1.00 91.31 163 TRP A CA 1
ATOM 1153 C C . TRP A 1 163 ? 13.213 -34.595 -13.684 1.00 91.31 163 TRP A C 1
ATOM 1155 O O . TRP A 1 163 ? 13.736 -34.341 -14.768 1.00 91.31 163 TRP A O 1
ATOM 1165 N N . ALA A 1 164 ? 13.705 -35.502 -12.842 1.00 92.62 164 ALA A N 1
ATOM 1166 C CA . ALA A 1 164 ? 14.741 -36.463 -13.196 1.00 92.62 164 ALA A CA 1
ATOM 1167 C C . ALA A 1 164 ? 14.105 -37.758 -13.712 1.00 92.62 164 ALA A C 1
ATOM 1169 O O . ALA A 1 164 ? 13.213 -38.316 -13.073 1.00 92.62 164 ALA A O 1
ATOM 1170 N N . HIS A 1 165 ? 14.609 -38.273 -14.830 1.00 94.12 165 HIS A N 1
ATOM 1171 C CA . HIS A 1 165 ? 14.199 -39.522 -15.464 1.00 94.12 165 HIS A CA 1
ATOM 1172 C C . HIS A 1 165 ? 15.408 -40.442 -15.571 1.00 94.12 165 HIS A C 1
ATOM 1174 O O . HIS A 1 165 ? 16.336 -40.178 -16.338 1.00 94.12 165 HIS A O 1
ATOM 1180 N N . TYR A 1 166 ? 15.383 -41.538 -14.822 1.00 94.31 166 TYR A N 1
ATOM 1181 C CA . TYR A 1 166 ? 16.398 -42.578 -14.914 1.00 94.31 166 TYR A CA 1
ATOM 1182 C C . TYR A 1 166 ? 15.983 -43.583 -15.970 1.00 94.31 166 TYR A C 1
ATOM 1184 O O . TYR A 1 166 ? 14.880 -44.140 -15.917 1.00 94.31 166 TYR A O 1
ATOM 1192 N N . ARG A 1 167 ? 16.871 -43.826 -16.927 1.00 94.81 167 ARG A N 1
ATOM 1193 C CA . ARG A 1 167 ? 16.637 -44.751 -18.027 1.00 94.81 167 ARG A CA 1
ATOM 1194 C C . ARG A 1 167 ? 17.674 -45.857 -18.019 1.00 94.81 167 ARG A C 1
ATOM 1196 O O . ARG A 1 167 ? 18.864 -45.585 -17.947 1.00 94.81 167 ARG A O 1
ATOM 1203 N N . HIS A 1 168 ? 17.211 -47.090 -18.174 1.00 93.62 168 HIS A N 1
ATOM 1204 C CA . HIS A 1 168 ? 18.042 -48.278 -18.365 1.00 93.62 168 HIS A CA 1
ATOM 1205 C C . HIS A 1 168 ? 17.557 -48.999 -19.621 1.00 93.62 168 HIS A C 1
ATOM 1207 O O . HIS A 1 168 ? 16.349 -49.126 -19.830 1.00 93.62 168 HIS A O 1
ATOM 1213 N N . ARG A 1 169 ? 18.478 -49.399 -20.511 1.00 89.75 169 ARG A N 1
ATOM 1214 C CA . ARG A 1 169 ? 18.144 -50.008 -21.821 1.00 89.75 169 ARG A CA 1
ATOM 1215 C C . ARG A 1 169 ? 17.057 -49.230 -22.587 1.00 89.75 169 ARG A C 1
ATOM 1217 O O . ARG A 1 169 ? 16.114 -49.804 -23.123 1.00 89.75 169 ARG A O 1
ATOM 1224 N N . ARG A 1 170 ? 17.170 -47.894 -22.602 1.00 86.56 170 ARG A N 1
ATOM 1225 C CA . ARG A 1 170 ? 16.224 -46.946 -23.233 1.00 86.56 170 ARG A CA 1
ATOM 1226 C C . ARG A 1 170 ? 14.802 -46.914 -22.635 1.00 86.56 170 ARG A C 1
ATOM 1228 O O . ARG A 1 170 ? 13.984 -46.136 -23.123 1.00 86.56 170 ARG A O 1
ATOM 1235 N N . LYS A 1 171 ? 14.497 -47.641 -21.558 1.00 91.19 171 LYS A N 1
ATOM 1236 C CA . LYS A 1 171 ? 13.215 -47.541 -20.835 1.00 91.19 171 LYS A CA 1
ATOM 1237 C C . LYS A 1 171 ? 13.368 -46.650 -19.606 1.00 91.19 171 LYS A C 1
ATOM 1239 O O . LYS A 1 171 ? 14.357 -46.771 -18.891 1.00 91.19 171 LYS A O 1
ATOM 1244 N N . THR A 1 172 ? 12.411 -45.758 -19.358 1.00 93.75 172 THR A N 1
ATOM 1245 C CA . THR A 1 172 ? 12.368 -44.972 -18.113 1.00 93.75 172 THR A CA 1
ATOM 1246 C C . THR A 1 172 ? 11.938 -45.883 -16.972 1.00 93.75 172 THR A C 1
ATOM 1248 O O . THR A 1 172 ? 10.816 -46.377 -16.977 1.00 93.75 172 THR A O 1
ATOM 1251 N N . VAL A 1 173 ? 12.837 -46.125 -16.020 1.00 93.44 173 VAL A N 1
ATOM 1252 C CA . VAL A 1 173 ? 12.631 -47.061 -14.901 1.00 93.44 173 VAL A CA 1
ATOM 1253 C C . VAL A 1 173 ? 12.328 -46.353 -13.586 1.00 93.44 173 VAL A C 1
ATOM 1255 O O . VAL A 1 173 ? 11.714 -46.944 -12.707 1.00 93.44 173 VAL A O 1
ATOM 1258 N N . ALA A 1 174 ? 12.712 -45.082 -13.455 1.00 93.50 174 ALA A N 1
ATOM 1259 C CA . ALA A 1 174 ? 12.351 -44.259 -12.308 1.00 93.50 174 ALA A CA 1
ATOM 1260 C C . ALA A 1 174 ? 12.217 -42.789 -12.701 1.00 93.50 174 ALA A C 1
ATOM 1262 O O . ALA A 1 174 ? 12.849 -42.317 -13.651 1.00 93.50 174 ALA A O 1
ATOM 1263 N N . ARG A 1 175 ? 11.395 -42.067 -11.937 1.00 94.44 175 ARG A N 1
ATOM 1264 C CA . ARG A 1 175 ? 11.173 -40.628 -12.075 1.00 94.44 175 ARG A CA 1
ATOM 1265 C C . ARG A 1 175 ? 11.179 -39.971 -10.706 1.00 94.44 175 ARG A C 1
ATOM 1267 O O . ARG A 1 175 ? 10.607 -40.525 -9.772 1.00 94.44 175 ARG A O 1
ATOM 1274 N N . VAL A 1 176 ? 11.798 -38.803 -10.600 1.00 93.50 176 VAL A N 1
ATOM 1275 C CA . VAL A 1 176 ? 11.906 -38.051 -9.345 1.00 93.50 176 VAL A CA 1
ATOM 1276 C C . VAL A 1 176 ? 11.568 -36.590 -9.614 1.00 93.50 176 VAL A C 1
ATOM 1278 O O . VAL A 1 176 ? 12.159 -35.977 -10.501 1.00 93.50 176 VAL A O 1
ATOM 1281 N N . ALA A 1 177 ? 10.622 -36.038 -8.854 1.00 92.19 177 ALA A N 1
ATOM 1282 C CA . ALA A 1 177 ? 10.361 -34.604 -8.853 1.00 92.19 177 ALA A CA 1
ATOM 1283 C C . ALA A 1 177 ? 11.505 -33.892 -8.121 1.00 92.19 177 ALA A C 1
ATOM 1285 O O . ALA A 1 177 ? 11.829 -34.229 -6.984 1.00 92.19 177 ALA A O 1
ATOM 1286 N N . LEU A 1 178 ? 12.120 -32.913 -8.776 1.00 88.94 178 LEU A N 1
ATOM 1287 C CA . LEU A 1 178 ? 13.232 -32.121 -8.238 1.00 88.94 178 LEU A CA 1
ATOM 1288 C C . LEU A 1 178 ? 12.747 -30.779 -7.661 1.00 88.94 178 LEU A C 1
ATOM 1290 O O . LEU A 1 178 ? 13.519 -30.010 -7.085 1.00 88.94 178 LEU A O 1
ATOM 1294 N N . GLY A 1 179 ? 11.447 -30.516 -7.800 1.00 87.56 179 GLY A N 1
ATOM 1295 C CA . GLY A 1 179 ? 10.772 -29.313 -7.346 1.00 87.56 179 GLY A CA 1
ATOM 1296 C C . GLY A 1 179 ? 10.814 -28.181 -8.366 1.00 87.56 179 GLY A C 1
ATOM 1297 O O . GLY A 1 179 ? 11.325 -28.307 -9.478 1.00 87.56 179 GLY A O 1
ATOM 1298 N N . THR A 1 180 ? 10.238 -27.056 -7.963 1.00 82.69 180 THR A N 1
ATOM 1299 C CA . THR A 1 180 ? 10.085 -25.875 -8.811 1.00 82.69 180 THR A CA 1
ATOM 1300 C C . THR A 1 180 ? 11.336 -25.005 -8.789 1.00 82.69 180 THR A C 1
ATOM 1302 O O . THR A 1 180 ? 11.894 -24.777 -7.714 1.00 82.69 180 THR A O 1
ATOM 1305 N N . VAL A 1 181 ? 11.749 -24.524 -9.961 1.00 76.44 181 VAL A N 1
ATOM 1306 C CA . VAL A 1 181 ? 12.782 -23.500 -10.149 1.00 76.44 181 VAL A CA 1
ATOM 1307 C C . VAL A 1 181 ? 12.346 -22.208 -9.463 1.00 76.44 181 VAL A C 1
ATOM 1309 O O . VAL A 1 181 ? 11.229 -21.731 -9.681 1.00 76.44 181 VAL A O 1
ATOM 1312 N N . ASP A 1 182 ? 13.235 -21.641 -8.658 1.00 73.19 182 ASP A N 1
ATOM 1313 C CA . ASP A 1 182 ? 13.040 -20.389 -7.935 1.00 73.19 182 ASP A CA 1
ATOM 1314 C C . ASP A 1 182 ? 14.180 -19.402 -8.245 1.00 73.19 182 ASP A C 1
ATOM 1316 O O . ASP A 1 182 ? 15.070 -19.687 -9.044 1.00 73.19 182 ASP A O 1
ATOM 1320 N N . GLY A 1 183 ? 14.095 -18.181 -7.710 1.00 63.47 183 GLY A N 1
ATOM 1321 C CA . GLY A 1 183 ? 15.222 -17.247 -7.600 1.00 63.47 183 GLY A CA 1
ATOM 1322 C C . GLY A 1 183 ? 16.137 -17.132 -8.825 1.00 63.47 183 GLY A C 1
ATOM 1323 O O . GLY A 1 183 ? 17.233 -17.678 -8.837 1.00 63.47 183 GLY A O 1
ATOM 1324 N N . CYS A 1 184 ? 15.748 -16.343 -9.827 1.00 68.81 184 CYS A N 1
ATOM 1325 C CA . CYS A 1 184 ? 16.572 -16.128 -11.025 1.00 68.81 184 CYS A CA 1
ATOM 1326 C C . CYS A 1 184 ? 16.874 -17.380 -11.842 1.00 68.81 184 CYS A C 1
ATOM 1328 O O . CYS A 1 184 ? 17.932 -17.502 -12.457 1.00 68.81 184 CYS A O 1
ATOM 1330 N N . GLY A 1 185 ? 15.932 -18.316 -11.844 1.00 70.00 185 GLY A N 1
ATOM 1331 C CA . GLY A 1 185 ? 16.058 -19.515 -12.643 1.00 70.00 185 GLY A CA 1
ATOM 1332 C C . GLY A 1 185 ? 17.001 -20.553 -12.070 1.00 70.00 185 GLY A C 1
ATOM 1333 O O . GLY A 1 185 ? 17.549 -21.345 -12.836 1.00 70.00 185 GLY A O 1
ATOM 1334 N N . GLN A 1 186 ? 17.219 -20.524 -10.756 1.00 77.56 186 GLN A N 1
ATOM 1335 C CA . GLN A 1 186 ? 18.099 -21.442 -10.063 1.00 77.56 186 GLN A CA 1
ATOM 1336 C C . GLN A 1 186 ? 17.309 -22.560 -9.379 1.00 77.56 186 GLN A C 1
ATOM 1338 O O . GLN A 1 186 ? 16.177 -22.400 -8.925 1.00 77.56 186 GLN A O 1
ATOM 1343 N N . LYS A 1 187 ? 17.922 -23.738 -9.302 1.00 84.19 187 LYS A N 1
ATOM 1344 C CA . LYS A 1 187 ? 17.450 -24.826 -8.454 1.00 84.19 187 LYS A CA 1
ATOM 1345 C C . LYS A 1 187 ? 18.626 -25.650 -7.974 1.00 84.19 187 LYS A C 1
ATOM 1347 O O . LYS A 1 187 ? 19.373 -26.189 -8.785 1.00 84.19 187 LYS A O 1
ATOM 1352 N N . SER A 1 188 ? 18.765 -25.769 -6.657 1.00 85.94 188 SER A N 1
ATOM 1353 C CA . SER A 1 188 ? 19.688 -26.723 -6.038 1.00 85.94 188 SER A CA 1
ATOM 1354 C C . SER A 1 188 ? 18.907 -27.910 -5.480 1.00 85.94 188 SER A C 1
ATOM 1356 O O . SER A 1 188 ? 17.861 -27.723 -4.858 1.00 85.94 188 SER A O 1
ATOM 1358 N N . PHE A 1 189 ? 19.396 -29.126 -5.704 1.00 87.38 189 PHE A N 1
ATOM 1359 C CA . PHE A 1 189 ? 18.764 -30.355 -5.221 1.00 87.38 189 PHE A CA 1
ATOM 1360 C C . PHE A 1 189 ? 19.801 -31.455 -4.999 1.00 87.38 189 PHE A C 1
ATOM 1362 O O . PHE A 1 189 ? 20.857 -31.480 -5.629 1.00 87.38 189 PHE A O 1
ATOM 1369 N N . ALA A 1 190 ? 19.498 -32.372 -4.084 1.00 87.81 190 ALA A N 1
ATOM 1370 C CA . ALA A 1 190 ? 20.264 -33.597 -3.918 1.00 87.81 190 ALA A CA 1
ATOM 1371 C C . ALA A 1 190 ? 19.609 -34.707 -4.741 1.00 87.81 190 ALA A C 1
ATOM 1373 O O . ALA A 1 190 ? 18.389 -34.875 -4.702 1.00 87.81 190 ALA A O 1
ATOM 1374 N N . LEU A 1 191 ? 20.412 -35.454 -5.489 1.00 88.12 191 LEU A N 1
ATOM 1375 C CA . LEU A 1 191 ? 19.931 -36.544 -6.325 1.00 88.12 191 LEU A CA 1
ATOM 1376 C C . LEU A 1 191 ? 20.905 -37.714 -6.242 1.00 88.12 191 LEU A C 1
ATOM 1378 O O . LEU A 1 191 ? 22.114 -37.526 -6.375 1.00 88.12 191 LEU A O 1
ATOM 1382 N N . ARG A 1 192 ? 20.371 -38.917 -6.018 1.00 86.50 192 ARG A N 1
ATOM 1383 C CA . ARG A 1 192 ? 21.181 -40.137 -5.998 1.00 86.50 192 ARG A CA 1
ATOM 1384 C C . ARG A 1 192 ? 21.755 -40.451 -7.379 1.00 86.50 192 ARG A C 1
ATOM 1386 O O . ARG A 1 192 ? 21.153 -40.108 -8.391 1.00 86.50 192 ARG A O 1
ATOM 1393 N N . THR A 1 193 ? 22.884 -41.148 -7.420 1.00 84.62 193 THR A N 1
ATOM 1394 C CA . THR A 1 193 ? 23.470 -41.655 -8.667 1.00 84.62 193 THR A CA 1
ATOM 1395 C C . THR A 1 193 ? 22.515 -42.614 -9.381 1.00 84.62 193 THR A C 1
ATOM 1397 O O . THR A 1 193 ? 22.269 -42.458 -10.577 1.00 84.62 193 THR A O 1
ATOM 1400 N N . LEU A 1 194 ? 21.920 -43.562 -8.646 1.00 86.38 194 LEU A N 1
ATOM 1401 C CA . LEU A 1 194 ? 20.840 -44.431 -9.118 1.00 86.38 194 LEU A CA 1
ATOM 1402 C C . LEU A 1 194 ? 19.639 -44.406 -8.154 1.00 86.38 194 LEU A C 1
ATOM 1404 O O . LEU A 1 194 ? 19.792 -44.107 -6.965 1.00 86.38 194 LEU A O 1
ATOM 1408 N N . PRO A 1 195 ? 18.424 -44.738 -8.627 1.00 86.38 195 PRO A N 1
ATOM 1409 C CA . PRO A 1 195 ? 17.254 -44.834 -7.762 1.00 86.38 195 PRO A CA 1
ATOM 1410 C C . PRO A 1 195 ? 17.427 -45.947 -6.723 1.00 86.38 195 PRO A C 1
ATOM 1412 O O . PRO A 1 195 ? 17.955 -47.020 -7.023 1.00 86.38 195 PRO A O 1
ATOM 1415 N N . ALA A 1 196 ? 16.934 -45.715 -5.505 1.00 82.56 196 ALA A N 1
ATOM 1416 C CA . ALA A 1 196 ? 16.980 -46.715 -4.442 1.00 82.56 196 ALA A CA 1
ATOM 1417 C C . ALA A 1 196 ? 16.265 -48.012 -4.871 1.00 82.56 196 ALA A C 1
ATOM 1419 O O . ALA A 1 196 ? 15.180 -47.965 -5.449 1.00 82.56 196 ALA A O 1
ATOM 1420 N N . GLY A 1 197 ? 16.891 -49.163 -4.605 1.00 82.12 197 GLY A N 1
ATOM 1421 C CA . GLY A 1 197 ? 16.344 -50.484 -4.943 1.00 82.12 197 GLY A CA 1
ATOM 1422 C C . GLY A 1 197 ? 16.405 -50.866 -6.429 1.00 82.12 197 GLY A C 1
ATOM 1423 O O . GLY A 1 197 ? 15.921 -51.932 -6.795 1.00 82.12 197 GLY A O 1
ATOM 1424 N N . LEU A 1 198 ? 16.999 -50.036 -7.296 1.00 82.19 198 LEU A N 1
ATOM 1425 C CA . LEU A 1 198 ? 17.047 -50.259 -8.747 1.00 82.19 198 LEU A CA 1
ATOM 1426 C C . LEU A 1 198 ? 18.480 -50.249 -9.295 1.00 82.19 198 LEU A C 1
ATOM 1428 O O . LEU A 1 198 ? 18.763 -49.583 -10.288 1.00 82.19 198 LEU A O 1
ATOM 1432 N N . VAL A 1 199 ? 19.390 -51.011 -8.684 1.00 85.56 199 VAL A N 1
ATOM 1433 C CA . VAL A 1 199 ? 20.760 -51.154 -9.204 1.00 85.56 199 VAL A CA 1
ATOM 1434 C C . VAL A 1 199 ? 20.836 -52.340 -10.159 1.00 85.56 199 VAL A C 1
ATOM 1436 O O . VAL A 1 199 ? 20.623 -53.486 -9.776 1.00 85.56 199 VAL A O 1
ATOM 1439 N N . ARG A 1 200 ? 21.101 -52.057 -11.437 1.00 90.25 200 ARG A N 1
ATOM 1440 C CA . ARG A 1 200 ? 21.244 -53.062 -12.499 1.00 90.25 200 ARG A CA 1
ATOM 1441 C C . ARG A 1 200 ? 22.500 -52.772 -13.298 1.00 90.25 200 ARG A C 1
ATOM 1443 O O . ARG A 1 200 ? 22.746 -51.612 -13.634 1.00 90.25 200 ARG A O 1
ATOM 1450 N N . SER A 1 201 ? 23.224 -53.820 -13.668 1.00 89.62 201 SER A N 1
ATOM 1451 C CA . SER A 1 201 ? 24.411 -53.691 -14.507 1.00 89.62 201 SER A CA 1
ATOM 1452 C C . SER A 1 201 ? 24.096 -53.106 -15.892 1.00 89.62 201 SER A C 1
ATOM 1454 O O . SER A 1 201 ? 22.980 -53.216 -16.424 1.00 89.62 201 SER A O 1
ATOM 1456 N N . GLY A 1 202 ? 25.102 -52.469 -16.491 1.00 90.62 202 GLY A N 1
ATOM 1457 C CA . GLY A 1 202 ? 25.043 -51.924 -17.848 1.00 90.62 202 GLY A CA 1
ATOM 1458 C C . GLY A 1 202 ? 24.824 -50.410 -17.910 1.00 90.62 202 GLY A C 1
ATOM 1459 O O . GLY A 1 202 ? 25.120 -49.681 -16.964 1.00 90.62 202 GLY A O 1
ATOM 1460 N N . GLY A 1 203 ? 24.358 -49.939 -19.070 1.00 92.38 203 GLY A N 1
ATOM 1461 C CA . GLY A 1 203 ? 24.245 -48.514 -19.389 1.00 92.38 203 GLY A CA 1
ATOM 1462 C C . GLY A 1 203 ? 22.967 -47.858 -18.864 1.00 92.38 203 GLY A C 1
ATOM 1463 O O . GLY A 1 203 ? 21.854 -48.356 -19.070 1.00 92.38 203 GLY A O 1
ATOM 1464 N N . TRP A 1 204 ? 23.143 -46.694 -18.251 1.00 93.69 204 TRP A N 1
ATOM 1465 C CA . TRP A 1 204 ? 22.102 -45.837 -17.705 1.00 93.69 204 TRP A CA 1
ATOM 1466 C C . TRP A 1 204 ? 22.184 -44.429 -18.295 1.00 93.69 204 TRP A C 1
ATOM 1468 O O . TRP A 1 204 ? 23.263 -43.914 -18.577 1.00 93.69 204 TRP A O 1
ATOM 1478 N N . ASP A 1 205 ? 21.034 -43.780 -18.442 1.00 92.25 205 ASP A N 1
ATOM 1479 C CA . ASP A 1 205 ? 20.950 -42.353 -18.736 1.00 92.25 205 ASP A CA 1
ATOM 1480 C C . ASP A 1 205 ? 20.098 -41.660 -17.674 1.00 92.25 205 ASP A C 1
ATOM 1482 O O . ASP A 1 205 ? 18.937 -42.019 -17.469 1.00 92.25 205 ASP A O 1
ATOM 1486 N N . LEU A 1 206 ? 20.653 -40.631 -17.042 1.00 90.94 206 LEU A N 1
ATOM 1487 C CA . LEU A 1 206 ? 19.900 -39.683 -16.232 1.00 90.94 206 LEU A CA 1
ATOM 1488 C C . LEU A 1 206 ? 19.558 -38.471 -17.093 1.00 90.94 206 LEU A C 1
ATOM 1490 O O . LEU A 1 206 ? 20.460 -37.802 -17.597 1.00 90.94 206 LEU A O 1
ATOM 1494 N N . TRP A 1 207 ? 18.266 -38.189 -17.239 1.00 90.88 207 TRP A N 1
ATOM 1495 C CA . TRP A 1 207 ? 17.760 -36.999 -17.917 1.00 90.88 207 TRP A CA 1
ATOM 1496 C C . TRP A 1 207 ? 17.078 -36.067 -16.925 1.00 90.88 207 TRP A C 1
ATOM 1498 O O . TRP A 1 207 ? 16.248 -36.525 -16.151 1.00 90.88 207 TRP A O 1
ATOM 1508 N N . ILE A 1 208 ? 17.371 -34.771 -16.978 1.00 88.94 208 ILE A N 1
ATOM 1509 C CA . ILE A 1 208 ? 16.650 -33.742 -16.223 1.00 88.94 208 ILE A CA 1
ATOM 1510 C C . ILE A 1 208 ? 15.922 -32.843 -17.216 1.00 88.94 208 ILE A C 1
ATOM 1512 O O . ILE A 1 208 ? 16.561 -32.281 -18.108 1.00 88.94 208 ILE A O 1
ATOM 1516 N N . THR A 1 209 ? 14.598 -32.746 -17.080 1.00 87.50 209 THR A N 1
ATOM 1517 C CA . THR A 1 209 ? 13.708 -32.036 -18.014 1.00 87.50 209 THR A CA 1
ATOM 1518 C C . THR A 1 209 ? 12.611 -31.269 -17.272 1.00 87.50 209 THR A C 1
ATOM 1520 O O . THR A 1 209 ? 12.332 -31.548 -16.107 1.00 87.50 209 THR A O 1
ATOM 1523 N N . ALA A 1 210 ? 11.951 -30.335 -17.964 1.00 81.50 210 ALA A N 1
ATOM 1524 C CA . ALA A 1 210 ? 10.734 -29.672 -17.477 1.00 81.50 210 ALA A CA 1
ATOM 1525 C C . ALA A 1 210 ? 9.479 -30.566 -17.585 1.00 81.50 210 ALA A C 1
ATOM 1527 O O . ALA A 1 210 ? 8.486 -30.347 -16.899 1.00 81.50 210 ALA A O 1
ATOM 1528 N N . ASP A 1 211 ? 9.521 -31.600 -18.432 1.00 83.12 211 ASP A N 1
ATOM 1529 C CA . ASP A 1 211 ? 8.388 -32.501 -18.628 1.00 83.12 211 ASP A CA 1
ATOM 1530 C C . ASP A 1 211 ? 8.339 -33.621 -17.588 1.00 83.12 211 ASP A C 1
ATOM 1532 O O . ASP A 1 211 ? 9.309 -34.358 -17.384 1.00 83.12 211 ASP A O 1
ATOM 1536 N N . ARG A 1 212 ? 7.156 -33.826 -17.003 1.00 86.56 212 ARG A N 1
ATOM 1537 C CA . ARG A 1 212 ? 6.873 -34.951 -16.097 1.00 86.56 212 ARG A CA 1
ATOM 1538 C C . ARG A 1 212 ? 6.885 -36.313 -16.800 1.00 86.56 212 ARG A C 1
ATOM 1540 O O . ARG A 1 212 ? 7.152 -37.350 -16.179 1.00 86.56 212 ARG A O 1
ATOM 1547 N N . ALA A 1 213 ? 6.567 -36.337 -18.091 1.00 87.25 213 ALA A N 1
ATOM 1548 C CA . ALA A 1 213 ? 6.679 -37.517 -18.936 1.00 87.25 213 ALA A CA 1
ATOM 1549 C C . ALA A 1 213 ? 7.963 -37.422 -19.760 1.00 87.25 213 ALA A C 1
ATOM 1551 O O . ALA A 1 213 ? 8.209 -36.407 -20.404 1.00 87.25 213 ALA A O 1
ATOM 1552 N N . PHE A 1 214 ? 8.772 -38.483 -19.763 1.00 87.06 214 PHE A N 1
ATOM 1553 C CA . PHE A 1 214 ? 10.009 -38.463 -20.530 1.00 87.06 214 PHE A CA 1
ATOM 1554 C C . PHE A 1 214 ? 9.710 -38.455 -22.032 1.00 87.06 214 PHE A C 1
ATOM 1556 O O . PHE A 1 214 ? 9.220 -39.438 -22.591 1.00 87.06 214 PHE A O 1
ATOM 1563 N N . ARG A 1 215 ? 10.077 -37.359 -22.687 1.00 84.38 215 ARG A N 1
ATOM 1564 C CA . ARG A 1 215 ? 10.243 -37.252 -24.135 1.00 84.38 215 ARG A CA 1
ATOM 1565 C C . ARG A 1 215 ? 11.634 -36.681 -24.361 1.00 84.38 215 ARG A C 1
ATOM 1567 O O . ARG A 1 215 ? 12.049 -35.806 -23.610 1.00 84.38 215 ARG A O 1
ATOM 1574 N N . VAL A 1 216 ? 12.372 -37.194 -25.348 1.00 82.56 216 VAL A N 1
ATOM 1575 C CA . VAL A 1 216 ? 13.683 -36.618 -25.687 1.00 82.56 216 VAL A CA 1
ATOM 1576 C C . VAL A 1 216 ? 13.441 -35.162 -26.094 1.00 82.56 216 VAL A C 1
ATOM 1578 O O . VAL A 1 216 ? 12.741 -34.953 -27.090 1.00 82.56 216 VAL A O 1
ATOM 1581 N N . PRO A 1 217 ? 13.950 -34.170 -25.342 1.00 71.75 217 PRO A N 1
ATOM 1582 C CA . PRO A 1 217 ? 13.586 -32.784 -25.590 1.00 71.75 217 PRO A CA 1
ATOM 1583 C C . PRO A 1 217 ? 14.116 -32.341 -26.951 1.00 71.75 217 PRO A C 1
ATOM 1585 O O . PRO A 1 217 ? 15.315 -32.432 -27.220 1.00 71.75 217 PRO A O 1
ATOM 1588 N N . ARG A 1 218 ? 13.207 -31.897 -27.825 1.00 68.69 218 ARG A N 1
ATOM 1589 C CA . ARG A 1 218 ? 13.553 -31.288 -29.121 1.00 68.69 218 ARG A CA 1
ATOM 1590 C C . ARG A 1 218 ? 13.801 -29.781 -28.987 1.00 68.69 218 ARG A C 1
ATOM 1592 O O . ARG A 1 218 ? 14.562 -29.227 -29.770 1.00 68.69 218 ARG A O 1
ATOM 1599 N N . THR A 1 219 ? 13.201 -29.155 -27.976 1.00 56.72 219 THR A N 1
ATOM 1600 C CA . THR A 1 219 ? 13.305 -27.732 -27.620 1.00 56.72 219 THR A CA 1
ATOM 1601 C C . THR A 1 219 ? 13.455 -27.586 -26.097 1.00 56.72 219 THR A C 1
ATOM 1603 O O . THR A 1 219 ? 13.147 -28.516 -25.349 1.00 56.72 219 THR A O 1
ATOM 1606 N N . GLY A 1 220 ? 13.945 -26.435 -25.622 1.00 60.53 220 GLY A N 1
ATOM 1607 C CA . GLY A 1 220 ? 14.090 -26.142 -24.190 1.00 60.53 220 GLY A CA 1
ATOM 1608 C C . GLY A 1 220 ? 15.440 -26.552 -23.588 1.00 60.53 220 GLY A C 1
ATOM 1609 O O . GLY A 1 220 ? 16.456 -26.617 -24.283 1.00 60.53 220 GLY A O 1
ATOM 1610 N N . VAL A 1 221 ? 15.457 -26.781 -22.271 1.00 64.38 221 VAL A N 1
ATOM 1611 C CA . VAL A 1 221 ? 16.674 -27.098 -21.505 1.00 64.38 221 VAL A CA 1
ATOM 1612 C C . VAL A 1 221 ? 16.638 -28.546 -21.040 1.00 64.38 221 VAL A C 1
ATOM 1614 O O . VAL A 1 221 ? 15.666 -28.973 -20.413 1.00 64.38 221 VAL A O 1
ATOM 1617 N N . TYR A 1 222 ? 17.710 -29.290 -21.315 1.00 79.69 222 TYR A N 1
ATOM 1618 C CA . TYR A 1 222 ? 17.896 -30.622 -20.749 1.00 79.69 222 TYR A CA 1
ATOM 1619 C C . TYR A 1 222 ? 19.317 -30.856 -20.257 1.00 79.69 222 TYR A C 1
ATOM 1621 O O . TYR A 1 222 ? 20.295 -30.334 -20.801 1.00 79.69 222 TYR A O 1
ATOM 1629 N N . VAL A 1 223 ? 19.410 -31.722 -19.251 1.00 81.25 223 VAL A N 1
ATOM 1630 C CA . VAL A 1 223 ? 20.671 -32.276 -18.755 1.00 81.25 223 VAL A CA 1
ATOM 1631 C C . VAL A 1 223 ? 20.639 -33.775 -18.971 1.00 81.25 223 VAL A C 1
ATOM 1633 O O . VAL A 1 223 ? 19.673 -34.427 -18.582 1.00 81.25 223 VAL A O 1
ATOM 1636 N N . ARG A 1 224 ? 21.682 -34.330 -19.586 1.00 87.25 224 ARG A N 1
ATOM 1637 C CA . ARG A 1 224 ? 21.864 -35.768 -19.760 1.00 87.25 224 ARG A CA 1
ATOM 1638 C C . ARG A 1 224 ? 23.209 -36.188 -19.187 1.00 87.25 224 ARG A C 1
ATOM 1640 O O . ARG A 1 224 ? 24.248 -35.655 -19.572 1.00 87.25 224 ARG A O 1
ATOM 1647 N N . ARG A 1 225 ? 23.198 -37.215 -18.343 1.00 86.88 225 ARG A N 1
ATOM 1648 C CA . ARG A 1 225 ? 24.413 -37.896 -17.891 1.00 86.88 225 ARG A CA 1
ATOM 1649 C C . ARG A 1 225 ? 24.321 -39.379 -18.211 1.00 86.88 225 ARG A C 1
ATOM 1651 O O . ARG A 1 225 ? 23.371 -40.038 -17.793 1.00 86.88 225 ARG A O 1
ATOM 1658 N N . HIS A 1 226 ? 25.296 -39.882 -18.962 1.00 90.12 226 HIS A N 1
ATOM 1659 C CA . HIS A 1 226 ? 25.441 -41.316 -19.184 1.00 90.12 226 HIS A CA 1
ATOM 1660 C C . HIS A 1 226 ? 26.226 -41.941 -18.030 1.00 90.12 226 HIS A C 1
ATOM 1662 O O . HIS A 1 226 ? 27.153 -41.321 -17.506 1.00 90.12 226 HIS A O 1
ATOM 1668 N N . MET A 1 227 ? 25.850 -43.147 -17.626 1.00 90.69 227 MET A N 1
ATOM 1669 C CA . MET A 1 227 ? 26.448 -43.863 -16.503 1.00 90.69 227 MET A CA 1
ATOM 1670 C C . MET A 1 227 ? 26.596 -45.342 -16.854 1.00 90.69 227 MET A C 1
ATOM 1672 O O . MET A 1 227 ? 25.685 -45.927 -17.439 1.00 90.69 227 MET A O 1
ATOM 1676 N N . THR A 1 228 ? 27.704 -45.956 -16.451 1.00 90.56 228 THR A N 1
ATOM 1677 C CA . THR A 1 228 ? 27.938 -47.397 -16.608 1.00 90.56 228 THR A CA 1
ATOM 1678 C C . THR A 1 228 ? 28.109 -48.028 -15.237 1.00 90.56 228 THR A C 1
ATOM 1680 O O . THR A 1 228 ? 28.969 -47.601 -14.470 1.00 90.56 228 THR A O 1
ATOM 1683 N N . VAL A 1 229 ? 27.294 -49.040 -14.938 1.00 90.56 229 VAL A N 1
ATOM 1684 C CA . VAL A 1 229 ? 27.249 -49.702 -13.627 1.00 90.56 229 VAL A CA 1
ATOM 1685 C C . VAL A 1 229 ? 27.834 -51.107 -13.743 1.00 90.56 229 VAL A C 1
ATOM 1687 O O . VAL A 1 229 ? 27.337 -51.919 -14.532 1.00 90.56 229 VAL A O 1
ATOM 1690 N N . ALA A 1 230 ? 28.876 -51.402 -12.963 1.00 87.19 230 ALA A N 1
ATOM 1691 C CA . ALA A 1 230 ? 29.518 -52.716 -12.939 1.00 87.19 230 ALA A CA 1
ATOM 1692 C C . ALA A 1 230 ? 28.938 -53.579 -11.805 1.00 87.19 230 ALA A C 1
ATOM 1694 O O . ALA A 1 230 ? 29.424 -53.572 -10.679 1.00 87.19 230 ALA A O 1
ATOM 1695 N N . GLY A 1 231 ? 27.865 -54.312 -12.113 1.00 85.88 231 GLY A N 1
ATOM 1696 C CA . GLY A 1 231 ? 27.169 -55.196 -11.170 1.00 85.88 231 GLY A CA 1
ATOM 1697 C C . GLY A 1 231 ? 25.778 -54.698 -10.769 1.00 85.88 231 GLY A C 1
ATOM 1698 O O . GLY A 1 231 ? 25.289 -53.693 -11.280 1.00 85.88 231 GLY A O 1
ATOM 1699 N N . SER A 1 232 ? 25.121 -55.443 -9.878 1.00 85.56 232 SER A N 1
ATOM 1700 C CA . SER A 1 232 ? 23.733 -55.188 -9.445 1.00 85.56 232 SER A CA 1
ATOM 1701 C C . SER A 1 232 ? 23.600 -54.976 -7.931 1.00 85.56 232 SER A C 1
ATOM 1703 O O . SER A 1 232 ? 22.493 -54.999 -7.400 1.00 85.56 232 SER A O 1
ATOM 1705 N N . ARG A 1 233 ? 24.718 -54.798 -7.215 1.00 84.31 233 ARG A N 1
ATOM 1706 C CA . ARG A 1 233 ? 24.722 -54.542 -5.767 1.00 84.31 233 ARG A CA 1
ATOM 1707 C C . ARG A 1 233 ? 24.630 -53.034 -5.471 1.00 84.31 233 ARG A C 1
ATOM 1709 O O . ARG A 1 233 ? 25.064 -52.243 -6.303 1.00 84.31 233 ARG A O 1
ATOM 1716 N N . PRO A 1 234 ? 24.081 -52.604 -4.319 1.00 76.06 234 PRO A N 1
ATOM 1717 C CA . PRO A 1 234 ? 23.921 -51.183 -3.972 1.00 76.06 234 PRO A CA 1
ATOM 1718 C C . PRO A 1 234 ? 25.213 -50.348 -3.921 1.00 76.06 234 PRO A C 1
ATOM 1720 O O . PRO A 1 234 ? 25.158 -49.127 -4.054 1.00 76.06 234 PRO A O 1
ATOM 1723 N N . ASP A 1 235 ? 26.349 -51.005 -3.719 1.00 82.69 235 ASP A N 1
ATOM 1724 C CA . ASP A 1 235 ? 27.719 -50.485 -3.676 1.00 82.69 235 ASP A CA 1
ATOM 1725 C C . ASP A 1 235 ? 28.455 -50.635 -5.022 1.00 82.69 235 ASP A C 1
ATOM 1727 O O . ASP A 1 235 ? 29.646 -50.354 -5.118 1.00 82.69 235 ASP A O 1
ATOM 1731 N N . ALA A 1 236 ? 27.759 -51.064 -6.084 1.00 85.12 236 ALA A N 1
ATOM 1732 C CA . ALA A 1 236 ? 28.367 -51.241 -7.396 1.00 85.12 236 ALA A CA 1
ATOM 1733 C C . ALA A 1 236 ? 29.000 -49.926 -7.891 1.00 85.12 236 ALA A C 1
ATOM 1735 O O . ALA A 1 236 ? 28.338 -48.876 -7.861 1.00 85.12 236 ALA A O 1
ATOM 1736 N N . PRO A 1 237 ? 30.247 -49.973 -8.394 1.00 86.62 237 PRO A N 1
ATOM 1737 C CA . PRO A 1 237 ? 30.915 -48.791 -8.898 1.00 86.62 237 PRO A CA 1
ATOM 1738 C C . PRO A 1 237 ? 30.227 -48.306 -10.176 1.00 86.62 237 PRO A C 1
ATOM 1740 O O . PRO A 1 237 ? 29.867 -49.081 -11.073 1.00 86.62 237 PRO A O 1
ATOM 1743 N N . VAL A 1 238 ? 30.060 -46.990 -10.252 1.00 86.31 238 VAL A N 1
ATOM 1744 C CA . VAL A 1 238 ? 29.440 -46.275 -11.361 1.00 86.31 238 VAL A CA 1
ATOM 1745 C C . VAL A 1 238 ? 30.482 -45.383 -12.012 1.00 86.31 238 VAL A C 1
ATOM 1747 O O . VAL A 1 238 ? 31.043 -44.480 -11.390 1.00 86.31 238 VAL A O 1
ATOM 1750 N N . ARG A 1 239 ? 30.724 -45.618 -13.302 1.00 87.75 239 ARG A N 1
ATOM 1751 C CA . ARG A 1 239 ? 31.528 -44.721 -14.134 1.00 87.75 239 ARG A CA 1
ATOM 1752 C C . ARG A 1 239 ? 30.621 -43.697 -14.792 1.00 87.75 239 ARG A C 1
ATOM 1754 O O . ARG A 1 239 ? 29.640 -44.052 -15.446 1.00 87.75 239 ARG A O 1
ATOM 1761 N N . PHE A 1 240 ? 30.965 -42.427 -14.632 1.00 84.31 240 PHE A N 1
ATOM 1762 C CA . PHE A 1 240 ? 30.226 -41.323 -15.226 1.00 84.31 240 PHE A CA 1
ATOM 1763 C C . PHE A 1 240 ? 30.806 -40.970 -16.594 1.00 84.31 240 PHE A C 1
ATOM 1765 O O . PHE A 1 240 ? 31.988 -40.666 -16.711 1.00 84.31 240 PHE A O 1
ATOM 1772 N N . GLY A 1 241 ? 29.960 -40.960 -17.621 1.00 80.75 241 GLY A N 1
ATOM 1773 C CA . GLY A 1 241 ? 30.292 -40.329 -18.893 1.00 80.75 241 GLY A CA 1
ATOM 1774 C C . GLY A 1 241 ? 30.250 -38.802 -18.792 1.00 80.75 241 GLY A C 1
ATOM 1775 O O . GLY A 1 241 ? 29.767 -38.238 -17.803 1.00 80.75 241 GLY A O 1
ATOM 1776 N N . ALA A 1 242 ? 30.712 -38.136 -19.853 1.00 77.44 242 ALA A N 1
ATOM 1777 C CA . ALA A 1 242 ? 30.655 -36.682 -19.963 1.00 77.44 242 ALA A CA 1
ATOM 1778 C C . ALA A 1 242 ? 29.222 -36.166 -19.761 1.00 77.44 242 ALA A C 1
ATOM 1780 O O . ALA A 1 242 ? 28.260 -36.691 -20.340 1.00 77.44 242 ALA A O 1
ATOM 1781 N N . LEU A 1 243 ? 29.087 -35.126 -18.939 1.00 74.62 243 LEU A N 1
ATOM 1782 C CA . LEU A 1 243 ? 27.829 -34.417 -18.781 1.00 74.62 243 LEU A CA 1
ATOM 1783 C C . LEU A 1 243 ? 27.505 -33.709 -20.099 1.00 74.62 243 LEU A C 1
ATOM 1785 O O . LEU A 1 243 ? 28.317 -32.946 -20.614 1.00 74.62 243 LEU A O 1
ATOM 1789 N N . ARG A 1 244 ? 26.317 -33.963 -20.646 1.00 76.38 244 ARG A N 1
ATOM 1790 C CA . ARG A 1 244 ? 25.812 -33.245 -21.815 1.00 76.38 244 ARG A CA 1
ATOM 1791 C C . ARG A 1 244 ? 24.633 -32.391 -21.391 1.00 76.38 244 ARG A C 1
ATOM 1793 O O . ARG A 1 244 ? 23.580 -32.921 -21.042 1.00 76.38 244 ARG A O 1
ATOM 1800 N N . SER A 1 245 ? 24.789 -31.082 -21.458 1.00 70.12 245 SER A N 1
ATOM 1801 C CA . SER A 1 245 ? 23.688 -30.127 -21.390 1.00 70.12 245 SER A CA 1
ATOM 1802 C C . SER A 1 245 ? 23.468 -29.534 -22.780 1.00 70.12 245 SER A C 1
ATOM 1804 O O . SER A 1 245 ? 24.406 -29.387 -23.565 1.00 70.12 245 SER A O 1
ATOM 1806 N N . ARG A 1 246 ? 22.215 -29.235 -23.126 1.00 66.62 246 ARG A N 1
ATOM 1807 C CA . ARG A 1 246 ? 21.909 -28.436 -24.317 1.00 66.62 246 ARG A CA 1
ATOM 1808 C C . ARG A 1 246 ? 20.869 -27.393 -23.956 1.00 66.62 246 ARG A C 1
ATOM 1810 O O . ARG A 1 246 ? 19.799 -27.718 -23.442 1.00 66.62 246 ARG A O 1
ATOM 1817 N N . LEU A 1 247 ? 21.210 -26.151 -24.267 1.00 56.75 247 LEU A N 1
ATOM 1818 C CA . LEU A 1 247 ? 20.287 -25.035 -24.367 1.00 56.75 247 LEU A CA 1
ATOM 1819 C C . LEU A 1 247 ? 19.908 -24.948 -25.843 1.00 56.75 247 LEU A C 1
ATOM 1821 O O . LEU A 1 247 ? 20.708 -24.502 -26.662 1.00 56.75 247 LEU A O 1
ATOM 1825 N N . VAL A 1 248 ? 18.740 -25.466 -26.217 1.00 51.62 248 VAL A N 1
ATOM 1826 C CA . VAL A 1 248 ? 18.224 -25.239 -27.572 1.00 51.62 248 VAL A CA 1
ATOM 1827 C C . VAL A 1 248 ? 17.528 -23.878 -27.540 1.00 51.62 248 VAL A C 1
ATOM 1829 O O . VAL A 1 248 ? 16.661 -23.704 -26.676 1.00 51.62 248 VAL A O 1
ATOM 1832 N N . PRO A 1 249 ? 17.889 -22.913 -28.411 1.00 45.44 249 PRO A N 1
ATOM 1833 C CA . PRO A 1 249 ? 17.141 -21.669 -28.534 1.00 45.44 249 PRO A CA 1
ATOM 1834 C C . PRO A 1 249 ? 15.654 -21.998 -28.659 1.00 45.44 249 PRO A C 1
ATOM 1836 O O . PRO A 1 249 ? 15.274 -22.884 -29.429 1.00 45.44 249 PRO A O 1
ATOM 1839 N N . SER A 1 250 ? 14.812 -21.347 -27.861 1.00 38.28 250 SER A N 1
ATOM 1840 C CA . SER A 1 250 ? 13.381 -21.356 -28.145 1.00 38.28 250 SER A CA 1
ATOM 1841 C C . SER A 1 250 ? 13.191 -20.790 -29.550 1.00 38.28 250 SER A C 1
ATOM 1843 O O . SER A 1 250 ? 13.864 -19.822 -29.905 1.00 38.28 250 SER A O 1
ATOM 1845 N N . ASP A 1 251 ? 12.322 -21.420 -30.339 1.00 35.75 251 ASP A N 1
ATOM 1846 C CA . ASP A 1 251 ? 11.880 -20.908 -31.636 1.00 35.75 251 ASP A CA 1
ATOM 1847 C C . ASP A 1 251 ? 11.642 -19.388 -31.525 1.00 35.75 251 ASP A C 1
ATOM 1849 O O . ASP A 1 251 ? 10.896 -18.980 -30.632 1.00 35.75 251 ASP A O 1
ATOM 1853 N N . PRO A 1 252 ? 12.270 -18.535 -32.356 1.00 36.34 252 PRO A N 1
ATOM 1854 C CA . PRO A 1 252 ? 12.069 -17.086 -32.301 1.00 36.34 252 PRO A CA 1
ATOM 1855 C C . PRO A 1 252 ? 10.607 -16.667 -32.539 1.00 36.34 252 PRO A C 1
ATOM 1857 O O . PRO A 1 252 ? 10.238 -15.546 -32.196 1.00 36.34 252 PRO A O 1
ATOM 1860 N N . ARG A 1 253 ? 9.752 -17.561 -33.063 1.00 37.28 253 ARG A N 1
ATOM 1861 C CA . ARG A 1 253 ? 8.292 -17.361 -33.163 1.00 37.28 253 ARG A CA 1
ATOM 1862 C C . ARG A 1 253 ? 7.547 -17.624 -31.856 1.00 37.28 253 ARG A C 1
ATOM 1864 O O . ARG A 1 253 ? 6.397 -17.226 -31.715 1.00 37.28 253 ARG A O 1
ATOM 1871 N N . VAL A 1 254 ? 8.201 -18.269 -30.897 1.00 35.44 254 VAL A N 1
ATOM 1872 C CA . VAL A 1 254 ? 7.784 -18.345 -29.497 1.00 35.44 254 VAL A CA 1
ATOM 1873 C C . VAL A 1 254 ? 8.700 -17.411 -28.713 1.00 35.44 254 VAL A C 1
ATOM 1875 O O . VAL A 1 254 ? 9.419 -17.814 -27.795 1.00 35.44 254 VAL A O 1
ATOM 1878 N N . SER A 1 255 ? 8.679 -16.123 -29.069 1.00 34.81 255 SER A N 1
ATOM 1879 C CA . SER A 1 255 ? 8.914 -15.130 -28.031 1.00 34.81 255 SER A CA 1
ATOM 1880 C C . SER A 1 255 ? 7.882 -15.428 -26.943 1.00 34.81 255 SER A C 1
ATOM 1882 O O . SER A 1 255 ? 6.708 -15.681 -27.231 1.00 34.81 255 SER A O 1
ATOM 1884 N N . ALA A 1 256 ? 8.307 -15.488 -25.677 1.00 35.47 256 ALA A N 1
ATOM 1885 C CA . ALA A 1 256 ? 7.327 -15.300 -24.618 1.00 35.47 256 ALA A CA 1
ATOM 1886 C C . ALA A 1 256 ? 6.564 -14.025 -25.012 1.00 35.47 256 ALA A C 1
ATOM 1888 O O . ALA A 1 256 ? 7.250 -13.039 -25.321 1.00 35.47 256 ALA A O 1
ATOM 1889 N N . PRO A 1 257 ? 5.216 -14.056 -25.114 1.00 34.66 257 PRO A N 1
ATOM 1890 C CA . PRO A 1 257 ? 4.467 -12.867 -25.499 1.00 34.66 257 PRO A CA 1
ATOM 1891 C C . PRO A 1 257 ? 4.998 -11.741 -24.626 1.00 34.66 257 PRO A C 1
ATOM 1893 O O . PRO A 1 257 ? 5.201 -12.015 -23.434 1.00 34.66 257 PRO A O 1
ATOM 1896 N N . PRO A 1 258 ? 5.336 -10.569 -25.203 1.00 38.50 258 PRO A N 1
ATOM 1897 C CA . PRO A 1 258 ? 5.950 -9.482 -24.461 1.00 38.50 258 PRO A CA 1
ATOM 1898 C C . PRO A 1 258 ? 5.164 -9.358 -23.171 1.00 38.50 258 PRO A C 1
ATOM 1900 O O . PRO A 1 258 ? 3.960 -9.091 -23.204 1.00 38.50 258 PRO A O 1
ATOM 1903 N N . THR A 1 259 ? 5.799 -9.734 -22.053 1.00 43.38 259 THR A N 1
ATOM 1904 C CA . THR A 1 259 ? 5.111 -9.685 -20.771 1.00 43.38 259 THR A CA 1
ATOM 1905 C C . THR A 1 259 ? 4.815 -8.227 -20.609 1.00 43.38 259 THR A C 1
ATOM 1907 O O . THR A 1 259 ? 5.752 -7.458 -20.505 1.00 43.38 259 THR A O 1
ATOM 1910 N N . ASN A 1 260 ? 3.559 -7.848 -20.711 1.00 53.94 260 ASN A N 1
ATOM 1911 C CA . ASN A 1 260 ? 3.122 -6.487 -20.566 1.00 53.94 260 ASN A CA 1
ATOM 1912 C C . ASN A 1 260 ? 3.233 -6.105 -19.098 1.00 53.94 260 ASN A C 1
ATOM 1914 O O . ASN A 1 260 ? 3.169 -6.964 -18.211 1.00 53.94 260 ASN A O 1
ATOM 1918 N N . LEU A 1 261 ? 3.422 -4.811 -18.847 1.00 55.41 261 LEU A N 1
ATOM 1919 C CA . LEU A 1 261 ? 3.489 -4.260 -17.503 1.00 55.41 261 LEU A CA 1
ATOM 1920 C C . LEU A 1 261 ? 2.313 -4.766 -16.682 1.00 55.41 261 LEU A C 1
ATOM 1922 O O . LEU A 1 261 ? 1.193 -4.378 -16.963 1.00 55.41 261 LEU A O 1
ATOM 1926 N N . PHE A 1 262 ? 2.540 -5.616 -15.685 1.00 61.47 262 PHE A N 1
ATOM 1927 C CA . PHE A 1 262 ? 1.459 -6.134 -14.860 1.00 61.47 262 PHE A CA 1
ATOM 1928 C C . PHE A 1 262 ? 1.767 -5.923 -13.394 1.00 61.47 262 PHE A C 1
ATOM 1930 O O . PHE A 1 262 ? 2.752 -6.441 -12.867 1.00 61.47 262 PHE A O 1
ATOM 1937 N N . PHE A 1 263 ? 0.877 -5.209 -12.719 1.00 65.00 263 PHE A N 1
ATOM 1938 C CA . PHE A 1 263 ? 0.949 -5.016 -11.287 1.00 65.00 263 PHE A CA 1
ATOM 1939 C C . PHE A 1 263 ? -0.352 -5.422 -10.642 1.00 65.00 263 PHE A C 1
ATOM 1941 O O . PHE A 1 263 ? -1.443 -5.177 -11.143 1.00 65.00 263 PHE A O 1
ATOM 1948 N N . ALA A 1 264 ? -0.218 -6.012 -9.473 1.00 56.34 264 ALA A N 1
ATOM 1949 C CA . ALA A 1 264 ? -1.327 -6.264 -8.595 1.00 56.34 264 ALA A CA 1
ATOM 1950 C C . ALA A 1 264 ? -0.956 -5.604 -7.272 1.00 56.34 264 ALA A C 1
ATOM 1952 O O . ALA A 1 264 ? 0.068 -5.939 -6.674 1.00 56.34 264 ALA A O 1
ATOM 1953 N N . TYR A 1 265 ? -1.735 -4.615 -6.855 1.00 61.72 265 TYR A N 1
ATOM 1954 C CA . TYR A 1 265 ? -1.473 -3.878 -5.626 1.00 61.72 265 TYR A CA 1
ATOM 1955 C C . TYR A 1 265 ? -2.660 -4.019 -4.682 1.00 61.72 265 TYR A C 1
ATOM 1957 O O . TYR A 1 265 ? -3.809 -4.170 -5.097 1.00 61.72 265 TYR A O 1
ATOM 1965 N N . ALA A 1 266 ? -2.351 -4.069 -3.392 1.00 54.62 266 ALA A N 1
ATOM 1966 C CA . ALA A 1 266 ? -3.300 -4.406 -2.349 1.00 54.62 266 ALA A CA 1
ATOM 1967 C C . ALA A 1 266 ? -3.565 -3.179 -1.475 1.00 54.62 266 ALA A C 1
ATOM 1969 O O . ALA A 1 266 ? -2.692 -2.766 -0.716 1.00 54.62 266 ALA A O 1
ATOM 1970 N N . THR A 1 267 ? -4.775 -2.635 -1.547 1.00 61.62 267 THR A N 1
ATOM 1971 C CA . THR A 1 267 ? -5.317 -1.715 -0.537 1.00 61.62 267 THR A CA 1
ATOM 1972 C C . THR A 1 267 ? -5.997 -2.530 0.565 1.00 61.62 267 THR A C 1
ATOM 1974 O O . THR A 1 267 ? -6.227 -3.728 0.401 1.00 61.62 267 THR A O 1
ATOM 1977 N N . THR A 1 268 ? -6.272 -1.944 1.735 1.00 72.31 268 THR A N 1
ATOM 1978 C CA . THR A 1 268 ? -6.851 -2.694 2.866 1.00 72.31 268 THR A CA 1
ATOM 1979 C C . THR A 1 268 ? -8.104 -3.460 2.444 1.00 72.31 268 THR A C 1
ATOM 1981 O O . THR A 1 268 ? -9.105 -2.871 2.062 1.00 72.31 268 THR A O 1
ATOM 1984 N N . GLY A 1 269 ? -8.027 -4.790 2.511 1.00 71.00 269 GLY A N 1
ATOM 1985 C CA . GLY A 1 269 ? -9.113 -5.687 2.127 1.00 71.00 269 GLY A CA 1
ATOM 1986 C C . GLY A 1 269 ? -9.242 -5.975 0.630 1.00 71.00 269 GLY A C 1
ATOM 1987 O O . GLY A 1 269 ? -9.794 -7.020 0.289 1.00 71.00 269 GLY A O 1
ATOM 1988 N N . LEU A 1 270 ? -8.666 -5.175 -0.263 1.00 82.44 270 LEU A N 1
ATOM 1989 C CA . LEU A 1 270 ? -8.895 -5.250 -1.708 1.00 82.44 270 LEU A CA 1
ATOM 1990 C C . LEU A 1 270 ? -7.588 -5.444 -2.488 1.00 82.44 270 LEU A C 1
ATOM 1992 O O . LEU A 1 270 ? -6.483 -5.222 -1.992 1.00 82.44 270 LEU A O 1
ATOM 1996 N N . ILE A 1 271 ? -7.706 -5.960 -3.704 1.00 79.69 271 ILE A N 1
ATOM 1997 C CA . ILE A 1 271 ? -6.615 -6.121 -4.663 1.00 79.69 271 ILE A CA 1
ATOM 1998 C C . ILE A 1 271 ? -7.110 -5.555 -5.981 1.00 79.69 271 ILE A C 1
ATOM 2000 O O . ILE A 1 271 ? -8.102 -6.047 -6.517 1.00 79.69 271 ILE A O 1
ATOM 2004 N N . SER A 1 272 ? -6.371 -4.583 -6.498 1.00 81.81 272 SER A N 1
ATOM 2005 C CA . SER A 1 272 ? -6.558 -4.015 -7.828 1.00 81.81 272 SER A CA 1
ATOM 2006 C C . SER A 1 272 ? -5.465 -4.528 -8.755 1.00 81.81 272 SER A C 1
ATOM 2008 O O . SER A 1 272 ? -4.343 -4.811 -8.319 1.00 81.81 272 SER A O 1
ATOM 2010 N N . LEU A 1 273 ? -5.800 -4.670 -10.033 1.00 84.06 273 LEU A N 1
ATOM 2011 C CA . LEU A 1 273 ? -4.899 -5.175 -11.063 1.00 84.06 273 LEU A CA 1
ATOM 2012 C C . LEU A 1 273 ? -4.676 -4.096 -12.115 1.00 84.06 273 LEU A C 1
ATOM 2014 O O . LEU A 1 273 ? -5.597 -3.369 -12.469 1.00 84.06 273 LEU A O 1
ATOM 2018 N N . VAL A 1 274 ? -3.453 -4.003 -12.615 1.00 79.56 274 VAL A N 1
ATOM 2019 C CA . VAL A 1 274 ? -3.038 -3.047 -13.637 1.00 79.56 274 VAL A CA 1
ATOM 2020 C C . VAL A 1 274 ? -2.285 -3.803 -14.708 1.00 79.56 274 VAL A C 1
ATOM 2022 O O . VAL A 1 274 ? -1.365 -4.550 -14.387 1.00 79.56 274 VAL A O 1
ATOM 2025 N N . MET A 1 275 ? -2.653 -3.583 -15.965 1.00 78.62 275 MET A N 1
ATOM 2026 C CA . MET A 1 275 ? -1.934 -4.068 -17.131 1.00 78.62 275 MET A CA 1
ATOM 2027 C C . MET A 1 275 ? -1.625 -2.904 -18.083 1.00 78.62 275 MET A C 1
ATOM 2029 O O . MET A 1 275 ? -2.531 -2.334 -18.687 1.00 78.62 275 MET A O 1
ATOM 2033 N N . GLY A 1 276 ? -0.360 -2.511 -18.199 1.00 71.88 276 GLY A N 1
ATOM 2034 C CA . GLY A 1 276 ? 0.123 -1.580 -19.222 1.00 71.88 276 GLY A CA 1
ATOM 2035 C C . GLY A 1 276 ? 0.377 -2.273 -20.558 1.00 71.88 276 GLY A C 1
ATOM 2036 O O . GLY A 1 276 ? 0.330 -3.494 -20.642 1.00 71.88 276 GLY A O 1
ATOM 2037 N N . GLY A 1 277 ? 0.620 -1.491 -21.610 1.00 68.88 277 GLY A N 1
ATOM 2038 C CA . GLY A 1 277 ? 0.937 -2.026 -22.941 1.00 68.88 277 GLY A CA 1
ATOM 2039 C C . GLY A 1 277 ? -0.244 -2.646 -23.699 1.00 68.88 277 GLY A C 1
ATOM 2040 O O . GLY A 1 277 ? -0.033 -3.295 -24.713 1.00 68.88 277 GLY A O 1
ATOM 2041 N N . ALA A 1 278 ? -1.487 -2.438 -23.248 1.00 77.62 278 ALA A N 1
ATOM 2042 C CA . ALA A 1 278 ? -2.682 -2.950 -23.928 1.00 77.62 278 ALA A CA 1
ATOM 2043 C C . ALA A 1 278 ? -3.122 -2.113 -25.150 1.00 77.62 278 ALA A C 1
ATOM 2045 O O . ALA A 1 278 ? -3.996 -2.544 -25.888 1.00 77.62 278 ALA A O 1
ATOM 2046 N N . GLN A 1 279 ? -2.552 -0.921 -25.373 1.00 80.44 279 GLN A N 1
ATOM 2047 C CA . GLN A 1 279 ? -2.800 -0.071 -26.557 1.00 80.44 279 GLN A CA 1
ATOM 2048 C C . GLN A 1 279 ? -4.287 0.168 -26.900 1.00 80.44 279 GLN A C 1
ATOM 2050 O O . GLN A 1 279 ? -4.683 0.158 -28.061 1.00 80.44 279 GLN A O 1
ATOM 2055 N N . GLY A 1 280 ? -5.146 0.365 -25.898 1.00 79.44 280 GLY A N 1
ATOM 2056 C CA . GLY A 1 280 ? -6.582 0.540 -26.142 1.00 79.44 280 GLY A CA 1
ATOM 2057 C C . GLY A 1 280 ? -7.382 -0.760 -26.248 1.00 79.44 280 GLY A C 1
ATOM 2058 O O . GLY A 1 280 ? -8.615 -0.720 -26.246 1.00 79.44 280 GLY A O 1
ATOM 2059 N N . ALA A 1 281 ? -6.723 -1.918 -26.310 1.00 87.88 281 ALA A N 1
ATOM 2060 C CA . ALA A 1 281 ? -7.385 -3.213 -26.312 1.00 87.88 281 ALA A CA 1
ATOM 2061 C C . ALA A 1 281 ? -8.025 -3.523 -24.946 1.00 87.88 281 ALA A C 1
ATOM 2063 O O . ALA A 1 281 ? -7.502 -3.120 -23.902 1.00 87.88 281 ALA A O 1
ATOM 2064 N N . PRO A 1 282 ? -9.162 -4.243 -24.926 1.00 94.81 282 PRO A N 1
ATOM 2065 C CA . PRO A 1 282 ? -9.719 -4.752 -23.683 1.00 94.81 282 PRO A CA 1
ATOM 2066 C C . PRO A 1 282 ? -8.776 -5.804 -23.083 1.00 94.81 282 PRO A C 1
ATOM 2068 O O . PRO A 1 282 ? -8.292 -6.698 -23.778 1.00 94.81 282 PRO A O 1
ATOM 2071 N N . VAL A 1 283 ? -8.532 -5.688 -21.782 1.00 94.00 283 VAL A N 1
ATOM 2072 C CA . VAL A 1 283 ? -7.757 -6.639 -20.987 1.00 94.00 283 VAL A CA 1
ATOM 2073 C C . VAL A 1 283 ? -8.709 -7.488 -20.162 1.00 94.00 283 VAL A C 1
ATOM 2075 O O . VAL A 1 283 ? -9.505 -6.950 -19.394 1.00 94.00 283 VAL A O 1
ATOM 2078 N N . GLU A 1 284 ? -8.572 -8.806 -20.251 1.00 97.06 284 GLU A N 1
ATOM 2079 C CA . GLU A 1 284 ? -9.200 -9.757 -19.338 1.00 97.06 284 GLU A CA 1
ATOM 2080 C C . GLU A 1 284 ? -8.256 -10.125 -18.195 1.00 97.06 284 GLU A C 1
ATOM 2082 O O . GLU A 1 284 ? -7.091 -10.454 -18.413 1.00 97.06 284 GLU A O 1
ATOM 2087 N N . PHE A 1 285 ? -8.758 -10.091 -16.964 1.00 95.00 285 PHE A N 1
ATOM 2088 C CA . PHE A 1 285 ? -7.995 -10.374 -15.756 1.00 95.00 285 PHE A CA 1
ATOM 2089 C C . PHE A 1 285 ? -8.459 -11.662 -15.080 1.00 95.00 285 PHE A C 1
ATOM 2091 O O . PHE A 1 285 ? -9.654 -11.926 -14.917 1.00 95.00 285 PHE A O 1
ATOM 2098 N N . PHE A 1 286 ? -7.490 -12.427 -14.583 1.00 92.12 286 PHE A N 1
ATOM 2099 C CA . PHE A 1 286 ? -7.688 -13.729 -13.964 1.00 92.12 286 PHE A CA 1
ATOM 2100 C C . PHE A 1 286 ? -6.899 -13.867 -12.665 1.00 92.12 286 PHE A C 1
ATOM 2102 O O . PHE A 1 286 ? -5.782 -13.369 -12.520 1.00 92.12 286 PHE A O 1
ATOM 2109 N N . GLU A 1 287 ? -7.438 -14.648 -11.734 1.00 91.69 287 GLU A N 1
ATOM 2110 C CA . GLU A 1 287 ? -6.669 -15.252 -10.654 1.00 91.69 287 GLU A CA 1
ATOM 2111 C C . GLU A 1 287 ? -6.244 -16.669 -11.052 1.00 91.69 287 GLU A C 1
ATOM 2113 O O . GLU A 1 287 ? -7.075 -17.514 -11.380 1.00 91.69 287 GLU A O 1
ATOM 2118 N N . ARG A 1 288 ? -4.952 -16.972 -10.940 1.00 81.69 288 ARG A N 1
ATOM 2119 C CA . ARG A 1 288 ? -4.415 -18.313 -11.169 1.00 81.69 288 ARG A CA 1
ATOM 2120 C C . ARG A 1 288 ? -4.470 -19.148 -9.890 1.00 81.69 288 ARG A C 1
ATOM 2122 O O . ARG A 1 288 ? -3.822 -18.821 -8.891 1.00 81.69 288 ARG A O 1
ATOM 2129 N N . ILE A 1 289 ? -5.217 -20.249 -9.927 1.00 84.69 289 ILE A N 1
ATOM 2130 C CA . ILE A 1 289 ? -5.389 -21.199 -8.820 1.00 84.69 289 ILE A CA 1
ATOM 2131 C C . ILE A 1 289 ? -4.961 -22.589 -9.304 1.00 84.69 289 ILE A C 1
ATOM 2133 O O . ILE A 1 289 ? -5.729 -23.294 -9.957 1.00 84.69 289 ILE A O 1
ATOM 2137 N N . GLY A 1 290 ? -3.718 -22.973 -8.994 1.00 75.88 290 GLY A N 1
ATOM 2138 C CA . GLY A 1 290 ? -3.088 -24.137 -9.627 1.00 75.88 290 GLY A CA 1
ATOM 2139 C C . GLY A 1 290 ? -2.989 -23.914 -11.137 1.00 75.88 290 GLY A C 1
ATOM 2140 O O . GLY A 1 290 ? -2.497 -22.869 -11.566 1.00 75.88 290 GLY A O 1
ATOM 2141 N N . ASP A 1 291 ? -3.537 -24.846 -11.915 1.00 73.06 291 ASP A N 1
ATOM 2142 C CA . ASP A 1 291 ? -3.577 -24.765 -13.382 1.00 73.06 291 ASP A CA 1
ATOM 2143 C C . ASP A 1 291 ? -4.830 -24.058 -13.922 1.00 73.06 291 ASP A C 1
ATOM 2145 O O . ASP A 1 291 ? -4.958 -23.850 -15.125 1.00 73.06 291 ASP A O 1
ATOM 2149 N N . ARG A 1 292 ? -5.763 -23.660 -13.047 1.00 82.94 292 ARG A N 1
ATOM 2150 C CA . ARG A 1 292 ? -7.014 -23.002 -13.447 1.00 82.94 292 ARG A CA 1
ATOM 2151 C C . ARG A 1 292 ? -6.869 -21.483 -13.434 1.00 82.94 292 ARG A C 1
ATOM 2153 O O . ARG A 1 292 ? -6.349 -20.915 -12.470 1.00 82.94 292 ARG A O 1
ATOM 2160 N N . LEU A 1 293 ? -7.395 -20.829 -14.467 1.00 84.69 293 LEU A N 1
ATOM 2161 C CA . LEU A 1 293 ? -7.607 -19.382 -14.504 1.00 84.69 293 LEU A CA 1
ATOM 2162 C C . LEU A 1 293 ? -9.048 -19.087 -14.089 1.00 84.69 293 LEU A C 1
ATOM 2164 O O . LEU A 1 293 ? -9.995 -19.502 -14.750 1.00 84.69 293 LEU A O 1
ATOM 2168 N N . LYS A 1 294 ? -9.216 -18.405 -12.957 1.00 92.75 294 LYS A N 1
ATOM 2169 C CA . LYS A 1 294 ? -10.512 -17.924 -12.486 1.00 92.75 294 LYS A CA 1
ATOM 2170 C C . LYS A 1 294 ? -10.718 -16.498 -13.012 1.00 92.75 294 LYS A C 1
ATOM 2172 O O . LYS A 1 294 ? -9.936 -15.635 -12.610 1.00 92.75 294 LYS A O 1
ATOM 2177 N N . PRO A 1 295 ? -11.743 -16.224 -13.833 1.00 96.56 295 PRO A N 1
ATOM 2178 C CA . PRO A 1 295 ? -12.002 -14.875 -14.327 1.00 96.56 295 PRO A CA 1
ATOM 2179 C C . PRO A 1 295 ? -12.347 -13.927 -13.172 1.00 96.56 295 PRO A C 1
ATOM 2181 O O . PRO A 1 295 ? -13.048 -14.307 -12.227 1.00 96.56 295 PRO A O 1
ATOM 2184 N N . LEU A 1 296 ? -11.811 -12.709 -13.236 1.00 95.50 296 LEU A N 1
ATOM 2185 C CA . LEU A 1 296 ? -12.072 -11.621 -12.287 1.00 95.50 296 LEU A CA 1
ATOM 2186 C C . LEU A 1 296 ? -12.847 -10.474 -12.935 1.00 95.50 296 LEU A C 1
ATOM 2188 O O . LEU A 1 296 ? -13.637 -9.827 -12.256 1.00 95.50 296 LEU A O 1
ATOM 2192 N N . GLY A 1 297 ? -12.640 -10.248 -14.232 1.00 95.75 297 GLY A N 1
ATOM 2193 C CA . GLY A 1 297 ? -13.332 -9.229 -15.012 1.00 95.75 297 GLY A CA 1
ATOM 2194 C C . GLY A 1 297 ? -12.470 -8.725 -16.162 1.00 95.75 297 GLY A C 1
ATOM 2195 O O . GLY A 1 297 ? -11.323 -9.144 -16.317 1.00 95.75 297 GLY A O 1
ATOM 2196 N N . SER A 1 298 ? -13.018 -7.801 -16.941 1.00 96.00 298 SER A N 1
ATOM 2197 C CA . SER A 1 298 ? -12.320 -7.125 -18.031 1.00 96.00 298 SER A CA 1
ATOM 2198 C C . SER A 1 298 ? -12.315 -5.615 -17.816 1.00 96.00 298 SER A C 1
ATOM 2200 O O . SER A 1 298 ? -13.278 -5.064 -17.286 1.00 96.00 298 SER A O 1
ATOM 2202 N N . ALA A 1 299 ? -11.265 -4.936 -18.264 1.00 93.38 299 ALA A N 1
ATOM 2203 C CA . ALA A 1 299 ? -11.207 -3.478 -18.301 1.00 93.38 299 ALA A CA 1
ATOM 2204 C C . ALA A 1 299 ? -10.579 -3.003 -19.615 1.00 93.38 299 ALA A C 1
ATOM 2206 O O . ALA A 1 299 ? -9.910 -3.762 -20.309 1.00 93.38 299 ALA A O 1
ATOM 2207 N N . ARG A 1 300 ? -10.790 -1.735 -19.961 1.00 93.19 300 ARG A N 1
ATOM 2208 C CA . ARG A 1 300 ? -10.175 -1.072 -21.116 1.00 93.19 300 ARG A CA 1
ATOM 2209 C C . ARG A 1 300 ? -9.736 0.323 -20.685 1.00 93.19 300 ARG A C 1
ATOM 2211 O O . ARG A 1 300 ? -10.408 0.948 -19.869 1.00 93.19 300 ARG A O 1
ATOM 2218 N N . ASN A 1 301 ? -8.632 0.809 -21.234 1.00 81.81 301 ASN A N 1
ATOM 2219 C CA . ASN A 1 301 ? -8.201 2.197 -21.077 1.00 81.81 301 ASN A CA 1
ATOM 2220 C C . ASN A 1 301 ? -7.716 2.751 -22.422 1.00 81.81 301 ASN A C 1
ATOM 2222 O O . ASN A 1 301 ? -7.581 1.990 -23.374 1.00 81.81 301 ASN A O 1
ATOM 2226 N N . LEU A 1 302 ? -7.482 4.059 -22.515 1.00 73.75 302 LEU A N 1
ATOM 2227 C CA . LEU A 1 302 ? -6.938 4.705 -23.708 1.00 73.75 302 LEU A CA 1
ATOM 2228 C C . LEU A 1 302 ? -5.555 4.124 -24.082 1.00 73.75 302 LEU A C 1
ATOM 2230 O O . LEU A 1 302 ? -4.814 3.688 -23.192 1.00 73.75 302 LEU A O 1
ATOM 2234 N N . PRO A 1 303 ? -5.176 4.127 -25.375 1.00 68.94 303 PRO A N 1
ATOM 2235 C CA . PRO A 1 303 ? -3.816 3.795 -25.801 1.00 68.94 303 PRO A CA 1
ATOM 2236 C C . PRO A 1 303 ? -2.758 4.592 -25.016 1.00 68.94 303 PRO A C 1
ATOM 2238 O O . PRO A 1 303 ? -2.981 5.750 -24.670 1.00 68.94 303 PRO A O 1
ATOM 2241 N N . GLY A 1 304 ? -1.631 3.955 -24.677 1.00 56.56 304 GLY A N 1
ATOM 2242 C CA . GLY A 1 304 ? -0.578 4.560 -23.841 1.00 56.56 304 GLY A CA 1
ATOM 2243 C C . GLY A 1 304 ? -0.935 4.717 -22.352 1.00 56.56 304 GLY A C 1
ATOM 2244 O O . GLY A 1 304 ? -0.176 5.302 -21.587 1.00 56.56 304 GLY A O 1
ATOM 2245 N N . LYS A 1 305 ? -2.097 4.225 -21.891 1.00 62.97 305 LYS A N 1
ATOM 2246 C CA . LYS A 1 305 ? -2.463 4.212 -20.464 1.00 62.97 305 LYS A CA 1
ATOM 2247 C C . LYS A 1 305 ? -2.560 2.787 -19.921 1.00 62.97 305 LYS A C 1
ATOM 2249 O O . LYS A 1 305 ? -3.000 1.858 -20.597 1.00 62.97 305 LYS A O 1
ATOM 2254 N N . GLY A 1 306 ? -2.171 2.616 -18.657 1.00 72.31 306 GLY A N 1
ATOM 2255 C CA . GLY A 1 306 ? -2.343 1.354 -17.938 1.00 72.31 306 GLY A CA 1
ATOM 2256 C C . GLY A 1 306 ? -3.822 1.008 -17.784 1.00 72.31 306 GLY A C 1
ATOM 2257 O O . GLY A 1 306 ? -4.601 1.821 -17.295 1.00 72.31 306 GLY A O 1
ATOM 2258 N N . THR A 1 307 ? -4.223 -0.194 -18.183 1.00 82.75 307 THR A N 1
ATOM 2259 C CA . THR A 1 307 ? -5.586 -0.693 -17.989 1.00 82.75 307 THR A CA 1
ATOM 2260 C C . THR A 1 307 ? -5.742 -1.200 -16.565 1.00 82.75 307 THR A C 1
ATOM 2262 O O . THR A 1 307 ? -5.002 -2.085 -16.145 1.00 82.75 307 THR A O 1
ATOM 2265 N N . ILE A 1 308 ? -6.683 -0.633 -15.810 1.00 84.69 308 ILE A N 1
ATOM 2266 C CA . ILE A 1 308 ? -6.851 -0.912 -14.381 1.00 84.69 308 ILE A CA 1
ATOM 2267 C C . ILE A 1 308 ? -8.183 -1.626 -14.158 1.00 84.69 308 ILE A C 1
ATOM 2269 O O . ILE A 1 308 ? -9.232 -1.108 -14.532 1.00 84.69 308 ILE A O 1
ATOM 2273 N N . LEU A 1 309 ? -8.140 -2.779 -13.495 1.00 91.75 309 LEU A N 1
ATOM 2274 C CA . LEU A 1 309 ? -9.303 -3.400 -12.873 1.00 91.75 309 LEU A CA 1
ATOM 2275 C C . LEU A 1 309 ? -9.253 -3.112 -11.369 1.00 91.75 309 LEU A C 1
ATOM 2277 O O . LEU A 1 309 ? -8.536 -3.777 -10.612 1.00 91.75 309 LEU A O 1
ATOM 2281 N N . LEU A 1 310 ? -9.984 -2.077 -10.955 1.00 85.69 310 LEU A N 1
ATOM 2282 C CA . LEU A 1 310 ? -10.131 -1.710 -9.548 1.00 85.69 310 LEU A CA 1
ATOM 2283 C C . LEU A 1 310 ? -10.912 -2.789 -8.799 1.00 85.69 310 LEU A C 1
ATOM 2285 O O . LEU A 1 310 ? -11.835 -3.387 -9.349 1.00 85.69 310 LEU A O 1
ATOM 2289 N N . ASP A 1 311 ? -10.521 -3.038 -7.551 1.00 86.31 311 ASP A N 1
ATOM 2290 C CA . ASP A 1 311 ? -11.217 -3.937 -6.626 1.00 86.31 311 ASP A CA 1
ATOM 2291 C C . ASP A 1 311 ? -11.464 -5.346 -7.191 1.00 86.31 311 ASP A C 1
ATOM 2293 O O . ASP A 1 311 ? -12.407 -6.042 -6.808 1.00 86.31 311 ASP A O 1
ATOM 2297 N N . ALA A 1 312 ? -10.563 -5.795 -8.073 1.00 90.19 312 ALA A N 1
ATOM 2298 C CA . ALA A 1 312 ? -10.641 -7.055 -8.806 1.00 90.19 312 ALA A CA 1
ATOM 2299 C C . ALA A 1 312 ? -10.924 -8.267 -7.904 1.00 90.19 312 ALA A C 1
ATOM 2301 O O . ALA A 1 312 ? -11.557 -9.238 -8.317 1.00 90.19 312 ALA A O 1
ATOM 2302 N N . THR A 1 313 ? -10.429 -8.257 -6.662 1.00 92.19 313 THR A N 1
ATOM 2303 C CA . THR A 1 313 ? -10.779 -9.268 -5.658 1.00 92.19 313 THR A CA 1
ATOM 2304 C C . THR A 1 313 ? -10.443 -8.818 -4.236 1.00 92.19 313 THR A C 1
ATOM 2306 O O . THR A 1 313 ? -9.539 -8.031 -4.001 1.00 92.19 313 THR A O 1
ATOM 2309 N N . THR A 1 314 ? -11.090 -9.424 -3.239 1.00 90.00 314 THR A N 1
ATOM 2310 C CA . THR A 1 314 ? -10.780 -9.211 -1.815 1.00 90.00 314 THR A CA 1
ATOM 2311 C C . THR A 1 314 ? -9.579 -10.018 -1.312 1.00 90.00 314 THR A C 1
ATOM 2313 O O . THR A 1 314 ? -9.296 -11.097 -1.829 1.00 90.00 314 THR A O 1
ATOM 2316 N N . TRP A 1 315 ? -8.930 -9.588 -0.228 1.00 85.06 315 TRP A N 1
ATOM 2317 C CA . TRP A 1 315 ? -7.897 -10.345 0.490 1.00 85.06 315 TRP A CA 1
ATOM 2318 C C . TRP A 1 315 ? -8.381 -11.727 0.937 1.00 85.06 315 TRP A C 1
ATOM 2320 O O . TRP A 1 315 ? -9.538 -11.915 1.317 1.00 85.06 315 TRP A O 1
ATOM 2330 N N . SER A 1 316 ? -7.461 -12.697 0.934 1.00 82.94 316 SER A N 1
ATOM 2331 C CA . SER A 1 316 ? -7.731 -14.072 1.354 1.00 82.94 316 SER A CA 1
ATOM 2332 C C . SER A 1 316 ? -6.968 -14.436 2.620 1.00 82.94 316 SER A C 1
ATOM 2334 O O . SER A 1 316 ? -5.795 -14.102 2.791 1.00 82.94 316 SER A O 1
ATOM 2336 N N . CYS A 1 317 ? -7.661 -15.169 3.483 1.00 76.69 317 CYS A N 1
ATOM 2337 C CA . CYS A 1 317 ? -7.141 -15.735 4.715 1.00 76.69 317 CYS A CA 1
ATOM 2338 C C . CYS A 1 317 ? -6.356 -17.041 4.495 1.00 76.69 317 CYS A C 1
ATOM 2340 O O . CYS A 1 317 ? -5.351 -17.283 5.161 1.00 76.69 317 CYS A O 1
ATOM 2342 N N . THR A 1 318 ? -6.804 -17.875 3.551 1.00 75.75 318 THR A N 1
ATOM 2343 C CA . THR A 1 318 ? -6.259 -19.221 3.306 1.00 75.75 318 THR A CA 1
ATOM 2344 C C . THR A 1 318 ? -5.154 -19.220 2.259 1.00 75.75 318 THR A C 1
ATOM 2346 O O . THR A 1 318 ? -4.164 -19.934 2.389 1.00 75.75 318 THR A O 1
ATOM 2349 N N . ARG A 1 319 ? -5.291 -18.388 1.222 1.00 81.56 319 ARG A N 1
ATOM 2350 C CA . ARG A 1 319 ? -4.345 -18.299 0.104 1.00 81.56 319 ARG A CA 1
ATOM 2351 C C . ARG A 1 319 ? -3.633 -16.963 0.174 1.00 81.56 319 ARG A C 1
ATOM 2353 O O . ARG A 1 319 ? -4.003 -16.010 -0.501 1.00 81.56 319 ARG A O 1
ATOM 2360 N N . ARG A 1 320 ? -2.632 -16.905 1.053 1.00 74.44 320 ARG A N 1
ATOM 2361 C CA . ARG A 1 320 ? -1.895 -15.674 1.358 1.00 74.44 320 ARG A CA 1
ATOM 2362 C C . ARG A 1 320 ? -0.992 -15.199 0.237 1.00 74.44 320 ARG A C 1
ATOM 2364 O O . ARG A 1 320 ? -0.636 -14.038 0.244 1.00 74.44 320 ARG A O 1
ATOM 2371 N N . THR A 1 321 ? -0.588 -16.074 -0.676 1.00 74.38 321 THR A N 1
ATOM 2372 C CA . THR A 1 321 ? 0.103 -15.685 -1.909 1.00 74.38 321 THR A CA 1
ATOM 2373 C C . THR A 1 321 ? -0.803 -16.075 -3.059 1.00 74.38 321 THR A C 1
ATOM 2375 O O . THR A 1 321 ? -1.161 -17.244 -3.192 1.00 74.38 321 THR A O 1
ATOM 2378 N N . ARG A 1 322 ? -1.221 -15.088 -3.841 1.00 79.88 322 ARG A N 1
ATOM 2379 C CA . ARG A 1 322 ? -2.163 -15.243 -4.951 1.00 79.88 322 ARG A CA 1
ATOM 2380 C C . ARG A 1 322 ? -1.464 -14.802 -6.217 1.00 79.88 322 ARG A C 1
ATOM 2382 O O . ARG A 1 322 ? -0.670 -13.874 -6.161 1.00 79.88 322 ARG A O 1
ATOM 2389 N N . ARG A 1 323 ? -1.720 -15.480 -7.328 1.00 78.25 323 ARG A N 1
ATOM 2390 C CA . ARG A 1 323 ? -1.120 -15.162 -8.624 1.00 78.25 323 ARG A CA 1
ATOM 2391 C C . ARG A 1 323 ? -2.210 -14.630 -9.533 1.00 78.25 323 ARG A C 1
ATOM 2393 O O . ARG A 1 323 ? -3.294 -15.205 -9.566 1.00 78.25 323 ARG A O 1
ATOM 2400 N N . PHE A 1 324 ? -1.910 -13.565 -10.254 1.00 83.12 324 PHE A N 1
ATOM 2401 C CA . PHE A 1 324 ? -2.840 -12.926 -11.172 1.00 83.12 324 PHE A CA 1
ATOM 2402 C C . PHE A 1 324 ? -2.248 -12.878 -12.570 1.00 83.12 324 PHE A C 1
ATOM 2404 O O . PHE A 1 324 ? -1.026 -12.899 -12.725 1.00 83.12 324 PHE A O 1
ATOM 2411 N N . VAL A 1 325 ? -3.131 -12.868 -13.560 1.00 82.69 325 VAL A N 1
ATOM 2412 C CA . VAL A 1 325 ? -2.801 -12.849 -14.982 1.00 82.69 325 VAL A CA 1
ATOM 2413 C C . VAL A 1 325 ? -3.725 -11.848 -15.669 1.00 82.69 325 VAL A C 1
ATOM 2415 O O . VAL A 1 325 ? -4.898 -11.775 -15.320 1.00 82.69 325 VAL A O 1
ATOM 2418 N N . GLY A 1 326 ? -3.203 -11.086 -16.621 1.00 84.12 326 GLY A N 1
ATOM 2419 C CA . GLY A 1 326 ? -3.961 -10.251 -17.544 1.00 84.12 326 GLY A CA 1
ATOM 2420 C C . GLY A 1 326 ? -3.660 -10.667 -18.980 1.00 84.12 326 GLY A C 1
ATOM 2421 O O . GLY A 1 326 ? -2.503 -10.946 -19.296 1.00 84.12 326 GLY A O 1
ATOM 2422 N N . THR A 1 327 ? -4.675 -10.730 -19.833 1.00 87.50 327 THR A N 1
ATOM 2423 C CA . THR A 1 327 ? -4.541 -11.060 -21.258 1.00 87.50 327 THR A CA 1
ATOM 2424 C C . THR A 1 327 ? -5.263 -10.032 -22.114 1.00 87.50 327 THR A C 1
ATOM 2426 O O . THR A 1 327 ? -6.380 -9.649 -21.782 1.00 87.50 327 THR A O 1
ATOM 2429 N N . ALA A 1 328 ? -4.681 -9.637 -23.238 1.00 87.56 328 ALA A N 1
ATOM 2430 C CA . ALA A 1 328 ? -5.337 -8.818 -24.252 1.00 87.56 328 ALA A CA 1
ATOM 2431 C C . ALA A 1 328 ? -4.948 -9.292 -25.657 1.00 87.56 328 ALA A C 1
ATOM 2433 O O . ALA A 1 328 ? -3.932 -9.963 -25.831 1.00 87.56 328 ALA A O 1
ATOM 2434 N N . THR A 1 329 ? -5.752 -8.929 -26.652 1.00 89.25 329 THR A N 1
ATOM 2435 C CA . THR A 1 329 ? -5.378 -9.030 -28.071 1.00 89.25 329 THR A CA 1
ATOM 2436 C C . THR A 1 329 ? -5.166 -7.612 -28.575 1.00 89.25 329 THR A C 1
ATOM 2438 O O . THR A 1 329 ? -6.101 -6.814 -28.539 1.00 89.25 329 THR A O 1
ATOM 2441 N N . LEU A 1 330 ? -3.932 -7.278 -28.947 1.00 81.88 330 LEU A N 1
ATOM 2442 C CA . LEU A 1 330 ? -3.554 -5.938 -29.389 1.00 81.88 330 LEU A CA 1
ATOM 2443 C C . LEU A 1 330 ? -4.205 -5.593 -30.742 1.00 81.88 330 LEU A C 1
ATOM 2445 O O . LEU A 1 330 ? -4.671 -6.497 -31.441 1.00 81.88 330 LEU A O 1
ATOM 2449 N N . PRO A 1 331 ? -4.259 -4.303 -31.134 1.00 79.25 331 PRO A N 1
ATOM 2450 C CA . PRO A 1 331 ? -4.856 -3.892 -32.409 1.00 79.25 331 PRO A CA 1
ATOM 2451 C C . PRO A 1 331 ? -4.243 -4.569 -33.645 1.00 79.25 331 PRO A C 1
ATOM 2453 O O . PRO A 1 331 ? -4.931 -4.749 -34.643 1.00 79.25 331 PRO A O 1
ATOM 2456 N N . ASP A 1 332 ? -2.975 -4.979 -33.566 1.00 76.62 332 ASP A N 1
ATOM 2457 C CA . ASP A 1 332 ? -2.258 -5.726 -34.608 1.00 76.62 332 ASP A CA 1
ATOM 2458 C C . ASP A 1 332 ? -2.547 -7.245 -34.600 1.00 76.62 332 ASP A C 1
ATOM 2460 O O . ASP A 1 332 ? -1.945 -8.004 -35.357 1.00 76.62 332 ASP A O 1
ATOM 2464 N N . GLY A 1 333 ? -3.458 -7.705 -33.736 1.00 75.25 333 GLY A N 1
ATOM 2465 C CA . GLY A 1 333 ? -3.820 -9.111 -33.560 1.00 75.25 333 GLY A CA 1
ATOM 2466 C C . GLY A 1 333 ? -2.863 -9.908 -32.669 1.00 75.25 333 GLY A C 1
ATOM 2467 O O . GLY A 1 333 ? -3.117 -11.088 -32.413 1.00 75.25 333 GLY A O 1
ATOM 2468 N N . SER A 1 334 ? -1.780 -9.307 -32.167 1.00 70.06 334 SER A N 1
ATOM 2469 C CA . SER A 1 334 ? -0.805 -10.015 -31.336 1.00 70.06 334 SER A CA 1
ATOM 2470 C C . SER A 1 334 ? -1.292 -10.206 -29.886 1.00 70.06 334 SER A C 1
ATOM 2472 O O . SER A 1 334 ? -2.001 -9.358 -29.330 1.00 70.06 334 SER A O 1
ATOM 2474 N N . PRO A 1 335 ? -0.945 -11.332 -29.231 1.00 63.47 335 PRO A N 1
ATOM 2475 C CA . PRO A 1 335 ? -1.346 -11.584 -27.855 1.00 63.47 335 PRO A CA 1
ATOM 2476 C C . PRO A 1 335 ? -0.467 -10.817 -26.860 1.00 63.47 335 PRO A C 1
ATOM 2478 O O . PRO A 1 335 ? 0.761 -10.898 -26.860 1.00 63.47 335 PRO A O 1
ATOM 2481 N N . ALA A 1 336 ? -1.134 -10.145 -25.932 1.00 67.06 336 ALA A N 1
ATOM 2482 C CA . ALA A 1 336 ? -0.571 -9.424 -24.807 1.00 67.06 336 ALA A CA 1
ATOM 2483 C C . ALA A 1 336 ? -0.827 -10.217 -23.516 1.00 67.06 336 ALA A C 1
ATOM 2485 O O . ALA A 1 336 ? -1.973 -10.527 -23.203 1.00 67.06 336 ALA A O 1
ATOM 2486 N N . LEU A 1 337 ? 0.214 -10.519 -22.734 1.00 69.31 337 LEU A N 1
ATOM 2487 C CA . LEU A 1 337 ? 0.091 -11.271 -21.475 1.00 69.31 337 LEU A CA 1
ATOM 2488 C C . LEU A 1 337 ? 0.845 -10.556 -20.357 1.00 69.31 337 LEU A C 1
ATOM 2490 O O . LEU A 1 337 ? 1.959 -10.109 -20.563 1.00 69.31 337 LEU A O 1
ATOM 2494 N N . GLY A 1 338 ? 0.283 -10.480 -19.160 1.00 64.62 338 GLY A N 1
ATOM 2495 C CA . GLY A 1 338 ? 0.951 -9.954 -17.972 1.00 64.62 338 GLY A CA 1
ATOM 2496 C C . GLY A 1 338 ? 0.592 -10.786 -16.747 1.00 64.62 338 GLY A C 1
ATOM 2497 O O . GLY A 1 338 ? -0.450 -11.434 -16.726 1.00 64.62 338 GLY A O 1
ATOM 2498 N N . GLY A 1 339 ? 1.430 -10.821 -15.714 1.00 65.06 339 GLY A N 1
ATOM 2499 C CA . GLY A 1 339 ? 1.067 -11.524 -14.485 1.00 65.06 339 GLY A CA 1
ATOM 2500 C C . GLY A 1 339 ? 2.037 -11.315 -13.332 1.00 65.06 339 GLY A C 1
ATOM 2501 O O . GLY A 1 339 ? 3.204 -10.997 -13.530 1.00 65.06 339 GLY A O 1
ATOM 2502 N N . GLY A 1 340 ? 1.553 -11.518 -12.107 1.00 55.56 340 GLY A N 1
ATOM 2503 C CA . GLY A 1 340 ? 2.359 -11.322 -10.906 1.00 55.56 340 GLY A CA 1
ATOM 2504 C C . GLY A 1 340 ? 1.704 -11.847 -9.625 1.00 55.56 340 GLY A C 1
ATOM 2505 O O . GLY A 1 340 ? 0.479 -12.017 -9.570 1.00 55.56 340 GLY A O 1
ATOM 2506 N N . PRO A 1 341 ? 2.498 -12.161 -8.585 1.00 63.31 341 PRO A N 1
ATOM 2507 C CA . PRO A 1 341 ? 1.974 -12.556 -7.288 1.00 63.31 341 PRO A CA 1
ATOM 2508 C C . PRO A 1 341 ? 1.668 -11.355 -6.376 1.00 63.31 341 PRO A C 1
ATOM 2510 O O . PRO A 1 341 ? 2.402 -10.374 -6.357 1.00 63.31 341 PRO A O 1
ATOM 2513 N N . VAL A 1 342 ? 0.649 -11.489 -5.522 1.00 65.38 342 VAL A N 1
ATOM 2514 C CA . VAL A 1 342 ? 0.375 -10.593 -4.382 1.00 65.38 342 VAL A CA 1
ATOM 2515 C C . VAL A 1 342 ? 0.296 -11.393 -3.105 1.00 65.38 342 VAL A C 1
ATOM 2517 O O . VAL A 1 342 ? -0.299 -12.476 -3.064 1.00 65.38 342 VAL A O 1
ATOM 2520 N N . ARG A 1 343 ? 0.861 -10.827 -2.036 1.00 66.50 343 ARG A N 1
ATOM 2521 C CA . ARG A 1 343 ? 0.786 -11.405 -0.701 1.00 66.50 343 ARG A CA 1
ATOM 2522 C C . ARG A 1 343 ? -0.207 -10.655 0.185 1.00 66.50 343 ARG A C 1
ATOM 2524 O O . ARG A 1 343 ? -0.031 -9.470 0.431 1.00 66.50 343 ARG A O 1
ATOM 2531 N N . THR A 1 344 ? -1.201 -11.358 0.722 1.00 70.12 344 THR A N 1
ATOM 2532 C CA . THR A 1 344 ? -2.186 -10.810 1.665 1.00 70.12 344 THR A CA 1
ATOM 2533 C C . THR A 1 344 ? -1.778 -11.052 3.132 1.00 70.12 344 THR A C 1
ATOM 2535 O O . THR A 1 344 ? -1.065 -12.024 3.452 1.00 70.12 344 THR A O 1
ATOM 2538 N N . PRO A 1 345 ? -2.213 -10.184 4.066 1.00 69.00 345 PRO A N 1
ATOM 2539 C CA . PRO A 1 345 ? -2.011 -10.384 5.503 1.00 69.00 345 PRO A CA 1
ATOM 2540 C C . PRO A 1 345 ? -2.683 -11.655 6.056 1.00 69.00 345 PRO A C 1
ATOM 2542 O O . PRO A 1 345 ? -3.502 -12.293 5.398 1.00 69.00 345 PRO A O 1
ATOM 2545 N N . THR A 1 346 ? -2.307 -12.064 7.273 1.00 72.88 346 THR A N 1
ATOM 2546 C CA . THR A 1 346 ? -2.968 -13.178 7.983 1.00 72.88 346 THR A CA 1
ATOM 2547 C C . THR A 1 346 ? -4.312 -12.743 8.564 1.00 72.88 346 THR A C 1
ATOM 2549 O O . THR A 1 346 ? -4.494 -11.576 8.894 1.00 72.88 346 THR A O 1
ATOM 2552 N N . CYS A 1 347 ? -5.225 -13.686 8.825 1.00 78.31 347 CYS A N 1
ATOM 2553 C CA . CYS A 1 347 ? -6.478 -13.364 9.527 1.00 78.31 347 CYS A CA 1
ATOM 2554 C C . CYS A 1 347 ? -6.275 -12.859 10.961 1.00 78.31 347 CYS A C 1
ATOM 2556 O O . CYS A 1 347 ? -7.211 -12.317 11.543 1.00 78.31 347 CYS A O 1
ATOM 2558 N N . ALA A 1 348 ? -5.083 -13.034 11.538 1.00 72.19 348 ALA A N 1
ATOM 2559 C CA . ALA A 1 348 ? -4.769 -12.542 12.875 1.00 72.19 348 ALA A CA 1
ATOM 2560 C C . ALA A 1 348 ? -4.955 -11.021 12.988 1.00 72.19 348 ALA A C 1
ATOM 2562 O O . ALA A 1 348 ? -5.293 -10.531 14.058 1.00 72.19 348 ALA A O 1
ATOM 2563 N N . THR A 1 349 ? -4.791 -10.286 11.884 1.00 72.94 349 THR A N 1
ATOM 2564 C CA . THR A 1 349 ? -5.003 -8.831 11.833 1.00 72.94 349 THR A CA 1
ATOM 2565 C C . THR A 1 349 ? -6.370 -8.439 11.273 1.00 72.94 349 THR A C 1
ATOM 2567 O O . THR A 1 349 ? -6.670 -7.253 11.164 1.00 72.94 349 THR A O 1
ATOM 2570 N N . ARG A 1 350 ? -7.208 -9.414 10.897 1.00 85.12 350 ARG A N 1
ATOM 2571 C CA . ARG A 1 350 ? -8.489 -9.154 10.234 1.00 85.12 350 ARG A CA 1
ATOM 2572 C C . ARG A 1 350 ? -9.566 -8.679 11.198 1.00 85.12 350 ARG A C 1
ATOM 2574 O O . ARG A 1 350 ? -10.339 -7.803 10.843 1.00 85.12 350 ARG A O 1
ATOM 2581 N N . PHE A 1 351 ? -9.640 -9.248 12.398 1.00 87.38 351 PHE A N 1
ATOM 2582 C CA . PHE A 1 351 ? -10.756 -8.992 13.305 1.00 87.38 351 PHE A CA 1
ATOM 2583 C C . PHE A 1 351 ? -10.344 -8.291 14.591 1.00 87.38 351 PHE A C 1
ATOM 2585 O O . PHE A 1 351 ? -9.447 -8.744 15.301 1.00 87.38 351 PHE A O 1
ATOM 2592 N N . GLN A 1 352 ? -11.089 -7.241 14.935 1.00 85.69 352 GLN A N 1
ATOM 2593 C CA . GLN A 1 352 ? -11.031 -6.576 16.233 1.00 85.69 352 GLN A CA 1
ATOM 2594 C C . GLN A 1 352 ? -12.267 -6.944 17.062 1.00 85.69 352 GLN A C 1
ATOM 2596 O O . GLN A 1 352 ? -13.391 -6.927 16.560 1.00 85.69 352 GLN A O 1
ATOM 2601 N N . ILE A 1 353 ? -12.070 -7.254 18.347 1.00 90.75 353 ILE A N 1
ATOM 2602 C CA . ILE A 1 353 ? -13.162 -7.450 19.308 1.00 90.75 353 ILE A CA 1
ATOM 2603 C C . ILE A 1 353 ? -13.284 -6.188 20.161 1.00 90.75 353 ILE A C 1
ATOM 2605 O O . ILE A 1 353 ? -12.344 -5.821 20.863 1.00 90.75 353 ILE A O 1
ATOM 2609 N N . ARG A 1 354 ? -14.458 -5.557 20.144 1.00 86.44 354 ARG A N 1
ATOM 2610 C CA . ARG A 1 354 ? -14.844 -4.470 21.044 1.00 86.44 354 ARG A CA 1
ATOM 2611 C C . ARG A 1 354 ? -15.893 -4.975 22.031 1.00 86.44 354 ARG A C 1
ATOM 2613 O O . ARG A 1 354 ? -16.997 -5.346 21.641 1.00 86.44 354 ARG A O 1
ATOM 2620 N N . ALA A 1 355 ? -15.557 -4.983 23.311 1.00 87.94 355 ALA A N 1
ATOM 2621 C CA . ALA A 1 355 ? -16.470 -5.313 24.399 1.00 87.94 355 ALA A CA 1
ATOM 2622 C C . ALA A 1 355 ? -16.303 -4.269 25.513 1.00 87.94 355 ALA A C 1
ATOM 2624 O O . ALA A 1 355 ? -15.207 -3.719 25.652 1.00 87.94 355 ALA A O 1
ATOM 2625 N N . PRO A 1 356 ? -17.352 -3.969 26.297 1.00 85.06 356 PRO A N 1
ATOM 2626 C CA . PRO A 1 356 ? -17.200 -3.084 27.442 1.00 85.06 356 PRO A CA 1
ATOM 2627 C C . PRO A 1 356 ? -16.211 -3.696 28.430 1.00 85.06 356 PRO A C 1
ATOM 2629 O O . PRO A 1 356 ? -16.256 -4.893 28.694 1.00 85.06 356 PRO A O 1
ATOM 2632 N N . ARG A 1 357 ? -15.340 -2.871 29.015 1.00 84.50 357 ARG A N 1
ATOM 2633 C CA . ARG A 1 357 ? -14.395 -3.352 30.034 1.00 84.50 357 ARG A CA 1
ATOM 2634 C C . ARG A 1 357 ? -15.113 -3.888 31.268 1.00 84.50 357 ARG A C 1
ATOM 2636 O O . ARG A 1 357 ? -14.609 -4.814 31.894 1.00 84.50 357 ARG A O 1
ATOM 2643 N N . ARG A 1 358 ? -16.269 -3.308 31.619 1.00 83.25 358 ARG A N 1
ATOM 2644 C CA . ARG A 1 358 ? -17.071 -3.708 32.779 1.00 83.25 358 ARG A CA 1
ATOM 2645 C C . ARG A 1 358 ? -18.569 -3.629 32.516 1.00 83.25 358 ARG A C 1
ATOM 2647 O O . ARG A 1 358 ? -19.012 -2.814 31.710 1.00 83.25 358 ARG A O 1
ATOM 2654 N N . VAL A 1 359 ? -19.341 -4.461 33.209 1.00 86.81 359 VAL A N 1
ATOM 2655 C CA . VAL A 1 359 ? -20.804 -4.546 33.091 1.00 86.81 359 VAL A CA 1
ATOM 2656 C C . VAL A 1 359 ? -21.414 -4.787 34.473 1.00 86.81 359 VAL A C 1
ATOM 2658 O O . VAL A 1 359 ? -20.887 -5.565 35.268 1.00 86.81 359 VAL A O 1
ATOM 2661 N N . ALA A 1 360 ? -22.532 -4.129 34.779 1.00 86.00 360 ALA A N 1
ATOM 2662 C CA . ALA A 1 360 ? -23.267 -4.413 36.009 1.00 86.00 360 ALA A CA 1
ATOM 2663 C C . ALA A 1 360 ? -23.895 -5.825 35.958 1.00 86.00 360 ALA A C 1
ATOM 2665 O O . ALA A 1 360 ? -24.383 -6.233 34.900 1.00 86.00 360 ALA A O 1
ATOM 2666 N N . PRO A 1 361 ? -23.925 -6.580 37.069 1.00 88.81 361 PRO A N 1
ATOM 2667 C CA . PRO A 1 361 ? -24.551 -7.900 37.102 1.00 88.81 361 PRO A CA 1
ATOM 2668 C C . PRO A 1 361 ? -26.015 -7.844 36.657 1.00 88.81 361 PRO A C 1
ATOM 2670 O O . PRO A 1 361 ? -26.723 -6.879 36.933 1.00 88.81 361 PRO A O 1
ATOM 2673 N N . GLY A 1 362 ? -26.461 -8.864 35.929 1.00 86.44 362 GLY A N 1
ATOM 2674 C CA . GLY A 1 362 ? -27.811 -8.964 35.371 1.00 86.44 362 GLY A CA 1
ATOM 2675 C C . GLY A 1 362 ? -28.053 -8.128 34.108 1.00 86.44 362 GLY A C 1
ATOM 2676 O O . GLY A 1 362 ? -29.040 -8.369 33.408 1.00 86.44 362 GLY A O 1
ATOM 2677 N N . ARG A 1 363 ? -27.162 -7.187 33.755 1.00 89.50 363 ARG A N 1
ATOM 2678 C CA . ARG A 1 363 ? -27.282 -6.404 32.516 1.00 89.50 363 ARG A CA 1
ATOM 2679 C C . ARG A 1 363 ? -26.868 -7.210 31.290 1.00 89.50 363 ARG A C 1
ATOM 2681 O O . ARG A 1 363 ? -26.084 -8.152 31.354 1.00 89.50 363 ARG A O 1
ATOM 2688 N N . THR A 1 364 ? -27.387 -6.796 30.141 1.00 91.44 364 THR A N 1
ATOM 2689 C CA . THR A 1 364 ? -26.954 -7.313 28.842 1.00 91.44 364 THR A CA 1
ATOM 2690 C C . THR A 1 364 ? -25.838 -6.431 28.298 1.00 91.44 364 THR A C 1
ATOM 2692 O O . THR A 1 364 ? -25.950 -5.209 28.353 1.00 91.44 364 THR A O 1
ATOM 2695 N N . PHE A 1 365 ? -24.786 -7.028 27.743 1.00 89.31 365 PHE A N 1
ATOM 2696 C CA . PHE A 1 365 ? -23.707 -6.302 27.080 1.00 89.31 365 PHE A CA 1
ATOM 2697 C C . PHE A 1 365 ? -23.469 -6.800 25.662 1.00 89.31 365 PHE A C 1
ATOM 2699 O O . PHE A 1 365 ? -23.662 -7.976 25.355 1.00 89.31 365 PHE A O 1
ATOM 2706 N N . GLY A 1 366 ? -23.063 -5.883 24.785 1.00 90.44 366 GLY A N 1
ATOM 2707 C CA . GLY A 1 366 ? -22.704 -6.188 23.407 1.00 90.44 366 GLY A CA 1
ATOM 2708 C C . GLY A 1 366 ? -21.210 -6.459 23.263 1.00 90.44 366 GLY A C 1
ATOM 2709 O O . GLY A 1 366 ? -20.386 -5.664 23.703 1.00 90.44 366 GLY A O 1
ATOM 2710 N N . VAL A 1 367 ? -20.869 -7.551 22.592 1.00 92.56 367 VAL A N 1
ATOM 2711 C CA . VAL A 1 367 ? -19.557 -7.771 21.987 1.00 92.56 367 VAL A CA 1
ATOM 2712 C C . VAL A 1 367 ? -19.693 -7.441 20.507 1.00 92.56 367 VAL A C 1
ATOM 2714 O O . VAL A 1 367 ? -20.378 -8.148 19.765 1.00 92.56 367 VAL A O 1
ATOM 2717 N N . ARG A 1 368 ? -19.071 -6.342 20.088 1.00 92.00 368 ARG A N 1
ATOM 2718 C CA . ARG A 1 368 ? -18.999 -5.893 18.699 1.00 92.00 368 ARG A CA 1
ATOM 2719 C C . ARG A 1 368 ? -17.705 -6.415 18.091 1.00 92.00 368 ARG A C 1
ATOM 2721 O O . ARG A 1 368 ? -16.622 -6.111 18.571 1.00 92.00 368 ARG A O 1
ATOM 2728 N N . VAL A 1 369 ? -17.810 -7.192 17.029 1.00 92.56 369 VAL A N 1
ATOM 2729 C CA . VAL A 1 369 ? -16.669 -7.691 16.266 1.00 92.56 369 VAL A CA 1
ATOM 2730 C C . VAL A 1 369 ? -16.600 -6.911 14.960 1.00 92.56 369 VAL A C 1
ATOM 2732 O O . VAL A 1 369 ? -17.620 -6.732 14.297 1.00 92.56 369 VAL A O 1
ATOM 2735 N N . ILE A 1 370 ? -15.411 -6.424 14.618 1.00 88.25 370 ILE A N 1
ATOM 2736 C CA . ILE A 1 370 ? -15.162 -5.588 13.444 1.00 88.25 370 ILE A CA 1
ATOM 2737 C C . ILE A 1 370 ? -14.213 -6.334 12.508 1.00 88.25 370 ILE A C 1
ATOM 2739 O O . ILE A 1 370 ? -13.106 -6.684 12.916 1.00 88.25 370 ILE A O 1
ATOM 2743 N N . ASP A 1 371 ? -14.648 -6.575 11.274 1.00 89.00 371 ASP A N 1
ATOM 2744 C CA . ASP A 1 371 ? -13.808 -6.983 10.151 1.00 89.00 371 ASP A CA 1
ATOM 2745 C C . ASP A 1 371 ? -13.060 -5.753 9.629 1.00 89.00 371 ASP A C 1
ATOM 2747 O O . ASP A 1 371 ? -13.604 -4.945 8.879 1.00 89.00 371 ASP A O 1
ATOM 2751 N N . ARG A 1 372 ? -11.801 -5.606 10.036 1.00 80.62 372 ARG A N 1
ATOM 2752 C CA . ARG A 1 372 ? -10.924 -4.494 9.654 1.00 80.62 372 ARG A CA 1
ATOM 2753 C C . ARG A 1 372 ? -10.611 -4.457 8.165 1.00 80.62 372 ARG A C 1
ATOM 2755 O O . ARG A 1 372 ? -10.109 -3.453 7.679 1.00 80.62 372 ARG A O 1
ATOM 2762 N N . TRP A 1 373 ? -10.845 -5.556 7.456 1.00 82.94 373 TRP A N 1
ATOM 2763 C CA . TRP A 1 373 ? -10.667 -5.596 6.011 1.00 82.94 373 TRP A CA 1
ATOM 2764 C C . TRP A 1 373 ? -11.922 -5.134 5.271 1.00 82.94 373 TRP A C 1
ATOM 2766 O O . TRP A 1 373 ? -11.837 -4.882 4.083 1.00 82.94 373 TRP A O 1
ATOM 2776 N N . GLY A 1 374 ? -13.088 -5.072 5.925 1.00 81.19 374 GLY A N 1
ATOM 2777 C CA . GLY A 1 374 ? -14.351 -4.672 5.288 1.00 81.19 374 GLY A CA 1
ATOM 2778 C C . GLY A 1 374 ? -14.918 -5.669 4.266 1.00 81.19 374 GLY A C 1
ATOM 2779 O O . GLY A 1 374 ? -15.980 -5.433 3.697 1.00 81.19 374 GLY A O 1
ATOM 2780 N N . ASN A 1 375 ? -14.254 -6.806 4.051 1.00 81.81 375 ASN A N 1
ATOM 2781 C CA . ASN A 1 375 ? -14.595 -7.750 2.984 1.00 81.81 375 ASN A CA 1
ATOM 2782 C C . ASN A 1 375 ? -15.838 -8.595 3.286 1.00 81.81 375 ASN A C 1
ATOM 2784 O O . ASN A 1 375 ? -16.562 -9.001 2.373 1.00 81.81 375 ASN A O 1
ATOM 2788 N N . GLY A 1 376 ? -16.052 -8.938 4.560 1.00 86.31 376 GLY A N 1
ATOM 2789 C CA . GLY A 1 376 ? -17.057 -9.917 4.956 1.00 86.31 376 GLY A CA 1
ATOM 2790 C C . GLY A 1 376 ? -16.845 -11.285 4.292 1.00 86.31 376 GLY A C 1
ATOM 2791 O O . GLY A 1 376 ? -15.714 -11.766 4.164 1.00 86.31 376 GLY A O 1
ATOM 2792 N N . ALA A 1 377 ? -17.935 -11.939 3.893 1.00 86.56 377 ALA A N 1
ATOM 2793 C CA . ALA A 1 377 ? -17.961 -13.303 3.350 1.00 86.56 377 ALA A CA 1
ATOM 2794 C C . ALA A 1 377 ? -17.228 -14.335 4.229 1.00 86.56 377 ALA A C 1
ATOM 2796 O O . ALA A 1 377 ? -16.497 -15.197 3.734 1.00 86.56 377 ALA A O 1
ATOM 2797 N N . ILE A 1 378 ? -17.377 -14.224 5.549 1.00 88.56 378 ILE A N 1
ATOM 2798 C CA . ILE A 1 378 ? -16.702 -15.117 6.488 1.00 88.56 378 ILE A CA 1
ATOM 2799 C C . ILE A 1 378 ? -17.495 -15.281 7.783 1.00 88.56 378 ILE A C 1
ATOM 2801 O O . ILE A 1 378 ? -18.229 -14.388 8.196 1.00 88.56 378 ILE A O 1
ATOM 2805 N N . THR A 1 379 ? -17.317 -16.424 8.441 1.00 92.81 379 THR A N 1
ATOM 2806 C CA . THR A 1 379 ? -18.085 -16.792 9.636 1.00 92.81 379 THR A CA 1
ATOM 2807 C C . THR A 1 379 ? -17.142 -17.194 10.774 1.00 92.81 379 THR A C 1
ATOM 2809 O O . THR A 1 379 ? -16.923 -18.385 10.994 1.00 92.81 379 THR A O 1
ATOM 2812 N N . PRO A 1 380 ? -16.511 -16.236 11.483 1.00 93.19 380 PRO A N 1
ATOM 2813 C CA . PRO A 1 380 ? -15.766 -16.531 12.702 1.00 93.19 380 PRO A CA 1
ATOM 2814 C C . PRO A 1 380 ? -16.658 -17.108 13.811 1.00 93.19 380 PRO A C 1
ATOM 2816 O O . PRO A 1 380 ? -17.869 -16.885 13.852 1.00 93.19 380 PRO A O 1
ATOM 2819 N N . THR A 1 381 ? -16.035 -17.792 14.768 1.00 95.56 381 THR A N 1
ATOM 2820 C CA . THR A 1 381 ? -16.705 -18.300 15.972 1.00 95.56 381 THR A CA 1
ATOM 2821 C C . THR A 1 381 ? -16.385 -17.393 17.152 1.00 95.56 381 THR A C 1
ATOM 2823 O O . THR A 1 381 ? -15.228 -17.298 17.566 1.00 95.56 381 THR A O 1
ATOM 2826 N N . LEU A 1 382 ? -17.405 -16.743 17.713 1.00 96.00 382 LEU A N 1
ATOM 2827 C CA . LEU A 1 382 ? -17.296 -15.942 18.929 1.00 96.00 382 LEU A CA 1
ATOM 2828 C C . LEU A 1 382 ? -17.684 -16.796 20.135 1.00 96.00 382 LEU A C 1
ATOM 2830 O O . LEU A 1 382 ? -18.779 -17.351 20.182 1.00 96.00 382 LEU A O 1
ATOM 2834 N N . CYS A 1 383 ? -16.809 -16.871 21.128 1.00 94.81 383 CYS A N 1
ATOM 2835 C CA . CYS A 1 383 ? -17.052 -17.567 22.377 1.00 94.81 383 CYS A CA 1
ATOM 2836 C C . CYS A 1 383 ? -16.959 -16.620 23.568 1.00 94.81 383 CYS A C 1
ATOM 2838 O O . CYS A 1 383 ? -16.089 -15.754 23.613 1.00 94.81 383 CYS A O 1
ATOM 2840 N N . VAL A 1 384 ? -17.808 -16.848 24.562 1.00 94.19 384 VAL A N 1
ATOM 2841 C CA . VAL A 1 384 ? -17.730 -16.211 25.876 1.00 94.19 384 VAL A CA 1
ATOM 2842 C C . VAL A 1 384 ? -17.622 -17.278 26.957 1.00 94.19 384 VAL A C 1
ATOM 2844 O O . VAL A 1 384 ? -18.270 -18.323 26.879 1.00 94.19 384 VAL A O 1
ATOM 2847 N N . THR A 1 385 ? -16.788 -17.030 27.959 1.00 95.25 385 THR A N 1
ATOM 2848 C CA . THR A 1 385 ? -16.572 -17.940 29.087 1.00 95.25 385 THR A CA 1
ATOM 2849 C C . THR A 1 385 ? -16.753 -17.161 30.387 1.00 95.25 385 THR A C 1
ATOM 2851 O O . THR A 1 385 ? -15.866 -16.373 30.732 1.00 95.25 385 THR A O 1
ATOM 2854 N N . PRO A 1 386 ? -17.884 -17.336 31.094 1.00 92.62 386 PRO A N 1
ATOM 2855 C CA . PRO A 1 386 ? -18.068 -16.767 32.423 1.00 92.62 386 PRO A CA 1
ATOM 2856 C C . PRO A 1 386 ? -17.180 -17.477 33.461 1.00 92.62 386 PRO A C 1
ATOM 2858 O O . PRO A 1 386 ? -16.794 -18.633 33.250 1.00 92.62 386 PRO A O 1
ATOM 2861 N N . PRO A 1 387 ? -16.897 -16.839 34.608 1.00 88.81 387 PRO A N 1
ATOM 2862 C CA . PRO A 1 387 ? -16.230 -17.488 35.735 1.00 88.81 387 PRO A CA 1
ATOM 2863 C C . PRO A 1 387 ? -16.968 -18.758 36.172 1.00 88.81 387 PRO A C 1
ATOM 2865 O O . PRO A 1 387 ? -18.190 -18.742 36.326 1.00 88.81 387 PRO A O 1
ATOM 2868 N N . ALA A 1 388 ? -16.223 -19.854 36.361 1.00 83.69 388 ALA A N 1
ATOM 2869 C CA . ALA A 1 388 ? -16.736 -21.147 36.833 1.00 83.69 388 ALA A CA 1
ATOM 2870 C C . ALA A 1 388 ? -17.946 -21.707 36.044 1.00 83.69 388 ALA A C 1
ATOM 2872 O O . ALA A 1 388 ? -18.731 -22.498 36.566 1.00 83.69 388 ALA A O 1
ATOM 2873 N N . ARG A 1 389 ? -18.124 -21.306 34.777 1.00 84.62 389 ARG A N 1
ATOM 2874 C CA . ARG A 1 389 ? -19.198 -21.784 33.891 1.00 84.62 389 ARG A CA 1
ATOM 2875 C C . ARG A 1 389 ? -18.643 -22.273 32.563 1.00 84.62 389 ARG A C 1
ATOM 2877 O O . ARG A 1 389 ? -17.542 -21.919 32.143 1.00 84.62 389 ARG A O 1
ATOM 2884 N N . ARG A 1 390 ? -19.445 -23.093 31.878 1.00 87.56 390 ARG A N 1
ATOM 2885 C CA . ARG A 1 390 ? -19.099 -23.620 30.556 1.00 87.56 390 ARG A CA 1
ATOM 2886 C C . ARG A 1 390 ? -19.003 -22.493 29.526 1.00 87.56 390 ARG A C 1
ATOM 2888 O O . ARG A 1 390 ? -19.818 -21.572 29.497 1.00 87.56 390 ARG A O 1
ATOM 2895 N N . ARG A 1 391 ? -18.005 -22.616 28.654 1.00 92.44 391 ARG A N 1
ATOM 2896 C CA . ARG A 1 391 ? -17.805 -21.776 27.471 1.00 92.44 391 ARG A CA 1
ATOM 2897 C C . ARG A 1 391 ? -19.011 -21.893 26.533 1.00 92.44 391 ARG A C 1
ATOM 2899 O O . ARG A 1 391 ? -19.392 -22.999 26.166 1.00 92.44 391 ARG A O 1
ATOM 2906 N N . SER A 1 392 ? -19.558 -20.762 26.095 1.00 91.06 392 SER A N 1
ATOM 2907 C CA . SER A 1 392 ? -20.623 -20.687 25.089 1.00 91.06 392 SER A CA 1
ATOM 2908 C C . SER A 1 392 ? -20.064 -20.101 23.798 1.00 91.06 392 SER A C 1
ATOM 2910 O O . SER A 1 392 ? -19.493 -19.013 23.821 1.00 91.06 392 SER A O 1
ATOM 2912 N N . CYS A 1 393 ? -20.194 -20.814 22.680 1.00 94.00 393 CYS A N 1
ATOM 2913 C CA . CYS A 1 393 ? -19.682 -20.401 21.372 1.00 94.00 393 CYS A CA 1
ATOM 2914 C C . CYS A 1 393 ? -20.822 -20.259 20.366 1.00 94.00 393 CYS A C 1
ATOM 2916 O O . CYS A 1 393 ? -21.726 -21.088 20.327 1.00 94.00 393 CYS A O 1
ATOM 2918 N N . ARG A 1 394 ? -20.763 -19.225 19.527 1.00 92.81 394 ARG A N 1
ATOM 2919 C CA . ARG A 1 394 ? -21.716 -18.993 18.441 1.00 92.81 394 ARG A CA 1
ATOM 2920 C C . ARG A 1 394 ? -20.990 -18.573 17.170 1.00 92.81 394 ARG A C 1
ATOM 2922 O O . ARG A 1 394 ? -20.032 -17.801 17.219 1.00 92.81 394 ARG A O 1
ATOM 2929 N N . ALA A 1 395 ? -21.485 -19.052 16.034 1.00 93.12 395 ALA A N 1
ATOM 2930 C CA . ALA A 1 395 ? -21.073 -18.557 14.731 1.00 93.12 395 ALA A CA 1
ATOM 2931 C C . ALA A 1 395 ? -21.506 -17.091 14.560 1.00 93.12 395 ALA A C 1
ATOM 2933 O O . ALA A 1 395 ? -22.615 -16.691 14.938 1.00 93.12 395 ALA A O 1
ATOM 2934 N N . LEU A 1 396 ? -20.617 -16.283 13.996 1.00 93.69 396 LEU A N 1
ATOM 2935 C CA . LEU A 1 396 ? -20.837 -14.871 13.735 1.00 93.69 396 LEU A CA 1
ATOM 2936 C C . LEU A 1 396 ? -20.621 -14.612 12.248 1.00 93.69 396 LEU A C 1
ATOM 2938 O O . LEU A 1 396 ? -19.496 -14.408 11.815 1.00 93.69 396 LEU A O 1
ATOM 2942 N N . ALA A 1 397 ? -21.695 -14.671 11.465 1.00 92.38 397 ALA A N 1
ATOM 2943 C CA . ALA A 1 397 ? -21.623 -14.434 10.030 1.00 92.38 397 ALA A CA 1
ATOM 2944 C C . ALA A 1 397 ? -21.371 -12.950 9.733 1.00 92.38 397 ALA A C 1
ATOM 2946 O O . ALA A 1 397 ? -22.079 -12.082 10.244 1.00 92.38 397 ALA A O 1
ATOM 2947 N N . PHE A 1 398 ? -20.391 -12.690 8.873 1.00 91.00 398 PHE A N 1
ATOM 2948 C CA . PHE A 1 398 ? -20.186 -11.423 8.186 1.00 91.00 398 PHE A CA 1
ATOM 2949 C C . PHE A 1 398 ? -20.538 -11.654 6.714 1.00 91.00 398 PHE A C 1
ATOM 2951 O O . PHE A 1 398 ? -19.708 -12.192 5.975 1.00 91.00 398 PHE A O 1
ATOM 2958 N N . PRO A 1 399 ? -21.763 -11.313 6.272 1.00 89.50 399 PRO A N 1
ATOM 2959 C CA . PRO A 1 399 ? -22.092 -11.249 4.849 1.00 89.50 399 PRO A CA 1
ATOM 2960 C C . PRO A 1 399 ? -21.143 -10.301 4.101 1.00 89.50 399 PRO A C 1
ATOM 2962 O O . PRO A 1 399 ? -20.412 -9.528 4.721 1.00 89.50 399 PRO A O 1
ATOM 2965 N N . ARG A 1 400 ? -21.118 -10.357 2.764 1.00 82.44 400 ARG A N 1
ATOM 2966 C CA . ARG A 1 400 ? -20.313 -9.410 1.967 1.00 82.44 400 ARG A CA 1
ATOM 2967 C C . ARG A 1 400 ? -20.666 -7.963 2.325 1.00 82.44 400 ARG A C 1
ATOM 2969 O O . ARG A 1 400 ? -21.830 -7.674 2.580 1.00 82.44 400 ARG A O 1
ATOM 2976 N N . ALA A 1 401 ? -19.652 -7.096 2.354 1.00 73.56 401 ALA A N 1
ATOM 2977 C CA . ALA A 1 401 ? -19.750 -5.675 2.717 1.00 73.56 401 ALA A CA 1
ATOM 2978 C C . ALA A 1 401 ? -20.259 -5.374 4.145 1.00 73.56 401 ALA A C 1
ATOM 2980 O O . ALA A 1 401 ? -20.403 -4.213 4.525 1.00 73.56 401 ALA A O 1
ATOM 2981 N N . VAL A 1 402 ? -20.479 -6.391 4.984 1.00 81.44 402 VAL A N 1
ATOM 2982 C CA . VAL A 1 402 ? -20.754 -6.191 6.408 1.00 81.44 402 VAL A CA 1
ATOM 2983 C C . VAL A 1 402 ? -19.428 -6.222 7.150 1.00 81.44 402 VAL A C 1
ATOM 2985 O O . VAL A 1 402 ? -18.794 -7.268 7.253 1.00 81.44 402 VAL A O 1
ATOM 2988 N N . ALA A 1 403 ? -19.018 -5.077 7.691 1.00 84.06 403 ALA A N 1
ATOM 2989 C CA . ALA A 1 403 ? -17.769 -4.952 8.441 1.00 84.06 403 ALA A CA 1
ATOM 2990 C C . ALA A 1 403 ? -17.949 -5.132 9.956 1.00 84.06 403 ALA A C 1
ATOM 2992 O O . ALA A 1 403 ? -16.975 -5.221 10.695 1.00 84.06 403 ALA A O 1
ATOM 2993 N N . ILE A 1 404 ? -19.184 -5.145 10.462 1.00 86.81 404 ILE A N 1
ATOM 2994 C CA . ILE A 1 404 ? -19.465 -5.122 11.900 1.00 86.81 404 ILE A CA 1
ATOM 2995 C C . ILE A 1 404 ? -20.554 -6.136 12.219 1.00 86.81 404 ILE A C 1
ATOM 2997 O O . ILE A 1 404 ? -21.635 -6.094 11.640 1.00 86.81 404 ILE A O 1
ATOM 3001 N N . ALA A 1 405 ? -20.310 -6.986 13.212 1.00 89.69 405 ALA A N 1
ATOM 3002 C CA . ALA A 1 405 ? -21.326 -7.869 13.760 1.00 89.69 405 ALA A CA 1
ATOM 3003 C C . ALA A 1 405 ? -21.320 -7.799 15.287 1.00 89.69 405 ALA A C 1
ATOM 3005 O O . ALA A 1 405 ? -20.277 -7.914 15.931 1.00 89.69 405 ALA A O 1
ATOM 3006 N N . THR A 1 406 ? -22.500 -7.628 15.876 1.00 89.50 406 THR A N 1
ATOM 3007 C CA . THR A 1 406 ? -22.661 -7.534 17.330 1.00 89.50 406 THR A CA 1
ATOM 3008 C C . THR A 1 406 ? -23.400 -8.758 17.857 1.00 89.50 406 THR A C 1
ATOM 3010 O O . THR A 1 406 ? -24.366 -9.243 17.258 1.00 89.50 406 THR A O 1
ATOM 3013 N N . ARG A 1 407 ? -22.956 -9.264 19.008 1.00 92.06 407 ARG A N 1
ATOM 3014 C CA . ARG A 1 407 ? -23.673 -10.275 19.790 1.00 92.06 407 ARG A CA 1
ATOM 3015 C C . ARG A 1 407 ? -23.856 -9.792 21.210 1.00 92.06 407 ARG A C 1
ATOM 3017 O O . ARG A 1 407 ? -22.963 -9.177 21.780 1.00 92.06 407 ARG A O 1
ATOM 3024 N N . ARG A 1 408 ? -25.035 -10.052 21.761 1.00 92.25 408 ARG A N 1
ATOM 3025 C CA . ARG A 1 408 ? -25.404 -9.643 23.112 1.00 92.25 408 ARG A CA 1
ATOM 3026 C C . ARG A 1 408 ? -25.341 -10.840 24.052 1.00 92.25 408 ARG A C 1
ATOM 3028 O O . ARG A 1 408 ? -25.768 -11.931 23.683 1.00 92.25 408 ARG A O 1
ATOM 3035 N N . PHE A 1 409 ? -24.822 -10.614 25.252 1.00 90.75 409 PHE A N 1
ATOM 3036 C CA . PHE A 1 409 ? -24.693 -11.610 26.310 1.00 90.75 409 PHE A CA 1
ATOM 3037 C C . PHE A 1 409 ? -25.235 -11.039 27.616 1.00 90.75 409 PHE A C 1
ATOM 3039 O O . PHE A 1 409 ? -25.081 -9.848 27.883 1.00 90.75 409 PHE A O 1
ATOM 3046 N N . ARG A 1 410 ? -25.879 -11.880 28.428 1.00 91.81 410 ARG A N 1
ATOM 3047 C CA . ARG A 1 410 ? -26.388 -11.489 29.745 1.00 91.81 410 ARG A CA 1
ATOM 3048 C C . ARG A 1 410 ? -25.313 -11.753 30.797 1.00 91.81 410 ARG A C 1
ATOM 3050 O O . ARG A 1 410 ? -24.821 -12.869 30.886 1.00 91.81 410 ARG A O 1
ATOM 3057 N N . ALA A 1 411 ? -24.955 -10.732 31.567 1.00 90.62 411 ALA A N 1
ATOM 3058 C CA . ALA A 1 411 ? -23.921 -10.776 32.597 1.00 90.62 411 ALA A CA 1
ATOM 3059 C C . ALA A 1 411 ? -24.467 -11.365 33.913 1.00 90.62 411 ALA A C 1
ATOM 3061 O O . ALA A 1 411 ? -24.606 -10.670 34.915 1.00 90.62 411 ALA A O 1
ATOM 3062 N N . ASP A 1 412 ? -24.842 -12.641 33.903 1.00 89.44 412 ASP A N 1
ATOM 3063 C CA . ASP A 1 412 ? -25.516 -13.338 35.012 1.00 89.44 412 ASP A CA 1
ATOM 3064 C C . ASP A 1 412 ? -24.585 -13.771 36.164 1.00 89.44 412 ASP A C 1
ATOM 3066 O O . ASP A 1 412 ? -25.051 -14.114 37.251 1.00 89.44 412 ASP A O 1
ATOM 3070 N N . LYS A 1 413 ? -23.266 -13.733 35.954 1.00 89.19 413 LYS A N 1
ATOM 3071 C CA . LYS A 1 413 ? -22.243 -14.110 36.938 1.00 89.19 413 LYS A CA 1
ATOM 3072 C C . LYS A 1 413 ? -21.213 -13.008 37.129 1.00 89.19 413 LYS A C 1
ATOM 3074 O O . LYS A 1 413 ? -20.686 -12.479 36.155 1.00 89.19 413 LYS A O 1
ATOM 3079 N N . ARG A 1 414 ? -20.913 -12.687 38.391 1.00 90.31 414 ARG A N 1
ATOM 3080 C CA . ARG A 1 414 ? -19.857 -11.734 38.769 1.00 90.31 414 ARG A CA 1
ATOM 3081 C C . ARG A 1 414 ? -18.466 -12.305 38.481 1.00 90.31 414 ARG A C 1
ATOM 3083 O O . ARG A 1 414 ? -18.282 -13.517 38.536 1.00 90.31 414 ARG A O 1
ATOM 3090 N N . GLY A 1 415 ? -17.506 -11.422 38.216 1.00 88.81 415 GLY A N 1
ATOM 3091 C CA . GLY A 1 415 ? -16.102 -11.739 37.937 1.00 88.81 415 GLY A CA 1
ATOM 3092 C C . GLY A 1 415 ? -15.707 -11.508 36.478 1.00 88.81 415 GLY A C 1
ATOM 3093 O O . GLY A 1 415 ? -16.453 -10.911 35.702 1.00 88.81 415 GLY A O 1
ATOM 3094 N N . THR A 1 416 ? -14.524 -11.983 36.097 1.00 90.94 416 THR A N 1
ATOM 3095 C CA . THR A 1 416 ? -13.931 -11.725 34.779 1.00 90.94 416 THR A CA 1
ATOM 3096 C C . THR A 1 416 ? -14.393 -12.740 33.730 1.00 90.94 416 THR A C 1
ATOM 3098 O O . THR A 1 416 ? -14.053 -13.921 33.776 1.00 90.94 416 THR A O 1
ATOM 3101 N N . TRP A 1 417 ? -15.131 -12.270 32.731 1.00 93.75 417 TRP A N 1
ATOM 3102 C CA . TRP A 1 417 ? -15.565 -13.055 31.579 1.00 93.75 417 TRP A CA 1
ATOM 3103 C C . TRP A 1 417 ? -14.511 -13.003 30.478 1.00 93.75 417 TRP A C 1
ATOM 3105 O O . TRP A 1 417 ? -14.056 -11.921 30.107 1.00 93.75 417 TRP A O 1
ATOM 3115 N N . LYS A 1 418 ? -14.155 -14.155 29.904 1.00 94.88 418 LYS A N 1
ATOM 3116 C CA . LYS A 1 418 ? -13.253 -14.232 28.743 1.00 94.88 418 LYS A CA 1
ATOM 3117 C C . LYS A 1 418 ? -14.065 -14.194 27.455 1.00 94.88 418 LYS A C 1
ATOM 3119 O O . LYS A 1 418 ? -15.064 -14.901 27.340 1.00 94.88 418 LYS A O 1
ATOM 3124 N N . VAL A 1 419 ? -13.625 -13.400 26.488 1.00 95.19 419 VAL A N 1
ATOM 3125 C CA . VAL A 1 419 ? -14.238 -13.282 25.163 1.00 95.19 419 VAL A CA 1
ATOM 3126 C C . VAL A 1 419 ? -13.195 -13.664 24.121 1.00 95.19 419 VAL A C 1
ATOM 3128 O O . VAL A 1 419 ? -12.145 -13.036 24.029 1.00 95.19 419 VAL A O 1
ATOM 3131 N N . ASP A 1 420 ? -13.487 -14.688 23.328 1.00 94.44 420 ASP A N 1
ATOM 3132 C CA . ASP A 1 420 ? -12.590 -15.248 22.322 1.00 94.44 420 ASP A CA 1
ATOM 3133 C C . ASP A 1 420 ? -13.245 -15.209 20.944 1.00 94.44 420 ASP A C 1
ATOM 3135 O O . ASP A 1 420 ? -14.340 -15.736 20.768 1.00 94.44 420 ASP A O 1
ATOM 3139 N N . LEU A 1 421 ? -12.551 -14.695 19.936 1.00 94.12 421 LEU A N 1
ATOM 3140 C CA . LEU A 1 421 ? -12.939 -14.844 18.537 1.00 94.12 421 LEU A CA 1
ATOM 3141 C C . LEU A 1 421 ? -11.951 -15.776 17.847 1.00 94.12 421 LEU A C 1
ATOM 3143 O O . LEU A 1 421 ? -10.745 -15.548 17.914 1.00 94.12 421 LEU A O 1
ATOM 3147 N N . ARG A 1 422 ? -12.448 -16.819 17.183 1.00 92.75 422 ARG A N 1
ATOM 3148 C CA . ARG A 1 422 ? -11.623 -17.795 16.460 1.00 92.75 422 ARG A CA 1
ATOM 3149 C C . ARG A 1 422 ? -11.964 -17.795 14.983 1.00 92.75 422 ARG A C 1
ATOM 3151 O O . ARG A 1 422 ? -13.139 -17.798 14.616 1.00 92.75 422 ARG A O 1
ATOM 3158 N N . ILE A 1 423 ? -10.932 -17.842 14.148 1.00 88.38 423 ILE A N 1
ATOM 3159 C CA . ILE A 1 423 ? -11.084 -17.880 12.699 1.00 88.38 423 ILE A CA 1
ATOM 3160 C C . ILE A 1 423 ? -9.874 -18.505 12.015 1.00 88.38 423 ILE A C 1
ATOM 3162 O O . ILE A 1 423 ? -8.769 -18.002 12.163 1.00 88.38 423 ILE A O 1
ATOM 3166 N N . GLN A 1 424 ? -10.081 -19.595 11.265 1.00 76.31 424 GLN A N 1
ATOM 3167 C CA . GLN A 1 424 ? -9.070 -20.228 10.397 1.00 76.31 424 GLN A CA 1
ATOM 3168 C C . GLN A 1 424 ? -7.647 -20.247 11.008 1.00 76.31 424 GLN A C 1
ATOM 3170 O O . GLN A 1 424 ? -6.699 -19.709 10.443 1.00 76.31 424 GLN A O 1
ATOM 3175 N N . GLY A 1 425 ? -7.516 -20.804 12.221 1.00 73.62 425 GLY A N 1
ATOM 3176 C CA . GLY A 1 425 ? -6.242 -20.919 12.952 1.00 73.62 425 GLY A CA 1
ATOM 3177 C C . GLY A 1 425 ? -5.784 -19.671 13.727 1.00 73.62 425 GLY A C 1
ATOM 3178 O O . GLY A 1 425 ? -4.845 -19.757 14.508 1.00 73.62 425 GLY A O 1
ATOM 3179 N N . SER A 1 426 ? -6.454 -18.528 13.571 1.00 81.38 426 SER A N 1
ATOM 3180 C CA . SER A 1 426 ? -6.210 -17.292 14.331 1.00 81.38 426 SER A CA 1
ATOM 3181 C C . SER A 1 426 ? -7.181 -17.148 15.508 1.00 81.38 426 SER A C 1
ATOM 3183 O O . SER A 1 426 ? -8.331 -17.598 15.442 1.00 81.38 426 SER A O 1
ATOM 3185 N N . GLN A 1 427 ? -6.730 -16.502 16.587 1.00 87.75 427 GLN A N 1
ATOM 3186 C CA . GLN A 1 427 ? -7.543 -16.221 17.770 1.00 87.75 427 GLN A CA 1
ATOM 3187 C C . GLN A 1 427 ? -7.266 -14.814 18.308 1.00 87.75 427 GLN A C 1
ATOM 3189 O O . GLN A 1 427 ? -6.116 -14.468 18.560 1.00 87.75 427 GLN A O 1
ATOM 3194 N N . THR A 1 428 ? -8.330 -14.053 18.556 1.00 86.19 428 THR A N 1
ATOM 3195 C CA . THR A 1 428 ? -8.288 -12.757 19.253 1.00 86.19 428 THR A CA 1
ATOM 3196 C C . THR A 1 428 ? -9.011 -12.902 20.591 1.00 86.19 428 THR A C 1
ATOM 3198 O O . THR A 1 428 ? -10.027 -13.597 20.658 1.00 86.19 428 THR A O 1
ATOM 3201 N N . ARG A 1 429 ? -8.500 -12.288 21.666 1.00 90.94 429 ARG A N 1
ATOM 3202 C CA . ARG A 1 429 ? -9.086 -12.380 23.016 1.00 90.94 429 ARG A CA 1
ATOM 3203 C C . ARG A 1 429 ? -9.278 -11.010 23.653 1.00 90.94 429 ARG A C 1
ATOM 3205 O O . ARG A 1 429 ? -8.497 -10.100 23.404 1.00 90.94 429 ARG A O 1
ATOM 3212 N N . THR A 1 430 ? -10.286 -10.896 24.507 1.00 91.25 430 THR A N 1
ATOM 3213 C CA . THR A 1 430 ? -10.471 -9.780 25.443 1.00 91.25 430 THR A CA 1
ATOM 3214 C C . THR A 1 430 ? -11.207 -10.264 26.699 1.00 91.25 430 THR A C 1
ATOM 3216 O O . THR A 1 430 ? -11.594 -11.433 26.787 1.00 91.25 430 THR A O 1
ATOM 3219 N N . THR A 1 431 ? -11.390 -9.388 27.684 1.00 92.75 431 THR A N 1
ATOM 3220 C CA . THR A 1 431 ? -12.076 -9.690 28.946 1.00 92.75 431 THR A CA 1
ATOM 3221 C C . THR A 1 431 ? -13.102 -8.625 29.311 1.00 92.75 431 THR A C 1
ATOM 3223 O O . THR A 1 431 ? -12.934 -7.454 28.976 1.00 92.75 431 THR A O 1
ATOM 3226 N N . VAL A 1 432 ? -14.143 -9.034 30.035 1.00 90.56 432 VAL A N 1
ATOM 3227 C CA . VAL A 1 432 ? -15.202 -8.160 30.562 1.00 90.56 432 VAL A CA 1
ATOM 3228 C C . VAL A 1 432 ? -15.367 -8.425 32.059 1.00 90.56 432 VAL A C 1
ATOM 3230 O O . VAL A 1 432 ? -15.668 -9.550 32.446 1.00 90.56 432 VAL A O 1
ATOM 3233 N N . GLY A 1 433 ? -15.185 -7.413 32.905 1.00 89.81 433 GLY A N 1
ATOM 3234 C CA . GLY A 1 433 ? -15.409 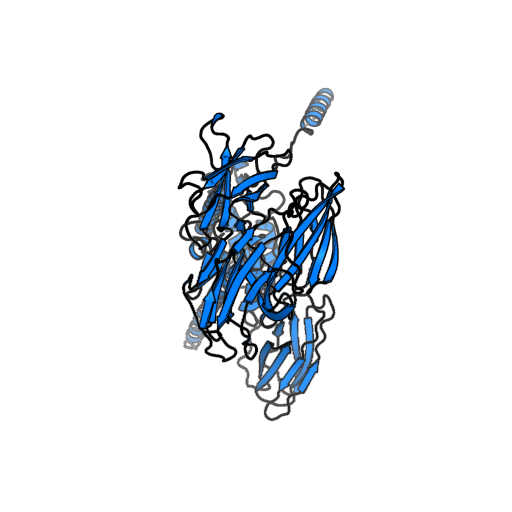-7.513 34.351 1.00 89.81 433 GLY A CA 1
ATOM 3235 C C . GLY A 1 433 ? -16.883 -7.323 34.718 1.00 89.81 433 GLY A C 1
ATOM 3236 O O . GLY A 1 433 ? -17.470 -6.280 34.435 1.00 89.81 433 GLY A O 1
ATOM 3237 N N . VAL A 1 434 ? -17.519 -8.302 35.358 1.00 90.25 434 VAL A N 1
ATOM 3238 C CA . VAL A 1 434 ? -18.934 -8.213 35.756 1.00 90.25 434 VAL A CA 1
ATOM 3239 C C . VAL A 1 434 ? -19.058 -7.968 37.253 1.00 90.25 434 VAL A C 1
ATOM 3241 O O . VAL A 1 434 ? -18.658 -8.800 38.064 1.00 90.25 434 VAL A O 1
ATOM 3244 N N . GLY A 1 435 ? -19.660 -6.840 37.636 1.00 80.69 435 GLY A N 1
ATOM 3245 C CA . GLY A 1 435 ? -19.878 -6.493 39.045 1.00 80.69 435 GLY A CA 1
ATOM 3246 C C . GLY A 1 435 ? -18.611 -6.260 39.865 1.00 80.69 435 GLY A C 1
ATOM 3247 O O . GLY A 1 435 ? -18.676 -6.333 41.092 1.00 80.69 435 GLY A O 1
ATOM 3248 N N . GLU A 1 436 ? -17.490 -5.988 39.203 1.00 69.06 436 GLU A N 1
ATOM 3249 C CA . GLU A 1 436 ? -16.266 -5.483 39.824 1.00 69.06 436 GLU A CA 1
ATOM 3250 C C . GLU A 1 436 ? -16.497 -4.020 40.251 1.00 69.06 436 GLU A C 1
ATOM 3252 O O . GLU A 1 436 ? -16.960 -3.216 39.436 1.00 69.06 436 GLU A O 1
ATOM 3257 N N . ARG A 1 437 ? -16.214 -3.668 41.521 1.00 51.81 437 ARG A N 1
ATOM 3258 C CA . ARG A 1 437 ? -16.384 -2.294 42.043 1.00 51.81 437 ARG A CA 1
ATOM 3259 C C . ARG A 1 437 ? -15.625 -1.302 41.149 1.00 51.81 437 ARG A C 1
ATOM 3261 O O . ARG A 1 437 ? -14.458 -1.518 40.814 1.00 51.81 437 ARG A O 1
ATOM 3268 N N . SER A 1 438 ? -16.313 -0.253 40.700 1.00 49.56 438 SER A N 1
ATOM 3269 C CA . SER A 1 438 ? -15.777 0.732 39.758 1.00 49.56 438 SER A CA 1
ATOM 3270 C C . SER A 1 438 ? -15.012 1.840 40.478 1.00 49.56 438 SER A C 1
ATOM 3272 O O . SER A 1 438 ? -15.578 2.495 41.347 1.00 49.56 438 SER A O 1
ATOM 3274 N N . SER A 1 439 ? -13.809 2.162 40.007 1.00 46.31 439 SER A N 1
ATOM 3275 C CA . SER A 1 439 ? -13.487 3.572 39.786 1.00 46.31 439 SER A CA 1
ATOM 3276 C C . SER A 1 439 ? -14.236 3.996 38.516 1.00 46.31 439 SER A C 1
ATOM 3278 O O . SER A 1 439 ? -14.253 3.251 37.532 1.00 46.31 439 SER A O 1
ATOM 3280 N N . ALA A 1 440 ? -14.966 5.111 38.549 1.00 48.41 440 ALA A N 1
ATOM 3281 C CA . ALA A 1 440 ? -15.832 5.543 37.451 1.00 48.41 440 ALA A CA 1
ATOM 3282 C C . ALA A 1 440 ? -15.058 5.625 36.117 1.00 48.41 440 ALA A C 1
ATOM 3284 O O . ALA A 1 440 ? -14.069 6.348 36.002 1.00 48.41 440 ALA A O 1
ATOM 3285 N N . ALA A 1 441 ? -15.486 4.873 35.097 1.00 49.09 441 ALA A N 1
ATOM 3286 C CA . ALA A 1 441 ? -14.855 4.911 33.780 1.00 49.09 441 ALA A CA 1
ATOM 3287 C C . ALA A 1 441 ? -15.283 6.189 33.042 1.00 49.09 441 ALA A C 1
ATOM 3289 O O . ALA A 1 441 ? -16.419 6.308 32.586 1.00 49.09 441 ALA A O 1
ATOM 3290 N N . ARG A 1 442 ? -14.363 7.151 32.948 1.00 56.91 442 ARG A N 1
ATOM 3291 C CA . ARG A 1 442 ? -14.492 8.384 32.159 1.00 56.91 442 ARG A CA 1
ATOM 3292 C C . ARG A 1 442 ? -14.738 8.025 30.682 1.00 56.91 442 ARG A C 1
ATOM 3294 O O . ARG A 1 442 ? -14.068 7.128 30.173 1.00 56.91 442 ARG A O 1
ATOM 3301 N N . ALA A 1 443 ? -15.676 8.698 30.007 1.00 66.25 443 ALA A N 1
ATOM 3302 C CA . ALA A 1 443 ? -15.887 8.526 28.565 1.00 66.25 443 ALA A CA 1
ATOM 3303 C C . ALA A 1 443 ? -14.566 8.736 27.799 1.00 66.25 443 ALA A C 1
ATOM 3305 O O . ALA A 1 443 ? -13.780 9.619 28.158 1.00 66.25 443 ALA A O 1
ATOM 3306 N N . GLU A 1 444 ? -14.310 7.907 26.781 1.00 77.00 444 GLU A N 1
ATOM 3307 C CA . GLU A 1 444 ? -13.080 7.995 25.990 1.00 77.00 444 GLU A CA 1
ATOM 3308 C C . GLU A 1 444 ? -13.011 9.358 25.281 1.00 77.00 444 GLU A C 1
ATOM 3310 O O . GLU A 1 444 ? -13.995 9.777 24.670 1.00 77.00 444 GLU A O 1
ATOM 3315 N N . PRO A 1 445 ? -11.883 10.081 25.367 1.00 88.62 445 PRO A N 1
ATOM 3316 C CA . PRO A 1 445 ? -11.725 11.340 24.656 1.00 88.62 445 PRO A CA 1
ATOM 3317 C C . PRO A 1 445 ? -11.759 11.135 23.138 1.00 88.62 445 PRO A C 1
ATOM 3319 O O . PRO A 1 445 ? -11.189 10.172 22.626 1.00 88.62 445 PRO A O 1
ATOM 3322 N N . THR A 1 446 ? -12.364 12.076 22.414 1.00 93.94 446 THR A N 1
ATOM 3323 C CA . THR A 1 446 ? -12.327 12.105 20.946 1.00 93.94 446 THR A CA 1
ATOM 3324 C C . THR A 1 446 ? -10.924 12.444 20.451 1.00 93.94 446 THR A C 1
ATOM 3326 O O . THR A 1 446 ? -10.330 13.428 20.903 1.00 93.94 446 THR A O 1
ATOM 3329 N N . LEU A 1 447 ? -10.425 11.679 19.482 1.00 97.44 447 LEU A N 1
ATOM 3330 C CA . LEU A 1 447 ? -9.238 12.008 18.697 1.00 97.44 447 LEU A CA 1
ATOM 3331 C C . LEU A 1 447 ? -9.622 12.173 17.227 1.00 97.44 447 LEU A C 1
ATOM 3333 O O . LEU A 1 447 ? -10.372 11.360 16.707 1.00 97.44 447 LEU A O 1
ATOM 3337 N N . LEU A 1 448 ? -9.091 13.181 16.543 1.00 98.44 448 LEU A N 1
ATOM 3338 C CA . LEU A 1 448 ? -9.268 13.374 15.102 1.00 98.44 448 LEU A CA 1
ATOM 3339 C C . LEU A 1 448 ? -8.002 12.960 14.340 1.00 98.44 448 LEU A C 1
ATOM 3341 O O . LEU A 1 448 ? -6.919 13.423 14.665 1.00 98.44 448 LEU A O 1
ATOM 3345 N N . ALA A 1 449 ? -8.139 12.124 13.317 1.00 96.38 449 ALA A N 1
ATOM 3346 C CA . ALA A 1 449 ? -7.133 11.808 12.310 1.00 96.38 449 ALA A CA 1
ATOM 3347 C C . ALA A 1 449 ? -7.529 12.480 10.980 1.00 96.38 449 ALA A C 1
ATOM 3349 O O . ALA A 1 449 ? -8.593 12.187 10.436 1.00 96.38 449 ALA A O 1
ATOM 3350 N N . THR A 1 450 ? -6.712 13.402 10.471 1.00 97.75 450 THR A N 1
ATOM 3351 C CA . THR A 1 450 ? -7.049 14.256 9.312 1.00 97.75 450 THR A CA 1
ATOM 3352 C C . THR A 1 450 ? -5.810 14.569 8.468 1.00 97.75 450 THR A C 1
ATOM 3354 O O . THR A 1 450 ? -4.685 14.304 8.891 1.00 97.75 450 THR A O 1
ATOM 3357 N N . GLY A 1 451 ? -5.992 15.115 7.268 1.00 94.62 451 GLY A N 1
ATOM 3358 C CA . GLY A 1 451 ? -4.893 15.480 6.371 1.00 94.62 451 GLY A CA 1
ATOM 3359 C C . GLY A 1 451 ? -5.151 15.122 4.911 1.00 94.62 451 GLY A C 1
ATOM 3360 O O . GLY A 1 451 ? -6.305 14.958 4.511 1.00 94.62 451 GLY A O 1
ATOM 3361 N N . ASP A 1 452 ? -4.074 15.002 4.133 1.00 87.19 452 ASP A N 1
ATOM 3362 C CA . ASP A 1 452 ? -4.119 14.622 2.716 1.00 87.19 452 ASP A CA 1
ATOM 3363 C C . ASP A 1 452 ? -3.962 13.100 2.516 1.00 87.19 452 ASP A C 1
ATOM 3365 O O . ASP A 1 452 ? -4.108 12.310 3.454 1.00 87.19 452 ASP A O 1
ATOM 3369 N N . SER A 1 453 ? -3.654 12.658 1.291 1.00 81.19 453 SER A N 1
ATOM 3370 C CA . SER A 1 453 ? -3.469 11.234 0.982 1.00 81.19 453 SER A CA 1
ATOM 3371 C C . SER A 1 453 ? -2.363 10.553 1.796 1.00 81.19 453 SER A C 1
ATOM 3373 O O . SER A 1 453 ? -2.376 9.329 1.923 1.00 81.19 453 SER A O 1
ATOM 3375 N N . MET A 1 454 ? -1.437 11.305 2.396 1.00 91.25 454 MET A N 1
ATOM 3376 C CA . MET A 1 454 ? -0.405 10.765 3.282 1.00 91.25 454 MET A CA 1
ATOM 3377 C C . MET A 1 454 ? -0.972 10.217 4.592 1.00 91.25 454 MET A C 1
ATOM 3379 O O . MET A 1 454 ? -0.349 9.356 5.214 1.00 91.25 454 MET A O 1
ATOM 3383 N N . MET A 1 455 ? -2.153 10.686 5.004 1.00 92.50 455 MET A N 1
ATOM 3384 C CA . MET A 1 455 ? -2.829 10.205 6.206 1.00 92.50 455 MET A CA 1
ATOM 3385 C C . MET A 1 455 ? -3.529 8.852 5.990 1.00 92.50 455 MET A C 1
ATOM 3387 O O . MET A 1 455 ? -3.878 8.180 6.967 1.00 92.50 455 MET A O 1
ATOM 3391 N N . TYR A 1 456 ? -3.701 8.407 4.737 1.00 74.81 456 TYR A N 1
ATOM 3392 C CA . TYR A 1 456 ? -4.326 7.117 4.452 1.00 74.81 456 TYR A CA 1
ATOM 3393 C C . TYR A 1 456 ? -3.546 5.953 5.063 1.00 74.81 456 TYR A C 1
ATOM 3395 O O . TYR A 1 456 ? -2.329 5.825 4.927 1.00 74.81 456 TYR A O 1
ATOM 3403 N N . GLY A 1 457 ? -4.276 5.088 5.762 1.00 61.41 457 GLY A N 1
ATOM 3404 C CA . GLY A 1 457 ? -3.739 3.928 6.461 1.00 61.41 457 GLY A CA 1
ATOM 3405 C C . GLY A 1 457 ? -3.081 4.270 7.800 1.00 61.41 457 GLY A C 1
ATOM 3406 O O . GLY A 1 457 ? -3.157 3.459 8.725 1.00 61.41 457 GLY A O 1
ATOM 3407 N N . VAL A 1 458 ? -2.510 5.472 7.960 1.00 77.81 458 VAL A N 1
ATOM 3408 C CA . VAL A 1 458 ? -2.073 5.995 9.268 1.00 77.81 458 VAL A CA 1
ATOM 3409 C C . VAL A 1 458 ? -3.281 6.236 10.171 1.00 77.81 458 VAL A C 1
ATOM 3411 O O . VAL A 1 458 ? -3.275 5.823 11.330 1.00 77.81 458 VAL A O 1
ATOM 3414 N N . ASP A 1 459 ? -4.340 6.840 9.633 1.00 75.62 459 ASP A N 1
ATOM 3415 C CA . ASP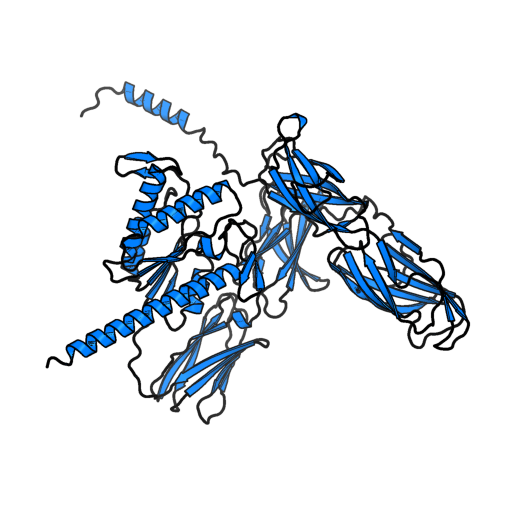 A 1 459 ? -5.640 6.993 10.292 1.00 75.62 459 ASP A CA 1
ATOM 3416 C C . ASP A 1 459 ? -6.175 5.669 10.868 1.00 75.62 459 ASP A C 1
ATOM 3418 O O . ASP A 1 459 ? -6.542 5.576 12.039 1.00 75.62 459 ASP A O 1
ATOM 3422 N N . SER A 1 460 ? -6.133 4.613 10.065 1.00 63.94 460 SER A N 1
ATOM 3423 C CA . SER A 1 460 ? -6.593 3.274 10.407 1.00 63.94 460 SER A CA 1
ATOM 3424 C C . SER A 1 460 ? -5.697 2.641 11.470 1.00 63.94 460 SER A C 1
ATOM 3426 O O . SER A 1 460 ? -6.197 2.059 12.432 1.00 63.94 460 SER A O 1
ATOM 3428 N N . ALA A 1 461 ? -4.377 2.814 11.356 1.00 64.12 461 ALA A N 1
ATOM 3429 C CA . ALA A 1 461 ? -3.430 2.352 12.365 1.00 64.12 461 ALA A CA 1
ATOM 3430 C C . ALA A 1 461 ? -3.646 3.043 13.726 1.00 64.12 461 ALA A C 1
ATOM 3432 O O . ALA A 1 461 ? -3.533 2.399 14.769 1.00 64.12 461 ALA A O 1
ATOM 3433 N N . LEU A 1 462 ? -4.012 4.330 13.744 1.00 75.12 462 LEU A N 1
ATOM 3434 C CA . LEU A 1 462 ? -4.350 5.054 14.976 1.00 75.12 462 LEU A CA 1
ATOM 3435 C C . LEU A 1 462 ? -5.638 4.539 15.622 1.00 75.12 462 LEU A C 1
ATOM 3437 O O . LEU A 1 462 ? -5.674 4.386 16.845 1.00 75.12 462 LEU A O 1
ATOM 3441 N N . VAL A 1 463 ? -6.668 4.233 14.823 1.00 67.62 463 VAL A N 1
ATOM 3442 C CA . VAL A 1 463 ? -7.910 3.600 15.311 1.00 67.62 463 VAL A CA 1
ATOM 3443 C C . VAL A 1 463 ? -7.602 2.295 16.048 1.00 67.62 463 VAL A C 1
ATOM 3445 O O . VAL A 1 463 ? -8.235 1.989 17.061 1.00 67.62 463 VAL A O 1
ATOM 3448 N N . ASP A 1 464 ? -6.636 1.519 15.557 1.00 64.25 464 ASP A N 1
ATOM 3449 C CA . ASP A 1 464 ? -6.239 0.264 16.188 1.00 64.25 464 ASP A CA 1
ATOM 3450 C C . ASP A 1 464 ? -5.459 0.472 17.476 1.00 64.25 464 ASP A C 1
ATOM 3452 O O . ASP A 1 464 ? -5.774 -0.132 18.501 1.00 64.25 464 ASP A O 1
ATOM 3456 N N . GLU A 1 465 ? -4.433 1.316 17.419 1.00 74.31 465 GLU A N 1
ATOM 3457 C CA . GLU A 1 465 ? -3.533 1.534 18.540 1.00 74.31 465 GLU A CA 1
ATOM 3458 C C . GLU A 1 465 ? -4.252 2.195 19.718 1.00 74.31 465 GLU A C 1
ATOM 3460 O O . GLU A 1 465 ? -4.033 1.843 20.877 1.00 74.31 465 GLU A O 1
ATOM 3465 N N . LEU A 1 466 ? -5.150 3.137 19.455 1.00 80.62 466 LEU A N 1
ATOM 3466 C CA . LEU A 1 466 ? -5.843 3.881 20.507 1.00 80.62 466 LEU A CA 1
ATOM 3467 C C . LEU A 1 466 ? -7.196 3.282 20.873 1.00 80.62 466 LEU A C 1
ATOM 3469 O O . LEU A 1 466 ? -7.969 3.887 21.618 1.00 80.62 466 LEU A O 1
ATOM 3473 N N . PHE A 1 467 ? -7.465 2.063 20.413 1.00 77.31 467 PHE A N 1
ATOM 3474 C CA . PHE A 1 467 ? -8.688 1.367 20.749 1.00 77.31 467 PHE A CA 1
ATOM 3475 C C . PHE A 1 467 ? -8.853 1.186 22.271 1.00 77.31 467 PHE A C 1
ATOM 3477 O O . PHE A 1 467 ? -7.981 0.645 22.955 1.00 77.31 467 PHE A O 1
ATOM 3484 N N . GLY A 1 468 ? -9.999 1.615 22.811 1.00 71.44 468 GLY A N 1
ATOM 3485 C CA . GLY A 1 468 ? -10.278 1.560 24.248 1.00 71.44 468 GLY A CA 1
ATOM 3486 C C . GLY A 1 468 ? -9.598 2.676 25.057 1.00 71.44 468 GLY A C 1
ATOM 3487 O O . GLY A 1 468 ? -9.580 2.631 26.292 1.00 71.44 468 GLY A O 1
ATOM 3488 N N . ILE A 1 469 ? -8.933 3.612 24.379 1.00 79.75 469 ILE A N 1
ATOM 3489 C CA . ILE A 1 469 ? -8.226 4.753 24.968 1.00 79.75 469 ILE A CA 1
ATOM 3490 C C . ILE A 1 469 ? -8.827 6.057 24.441 1.00 79.75 469 ILE A C 1
ATOM 3492 O O . ILE A 1 469 ? -8.987 6.989 25.223 1.00 79.75 469 ILE A O 1
ATOM 3496 N N . ALA A 1 470 ? -9.158 6.122 23.149 1.00 84.50 470 ALA A N 1
ATOM 3497 C CA . ALA A 1 470 ? -9.768 7.277 22.503 1.00 84.50 470 ALA A CA 1
ATOM 3498 C C . ALA A 1 470 ? -10.787 6.856 21.427 1.00 84.50 470 ALA A C 1
ATOM 3500 O O . ALA A 1 470 ? -10.593 5.853 20.733 1.00 84.50 470 ALA A O 1
ATOM 3501 N N . ASP A 1 471 ? -11.825 7.676 21.230 1.00 86.06 471 ASP A N 1
ATOM 3502 C CA . ASP A 1 471 ? -12.731 7.572 20.080 1.00 86.06 471 ASP A CA 1
ATOM 3503 C C . ASP A 1 471 ? -12.101 8.280 18.873 1.00 86.06 471 ASP A C 1
ATOM 3505 O O . ASP A 1 471 ? -12.173 9.503 18.744 1.00 86.06 471 ASP A O 1
ATOM 3509 N N . VAL A 1 472 ? -11.425 7.514 18.016 1.00 87.19 472 VAL A N 1
ATOM 3510 C CA . VAL A 1 472 ? -10.741 8.041 16.827 1.00 87.19 472 VAL A CA 1
ATOM 3511 C C . VAL A 1 472 ? -11.746 8.292 15.696 1.00 87.19 472 VAL A C 1
ATOM 3513 O O . VAL A 1 472 ? -12.397 7.366 15.209 1.00 87.19 472 VAL A O 1
ATOM 3516 N N . ARG A 1 473 ? -11.845 9.549 15.261 1.00 87.88 473 ARG A N 1
ATOM 3517 C CA . ARG A 1 473 ? -12.618 10.038 14.114 1.00 87.88 473 ARG A CA 1
ATOM 3518 C C . ARG A 1 473 ? -11.678 10.346 12.961 1.00 87.88 473 ARG A C 1
ATOM 3520 O O . ARG A 1 473 ? -10.644 10.965 13.176 1.00 87.88 473 ARG A O 1
ATOM 3527 N N . THR A 1 474 ? -12.052 9.948 11.754 1.00 82.19 474 THR A N 1
ATOM 3528 C CA . THR A 1 474 ? -11.218 10.101 10.558 1.00 82.19 474 THR A CA 1
ATOM 3529 C C . THR A 1 474 ? -11.900 11.019 9.556 1.00 82.19 474 THR A C 1
ATOM 3531 O O . THR A 1 474 ? -13.037 10.758 9.171 1.00 82.19 474 THR A O 1
ATOM 3534 N N . GLU A 1 475 ? -11.193 12.050 9.101 1.00 84.88 475 GLU A N 1
ATOM 3535 C CA . GLU A 1 475 ? -11.628 12.935 8.017 1.00 84.88 475 GLU A CA 1
ATOM 3536 C C . GLU A 1 475 ? -10.444 13.289 7.100 1.00 84.88 475 GLU A C 1
ATOM 3538 O O . GLU A 1 475 ? -9.892 14.385 7.164 1.00 84.88 475 GLU A O 1
ATOM 3543 N N . VAL A 1 476 ? -10.031 12.337 6.259 1.00 79.31 476 VAL A N 1
ATOM 3544 C CA . VAL A 1 476 ? -8.958 12.525 5.266 1.00 79.31 476 VAL A CA 1
ATOM 3545 C C . VAL A 1 476 ? -9.520 13.143 3.984 1.00 79.31 476 VAL A C 1
ATOM 3547 O O . VAL A 1 476 ? -10.551 12.694 3.482 1.00 79.31 476 VAL A O 1
ATOM 3550 N N . VAL A 1 477 ? -8.825 14.137 3.429 1.00 78.31 477 VAL A N 1
ATOM 3551 C CA . VAL A 1 477 ? -9.200 14.830 2.189 1.00 78.31 477 VAL A CA 1
ATOM 3552 C C . VAL A 1 477 ? -8.146 14.536 1.115 1.00 78.31 477 VAL A C 1
ATOM 3554 O O . VAL A 1 477 ? -7.086 15.156 1.069 1.00 78.31 477 VAL A O 1
ATOM 3557 N N . ALA A 1 478 ? -8.404 13.546 0.257 1.00 66.69 478 ALA A N 1
ATOM 3558 C CA . ALA A 1 478 ? -7.452 13.124 -0.776 1.00 66.69 478 ALA A CA 1
ATOM 3559 C C . ALA A 1 478 ? -7.084 14.255 -1.747 1.00 66.69 478 ALA A C 1
ATOM 3561 O O . ALA A 1 478 ? -7.945 15.024 -2.165 1.00 66.69 478 ALA A O 1
ATOM 3562 N N . GLY A 1 479 ? -5.808 14.316 -2.144 1.00 59.75 479 GLY A N 1
ATOM 3563 C CA . GLY A 1 479 ? -5.306 15.276 -3.138 1.00 59.75 479 GLY A CA 1
ATOM 3564 C C . GLY A 1 479 ? -5.275 16.738 -2.673 1.00 59.75 479 GLY A C 1
ATOM 3565 O O . GLY A 1 479 ? -4.843 17.606 -3.425 1.00 59.75 479 GLY A O 1
ATOM 3566 N N . ALA A 1 480 ? -5.703 17.019 -1.442 1.00 73.50 480 ALA A N 1
ATOM 3567 C CA . ALA A 1 480 ? -5.838 18.368 -0.923 1.00 73.50 480 ALA A CA 1
ATOM 3568 C C . ALA A 1 480 ? -4.528 18.867 -0.293 1.00 73.50 480 ALA A C 1
ATOM 3570 O O . ALA A 1 480 ? -4.160 18.423 0.790 1.00 73.50 480 ALA A O 1
ATOM 3571 N N . GLY A 1 481 ? -3.837 19.805 -0.944 1.00 84.81 481 GLY A N 1
ATOM 3572 C CA . GLY A 1 481 ? -2.731 20.572 -0.346 1.00 84.81 481 GLY A CA 1
ATOM 3573 C C . GLY A 1 481 ? -3.217 21.857 0.337 1.00 84.81 481 GLY A C 1
ATOM 3574 O O . GLY A 1 481 ? -4.306 22.346 0.038 1.00 84.81 481 GLY A O 1
ATOM 3575 N N . ILE A 1 482 ? -2.407 22.443 1.220 1.00 94.38 482 ILE A N 1
ATOM 3576 C CA . ILE A 1 482 ? -2.673 23.760 1.850 1.00 94.38 482 ILE A CA 1
ATOM 3577 C C . ILE A 1 482 ? -2.618 24.912 0.824 1.00 94.38 482 ILE A C 1
ATOM 3579 O O . ILE A 1 482 ? -3.250 25.959 0.993 1.00 94.38 482 ILE A O 1
ATOM 3583 N N . THR A 1 483 ? -1.860 24.717 -0.250 1.00 90.25 483 THR A N 1
ATOM 3584 C CA . THR A 1 483 ? -1.652 25.640 -1.371 1.00 90.25 483 THR A CA 1
ATOM 3585 C C . THR A 1 483 ? -2.501 25.292 -2.593 1.00 90.25 483 THR A C 1
ATOM 3587 O O . THR A 1 483 ? -2.577 26.091 -3.524 1.00 90.25 483 THR A O 1
ATOM 3590 N N . ALA A 1 484 ? -3.150 24.123 -2.607 1.00 82.56 484 ALA A N 1
ATOM 3591 C CA . ALA A 1 484 ? -3.908 23.641 -3.755 1.00 82.56 484 ALA A CA 1
ATOM 3592 C C . ALA A 1 484 ? -5.159 24.495 -4.023 1.00 82.56 484 ALA A C 1
ATOM 3594 O O . ALA A 1 484 ? -5.913 24.842 -3.111 1.00 82.56 484 ALA A O 1
ATOM 3595 N N . ALA A 1 485 ? -5.410 24.795 -5.299 1.00 70.62 485 ALA A N 1
ATOM 3596 C CA . ALA A 1 485 ? -6.620 25.497 -5.713 1.00 70.62 485 ALA A CA 1
ATOM 3597 C C . ALA A 1 485 ? -7.874 24.668 -5.373 1.00 70.62 485 ALA A C 1
ATOM 3599 O O . ALA A 1 485 ? -7.906 23.457 -5.581 1.00 70.62 485 ALA A O 1
ATOM 3600 N N . GLY A 1 486 ? -8.909 25.325 -4.843 1.00 71.19 486 GLY A N 1
ATOM 3601 C CA . GLY A 1 486 ? -10.180 24.681 -4.487 1.00 71.19 486 GLY A CA 1
ATOM 3602 C C . GLY A 1 486 ? -10.230 24.040 -3.096 1.00 71.19 486 GLY A C 1
ATOM 3603 O O . GLY A 1 486 ? -11.272 23.504 -2.730 1.00 71.19 486 GLY A O 1
ATOM 3604 N N . THR A 1 487 ? -9.157 24.121 -2.299 1.00 77.81 487 THR A N 1
ATOM 3605 C CA . THR A 1 487 ? -9.164 23.667 -0.900 1.00 77.81 487 THR A CA 1
ATOM 3606 C C . THR A 1 487 ? -8.802 24.804 0.054 1.00 77.81 487 THR A C 1
ATOM 3608 O O . THR A 1 487 ? -7.714 25.365 -0.028 1.00 77.81 487 THR A O 1
ATOM 3611 N N . ASP A 1 488 ? -9.681 25.100 1.016 1.00 88.69 488 ASP A N 1
ATOM 3612 C CA . ASP A 1 488 ? -9.375 25.994 2.138 1.00 88.69 488 ASP A CA 1
ATOM 3613 C C . ASP A 1 488 ? -9.225 25.188 3.435 1.00 88.69 488 ASP A C 1
ATOM 3615 O O . ASP A 1 488 ? -10.191 24.884 4.143 1.00 88.69 488 ASP A O 1
ATOM 3619 N N . TRP A 1 489 ? -7.979 24.847 3.762 1.00 93.56 489 TRP A N 1
ATOM 3620 C CA . TRP A 1 489 ? -7.667 24.084 4.968 1.00 93.56 489 TRP A CA 1
ATOM 3621 C C . TRP A 1 489 ? -7.956 24.828 6.272 1.00 93.56 489 TRP A C 1
ATOM 3623 O O . TRP A 1 489 ? -8.196 24.180 7.291 1.00 93.56 489 TRP A O 1
ATOM 3633 N N . SER A 1 490 ? -8.007 26.161 6.256 1.00 90.06 490 SER A N 1
ATOM 3634 C CA . SER A 1 490 ? -8.380 26.936 7.444 1.00 90.06 490 SER A CA 1
ATOM 3635 C C . SER A 1 490 ? -9.864 26.731 7.755 1.00 90.06 490 SER A C 1
ATOM 3637 O O . SER A 1 490 ? -10.237 26.478 8.903 1.00 90.06 490 SER A O 1
ATOM 3639 N N . GLN A 1 491 ? -10.715 26.744 6.724 1.00 91.31 491 GLN A N 1
ATOM 3640 C CA . GLN A 1 491 ? -12.141 26.441 6.871 1.00 91.31 491 GLN A CA 1
ATOM 3641 C C . GLN A 1 491 ? -12.392 24.980 7.257 1.00 91.31 491 GLN A C 1
ATOM 3643 O O . GLN A 1 491 ? -13.204 24.716 8.150 1.00 91.31 491 GLN A O 1
ATOM 3648 N N . ILE A 1 492 ? -11.677 24.033 6.639 1.00 93.88 492 ILE A N 1
ATOM 3649 C CA . ILE A 1 492 ? -11.778 22.604 6.975 1.00 93.88 492 ILE A CA 1
ATOM 3650 C C . ILE A 1 492 ? -11.425 22.379 8.448 1.00 93.88 492 ILE A C 1
ATOM 3652 O O . ILE A 1 492 ? -12.207 21.756 9.173 1.00 93.88 492 ILE A O 1
ATOM 3656 N N . ALA A 1 493 ? -10.303 22.935 8.913 1.00 97.56 493 ALA A N 1
ATOM 3657 C CA . ALA A 1 493 ? -9.857 22.795 10.293 1.00 97.56 493 ALA A CA 1
ATOM 3658 C C . ALA A 1 493 ? -10.854 23.405 11.286 1.00 97.56 493 ALA A C 1
ATOM 3660 O O . ALA A 1 493 ? -11.242 22.749 12.255 1.00 97.56 493 ALA A O 1
ATOM 3661 N N . ALA A 1 494 ? -11.351 24.616 11.017 1.00 96.50 494 ALA A N 1
ATOM 3662 C CA . ALA A 1 494 ? -12.355 25.266 11.857 1.00 96.50 494 ALA A CA 1
ATOM 3663 C C . ALA A 1 494 ? -13.680 24.483 11.909 1.00 96.50 494 ALA A C 1
ATOM 3665 O O . ALA A 1 494 ? -14.326 24.398 12.957 1.00 96.50 494 ALA A O 1
ATOM 3666 N N . ARG A 1 495 ? -14.113 23.894 10.787 1.00 97.25 495 ARG A N 1
ATOM 3667 C CA . ARG A 1 495 ? -15.301 23.029 10.729 1.00 97.25 495 ARG A CA 1
ATOM 3668 C C . ARG A 1 495 ? -15.101 21.763 11.564 1.00 97.25 495 ARG A C 1
ATOM 3670 O O . ARG A 1 495 ? -15.939 21.463 12.411 1.00 97.25 495 ARG A O 1
ATOM 3677 N N . GLN A 1 496 ? -13.988 21.062 11.363 1.00 96.75 496 GLN A N 1
ATOM 3678 C CA . GLN A 1 496 ? -13.656 19.826 12.075 1.00 96.75 496 GLN A CA 1
ATOM 3679 C C . GLN A 1 496 ? -13.538 20.043 13.584 1.00 96.75 496 GLN A C 1
ATOM 3681 O O . GLN A 1 496 ? -14.143 19.310 14.367 1.00 96.75 496 GLN A O 1
ATOM 3686 N N . ALA A 1 497 ? -12.817 21.087 13.999 1.00 97.31 497 ALA A N 1
ATOM 3687 C CA . ALA A 1 497 ? -12.655 21.435 15.404 1.00 97.31 497 ALA A CA 1
ATOM 3688 C C . ALA A 1 497 ? -14.005 21.731 16.077 1.00 97.31 497 ALA A C 1
ATOM 3690 O O . ALA A 1 497 ? -14.286 21.203 17.151 1.00 97.31 497 ALA A O 1
ATOM 3691 N N . ARG A 1 498 ? -14.884 22.510 15.426 1.00 95.06 498 ARG A N 1
ATOM 3692 C CA . ARG A 1 498 ? -16.216 22.836 15.968 1.00 95.06 498 ARG A CA 1
ATOM 3693 C C . ARG A 1 498 ? -17.136 21.621 16.063 1.00 95.06 498 ARG A C 1
ATOM 3695 O O . ARG A 1 498 ? -17.819 21.470 17.076 1.00 95.06 498 ARG A O 1
ATOM 3702 N N . ALA A 1 499 ? -17.155 20.783 15.028 1.00 89.62 499 ALA A N 1
ATOM 3703 C CA . ALA A 1 499 ? -18.059 19.640 14.940 1.00 89.62 499 ALA A CA 1
ATOM 3704 C C . ALA A 1 499 ? -17.656 18.498 15.882 1.00 89.62 499 ALA A C 1
ATOM 3706 O O . ALA A 1 499 ? -18.509 17.913 16.546 1.00 89.62 499 ALA A O 1
ATOM 3707 N N . LEU A 1 500 ? -16.361 18.186 15.954 1.00 91.25 500 LEU A N 1
ATOM 3708 C CA . LEU A 1 500 ? -15.870 16.999 16.659 1.00 91.25 500 LEU A CA 1
ATOM 3709 C C . LEU A 1 500 ? -15.322 17.303 18.053 1.00 91.25 500 LEU A C 1
ATOM 3711 O O . LEU A 1 500 ? -15.224 16.389 18.871 1.00 91.25 500 LEU A O 1
ATOM 3715 N N . ARG A 1 501 ? -14.956 18.566 18.318 1.00 96.12 501 ARG A N 1
ATOM 3716 C CA . ARG A 1 501 ? -14.317 19.026 19.561 1.00 96.12 501 ARG A CA 1
ATOM 3717 C C . ARG A 1 501 ? -13.216 18.065 20.043 1.00 96.12 501 ARG A C 1
ATOM 3719 O O . ARG A 1 501 ? -13.281 17.577 21.175 1.00 96.12 501 ARG A O 1
ATOM 3726 N N . PRO A 1 502 ? -12.238 17.716 19.183 1.00 96.88 502 PRO A N 1
ATOM 3727 C CA . PRO A 1 502 ? -11.264 16.681 19.502 1.00 96.88 502 PRO A CA 1
ATOM 3728 C C . PRO A 1 502 ? -10.380 17.105 20.679 1.00 96.88 502 PRO A C 1
ATOM 3730 O O . PRO A 1 502 ? -9.930 18.250 20.745 1.00 96.88 502 PRO A O 1
ATOM 3733 N N . ARG A 1 503 ? -10.084 16.167 21.589 1.00 95.88 503 ARG A N 1
ATOM 3734 C CA . ARG A 1 503 ? -9.055 16.358 22.625 1.00 95.88 503 ARG A CA 1
ATOM 3735 C C . ARG A 1 503 ? -7.660 16.325 22.007 1.00 95.88 503 ARG A C 1
ATOM 3737 O O . ARG A 1 503 ? -6.773 17.045 22.452 1.00 95.88 503 ARG A O 1
ATOM 3744 N N . ASP A 1 504 ? -7.476 15.487 20.993 1.00 97.81 504 ASP A N 1
ATOM 3745 C CA . ASP A 1 504 ? -6.227 15.311 20.261 1.00 97.81 504 ASP A CA 1
ATOM 3746 C C . ASP A 1 504 ? -6.518 15.303 18.759 1.00 97.81 504 ASP A C 1
ATOM 3748 O O . ASP A 1 504 ? -7.474 14.671 18.321 1.00 97.81 504 ASP A O 1
ATOM 3752 N N . THR A 1 505 ? -5.697 15.975 17.962 1.00 98.75 505 THR A N 1
ATOM 3753 C CA . THR A 1 505 ? -5.754 15.929 16.497 1.00 98.75 505 THR A CA 1
ATOM 3754 C C . THR A 1 505 ? -4.417 15.440 15.971 1.00 98.75 505 THR A C 1
ATOM 3756 O O . THR A 1 505 ? -3.393 16.025 16.299 1.00 98.75 505 THR A O 1
ATOM 3759 N N . VAL A 1 506 ? -4.410 14.384 15.166 1.00 98.75 506 VAL A N 1
ATOM 3760 C CA . VAL A 1 506 ? -3.255 13.934 14.391 1.00 98.75 506 VAL A CA 1
ATOM 3761 C C . VAL A 1 506 ? -3.472 14.357 12.949 1.00 98.75 506 VAL A C 1
ATOM 3763 O O . VAL A 1 506 ? -4.473 13.976 12.340 1.00 98.75 506 VAL A O 1
ATOM 3766 N N . ILE A 1 507 ? -2.543 15.144 12.418 1.00 98.62 507 ILE A N 1
ATOM 3767 C CA . ILE A 1 507 ? -2.629 15.674 11.060 1.00 98.62 507 ILE A CA 1
ATOM 3768 C C . ILE A 1 507 ? -1.364 15.363 10.268 1.00 98.62 507 ILE A C 1
ATOM 3770 O O . ILE A 1 507 ? -0.256 15.553 10.769 1.00 98.62 507 ILE A O 1
ATOM 3774 N N . MET A 1 508 ? -1.537 14.889 9.034 1.00 98.12 508 MET A N 1
ATOM 3775 C CA . MET A 1 508 ? -0.451 14.689 8.076 1.00 98.12 508 MET A CA 1
ATOM 3776 C C . MET A 1 508 ? -0.858 15.244 6.716 1.00 98.12 508 MET A C 1
ATOM 3778 O O . MET A 1 508 ? -1.746 14.712 6.057 1.00 98.12 508 MET A O 1
ATOM 3782 N N . ILE A 1 509 ? -0.222 16.340 6.323 1.00 95.94 509 ILE A N 1
ATOM 3783 C CA . ILE A 1 509 ? -0.519 17.045 5.082 1.00 95.94 509 ILE A CA 1
ATOM 3784 C C . ILE A 1 509 ? 0.717 17.780 4.583 1.00 95.94 509 ILE A C 1
ATOM 3786 O O . ILE A 1 509 ? 1.546 18.227 5.381 1.00 95.94 509 ILE A O 1
ATOM 3790 N N . GLY A 1 510 ? 0.820 17.907 3.266 1.00 92.81 510 GLY A N 1
ATOM 3791 C CA . GLY A 1 510 ? 1.823 18.732 2.612 1.00 92.81 510 GLY A CA 1
ATOM 3792 C C . GLY A 1 510 ? 2.331 18.144 1.295 1.00 92.81 510 GLY A C 1
ATOM 3793 O O . GLY A 1 510 ? 3.146 18.759 0.616 1.00 92.81 510 GLY A O 1
ATOM 3794 N N . ALA A 1 511 ? 1.941 16.910 0.955 1.00 86.75 511 ALA A N 1
ATOM 3795 C CA . ALA A 1 511 ? 2.561 16.171 -0.148 1.00 86.75 511 ALA A CA 1
ATOM 3796 C C . ALA A 1 511 ? 2.126 16.675 -1.531 1.00 86.75 511 ALA A C 1
ATOM 3798 O O . ALA A 1 511 ? 2.791 16.385 -2.528 1.00 86.75 511 ALA A O 1
ATOM 3799 N N . ASN A 1 512 ? 1.018 17.417 -1.574 1.00 85.19 512 ASN A N 1
ATOM 3800 C CA . ASN A 1 512 ? 0.465 18.049 -2.771 1.00 85.19 512 ASN A CA 1
ATOM 3801 C C . ASN A 1 512 ? 0.713 19.565 -2.793 1.00 85.19 512 ASN A C 1
ATOM 3803 O O . ASN A 1 512 ? 0.098 20.282 -3.580 1.00 85.19 512 ASN A O 1
ATOM 3807 N N . ASP A 1 513 ? 1.582 20.060 -1.913 1.00 89.31 513 ASP A N 1
ATOM 3808 C CA . ASP A 1 513 ? 1.939 21.466 -1.844 1.00 89.31 513 ASP A CA 1
ATOM 3809 C C . ASP A 1 513 ? 3.118 21.776 -2.755 1.00 89.31 513 ASP A C 1
ATOM 3811 O O . ASP A 1 513 ? 4.020 20.959 -2.899 1.00 89.31 513 ASP A O 1
ATOM 3815 N N . ALA A 1 514 ? 3.043 22.936 -3.405 1.00 88.06 514 ALA A N 1
ATOM 3816 C CA . ALA A 1 514 ? 4.039 23.543 -4.303 1.00 88.06 514 ALA A CA 1
ATOM 3817 C C . ALA A 1 514 ? 3.423 24.721 -5.083 1.00 88.06 514 ALA A C 1
ATOM 3819 O O . ALA A 1 514 ? 4.109 25.403 -5.844 1.00 88.06 514 ALA A O 1
ATOM 3820 N N . PHE A 1 515 ? 2.112 24.947 -4.953 1.00 89.31 515 PHE A N 1
ATOM 3821 C CA . PHE A 1 515 ? 1.426 25.961 -5.736 1.00 89.31 515 PHE A CA 1
ATOM 3822 C C . PHE A 1 515 ? 1.757 27.372 -5.228 1.00 89.31 515 PHE A C 1
ATOM 3824 O O . PHE A 1 515 ? 1.953 27.570 -4.022 1.00 89.31 515 PHE A O 1
ATOM 3831 N N . PRO A 1 516 ? 1.801 28.376 -6.124 1.00 89.00 516 PRO A N 1
ATOM 3832 C CA . PRO A 1 516 ? 1.941 29.769 -5.725 1.00 89.00 516 PRO A CA 1
ATOM 3833 C C . PRO A 1 516 ? 0.816 30.192 -4.777 1.00 89.00 516 PRO A C 1
ATOM 3835 O O . PRO A 1 516 ? -0.343 29.835 -4.985 1.00 89.00 516 PRO A O 1
ATOM 3838 N N . MET A 1 517 ? 1.145 31.001 -3.774 1.00 92.25 517 MET A N 1
ATOM 3839 C CA . MET A 1 517 ? 0.169 31.541 -2.826 1.00 92.25 517 MET A CA 1
ATOM 3840 C C . MET A 1 517 ? 0.052 33.052 -2.969 1.00 92.25 517 MET A C 1
ATOM 3842 O O . MET A 1 517 ? 0.992 33.717 -3.389 1.00 92.25 517 MET A O 1
ATOM 3846 N N . THR A 1 518 ? -1.088 33.600 -2.567 1.00 91.62 518 THR A N 1
ATOM 3847 C CA . THR A 1 518 ? -1.251 35.042 -2.369 1.00 91.62 518 THR A CA 1
ATOM 3848 C C . THR A 1 518 ? -1.101 35.345 -0.882 1.00 91.62 518 THR A C 1
ATOM 3850 O O . THR A 1 518 ? -1.749 34.694 -0.056 1.00 91.62 518 THR A O 1
ATOM 3853 N N . THR A 1 519 ? -0.232 36.295 -0.539 1.00 90.81 519 THR A N 1
ATOM 3854 C CA . THR A 1 519 ? -0.038 36.773 0.837 1.00 90.81 519 THR A CA 1
ATOM 3855 C C . THR A 1 519 ? -1.188 37.698 1.256 1.00 90.81 519 THR A C 1
ATOM 3857 O O . THR A 1 519 ? -1.909 38.210 0.395 1.00 90.81 519 THR A O 1
ATOM 3860 N N . PRO A 1 520 ? -1.359 37.992 2.559 1.00 89.81 520 PRO A N 1
ATOM 3861 C CA . PRO A 1 520 ? -2.351 38.966 3.022 1.00 89.81 520 PRO A CA 1
ATOM 3862 C C . PRO A 1 520 ? -2.188 40.366 2.410 1.00 89.81 520 PRO A C 1
ATOM 3864 O O . PRO A 1 520 ? -3.170 41.085 2.274 1.00 89.81 520 PRO A O 1
ATOM 3867 N N . ALA A 1 521 ? -0.970 40.735 2.002 1.00 91.38 521 ALA A N 1
ATOM 3868 C CA . ALA A 1 521 ? -0.679 41.995 1.317 1.00 91.38 521 ALA A CA 1
ATOM 3869 C C . ALA A 1 521 ? -1.019 41.970 -0.191 1.00 91.38 521 ALA A C 1
ATOM 3871 O O . ALA A 1 521 ? -0.720 42.922 -0.904 1.00 91.38 521 ALA A O 1
ATOM 3872 N N . GLY A 1 522 ? -1.597 40.877 -0.702 1.00 92.31 522 GLY A N 1
ATOM 3873 C CA . GLY A 1 522 ? -1.975 40.719 -2.110 1.00 92.31 522 GLY A CA 1
ATOM 3874 C C . GLY A 1 522 ? -0.843 40.259 -3.035 1.00 92.31 522 GLY A C 1
ATOM 3875 O O . GLY A 1 522 ? -1.087 40.015 -4.215 1.00 92.31 522 GLY A O 1
ATOM 3876 N N . ALA A 1 523 ? 0.382 40.087 -2.530 1.00 90.81 523 ALA A N 1
ATOM 3877 C CA . ALA A 1 523 ? 1.512 39.645 -3.343 1.00 90.81 523 ALA A CA 1
ATOM 3878 C C . ALA A 1 523 ? 1.410 38.150 -3.676 1.00 90.81 523 ALA A C 1
ATOM 3880 O O . ALA A 1 523 ? 1.183 37.323 -2.791 1.00 90.81 523 ALA A O 1
ATOM 3881 N N . ARG A 1 524 ? 1.626 37.788 -4.945 1.00 92.94 524 ARG A N 1
ATOM 3882 C CA . ARG A 1 524 ? 1.711 36.390 -5.380 1.00 92.94 524 ARG A CA 1
ATOM 3883 C C . ARG A 1 524 ? 3.140 35.885 -5.203 1.00 92.94 524 ARG A C 1
ATOM 3885 O O . ARG A 1 524 ? 4.056 36.393 -5.839 1.00 92.94 524 ARG A O 1
ATOM 3892 N N . VAL A 1 525 ? 3.319 34.877 -4.359 1.00 88.94 525 VAL A N 1
ATOM 3893 C CA . VAL A 1 525 ? 4.617 34.274 -4.045 1.00 88.94 525 VAL A CA 1
ATOM 3894 C C . VAL A 1 525 ? 4.698 32.874 -4.665 1.00 88.94 525 VAL A C 1
ATOM 3896 O O . VAL A 1 525 ? 3.891 32.007 -4.311 1.00 88.94 525 VAL A O 1
ATOM 3899 N N . PRO A 1 526 ? 5.607 32.629 -5.627 1.00 89.00 526 PRO A N 1
ATOM 3900 C CA . PRO A 1 526 ? 5.846 31.289 -6.148 1.00 89.00 526 PRO A CA 1
ATOM 3901 C C . PRO A 1 526 ? 6.531 30.427 -5.084 1.00 89.00 526 PRO A C 1
ATOM 3903 O O . PRO A 1 526 ? 7.254 30.936 -4.229 1.00 89.00 526 PRO A O 1
ATOM 3906 N N . CYS A 1 527 ? 6.303 29.117 -5.131 1.00 84.81 527 CYS A N 1
ATOM 3907 C CA . CYS A 1 527 ? 7.073 28.198 -4.298 1.00 84.81 527 CYS A CA 1
ATOM 3908 C C . CYS A 1 527 ? 8.537 28.183 -4.771 1.00 84.81 527 CYS A C 1
ATOM 3910 O O . CYS A 1 527 ? 8.785 28.301 -5.965 1.00 84.81 527 CYS A O 1
ATOM 3912 N N . CYS A 1 528 ? 9.538 28.033 -3.908 1.00 86.00 528 CYS A N 1
ATOM 3913 C CA . CYS A 1 528 ? 9.482 27.685 -2.482 1.00 86.00 528 CYS A CA 1
ATOM 3914 C C . CYS A 1 528 ? 10.433 28.559 -1.659 1.00 86.00 528 CYS A C 1
ATOM 3916 O O . CYS A 1 528 ? 11.033 28.103 -0.684 1.00 86.00 528 CYS A O 1
ATOM 3918 N N . ASP A 1 529 ? 10.571 29.813 -2.081 1.00 78.38 529 ASP A N 1
ATOM 3919 C CA . ASP A 1 529 ? 11.500 30.764 -1.486 1.00 78.38 529 ASP A CA 1
ATOM 3920 C C . ASP A 1 529 ? 10.979 31.293 -0.143 1.00 78.38 529 ASP A C 1
ATOM 3922 O O . ASP A 1 529 ? 9.852 31.011 0.279 1.00 78.38 529 ASP A O 1
ATOM 3926 N N . GLY A 1 530 ? 11.801 32.092 0.542 1.00 84.00 530 GLY A N 1
ATOM 3927 C CA . GLY A 1 530 ? 11.494 32.642 1.868 1.00 84.00 530 GLY A CA 1
ATOM 3928 C C . GLY A 1 530 ? 10.065 33.194 2.018 1.00 84.00 530 GLY A C 1
ATOM 3929 O O . GLY A 1 530 ? 9.369 32.772 2.942 1.00 84.00 530 GLY A O 1
ATOM 3930 N N . PRO A 1 531 ? 9.573 34.065 1.113 1.00 85.00 531 PRO A N 1
ATOM 3931 C CA . PRO A 1 531 ? 8.211 34.599 1.193 1.00 85.00 531 PRO A CA 1
ATOM 3932 C C . PRO A 1 531 ? 7.108 33.533 1.121 1.00 85.00 531 PRO A C 1
ATOM 3934 O O . PRO A 1 531 ? 6.111 33.629 1.840 1.00 85.00 531 PRO A O 1
ATOM 3937 N N . TRP A 1 532 ? 7.285 32.499 0.294 1.00 92.88 532 TRP A N 1
ATOM 3938 C CA . TRP A 1 532 ? 6.344 31.381 0.217 1.00 92.88 532 TRP A CA 1
ATOM 3939 C C . TRP A 1 532 ? 6.369 30.556 1.500 1.00 92.88 532 TRP A C 1
ATOM 3941 O O . TRP A 1 532 ? 5.312 30.247 2.044 1.00 92.88 532 TRP A O 1
ATOM 3951 N N . ALA A 1 533 ? 7.561 30.261 2.027 1.00 90.44 533 ALA A N 1
ATOM 3952 C CA . ALA A 1 533 ? 7.711 29.526 3.279 1.00 90.44 533 ALA A CA 1
ATOM 3953 C C . ALA A 1 533 ? 7.048 30.263 4.457 1.00 90.44 533 ALA A C 1
ATOM 3955 O O . ALA A 1 533 ? 6.369 29.628 5.263 1.00 90.44 533 ALA A O 1
ATOM 3956 N N . THR A 1 534 ? 7.176 31.592 4.520 1.00 90.06 534 THR A N 1
ATOM 3957 C CA . THR A 1 534 ? 6.525 32.439 5.534 1.00 90.06 534 THR A CA 1
ATOM 3958 C C . THR A 1 534 ? 5.000 32.407 5.423 1.00 90.06 534 THR A C 1
ATOM 3960 O O . THR A 1 534 ? 4.306 32.251 6.429 1.00 90.06 534 THR A O 1
ATOM 3963 N N . GLU A 1 535 ? 4.446 32.519 4.213 1.00 94.56 535 GLU A N 1
ATOM 3964 C CA . GLU A 1 535 ? 2.992 32.427 4.027 1.00 94.56 535 GLU A CA 1
ATOM 3965 C C . GLU A 1 535 ? 2.470 31.015 4.335 1.00 94.56 535 GLU A C 1
ATOM 3967 O O . GLU A 1 535 ? 1.403 30.858 4.935 1.00 94.56 535 GLU A O 1
ATOM 3972 N N . TYR A 1 536 ? 3.240 29.980 3.995 1.00 96.69 536 TYR A N 1
ATOM 3973 C CA . TYR A 1 536 ? 2.889 28.595 4.289 1.00 96.69 536 TYR A CA 1
ATOM 3974 C C . TYR A 1 536 ? 2.879 28.358 5.801 1.00 96.69 536 TYR A C 1
ATOM 3976 O O . TYR A 1 536 ? 1.913 27.820 6.342 1.00 96.69 536 TYR A O 1
ATOM 3984 N N . GLU A 1 537 ? 3.911 28.836 6.502 1.00 96.38 537 GLU A N 1
ATOM 3985 C CA . GLU A 1 537 ? 4.000 28.825 7.962 1.00 96.38 537 GLU A CA 1
ATOM 3986 C C . GLU A 1 537 ? 2.781 29.502 8.600 1.00 96.38 537 GLU A C 1
ATOM 3988 O O . GLU A 1 537 ? 2.155 28.927 9.494 1.00 96.38 537 GLU A O 1
ATOM 3993 N N . ARG A 1 538 ? 2.386 30.686 8.111 1.00 96.94 538 ARG A N 1
ATOM 3994 C CA . ARG A 1 538 ? 1.209 31.415 8.607 1.00 96.94 538 ARG A CA 1
ATOM 3995 C C . ARG A 1 538 ? -0.072 30.583 8.483 1.00 96.94 538 ARG A C 1
ATOM 3997 O O . ARG A 1 538 ? -0.852 30.515 9.436 1.00 96.94 538 ARG A O 1
ATOM 4004 N N . ARG A 1 539 ? -0.289 29.927 7.337 1.00 97.56 539 ARG A N 1
ATOM 4005 C CA . ARG A 1 539 ? -1.458 29.057 7.101 1.00 97.56 539 ARG A CA 1
ATOM 4006 C C . ARG A 1 539 ? -1.436 27.816 7.991 1.00 97.56 539 ARG A C 1
ATOM 4008 O O . ARG A 1 539 ? -2.443 27.504 8.623 1.00 97.56 539 ARG A O 1
ATOM 4015 N N . VAL A 1 540 ? -0.286 27.151 8.108 1.00 98.50 540 VAL A N 1
ATOM 4016 C CA . VAL A 1 540 ? -0.101 26.010 9.020 1.00 98.50 540 VAL A CA 1
ATOM 4017 C C . VAL A 1 540 ? -0.406 26.413 10.463 1.00 98.50 540 VAL A C 1
ATOM 4019 O O . VAL A 1 540 ? -1.123 25.701 11.169 1.00 98.50 540 VAL A O 1
ATOM 4022 N N . ARG A 1 541 ? 0.071 27.584 10.895 1.00 97.88 541 ARG A N 1
ATOM 4023 C CA . ARG A 1 541 ? -0.175 28.106 12.242 1.00 97.88 541 ARG A CA 1
ATOM 4024 C C . ARG A 1 541 ? -1.664 28.325 12.513 1.00 97.88 541 ARG A C 1
ATOM 4026 O O . ARG A 1 541 ? -2.145 27.942 13.579 1.00 97.88 541 ARG A O 1
ATOM 4033 N N . ALA A 1 542 ? -2.408 28.865 11.547 1.00 97.56 542 ALA A N 1
ATOM 4034 C CA . ALA A 1 542 ? -3.858 29.049 11.659 1.00 97.56 542 ALA A CA 1
ATOM 4035 C C . ALA A 1 542 ? -4.618 27.710 11.784 1.00 97.56 542 ALA A C 1
ATOM 4037 O O . ALA A 1 542 ? -5.558 27.585 12.578 1.00 97.56 542 ALA A O 1
ATOM 4038 N N . ILE A 1 543 ? -4.177 26.676 11.059 1.00 98.50 543 ILE A N 1
ATOM 4039 C CA . ILE A 1 543 ? -4.718 25.312 11.174 1.00 98.50 543 ILE A CA 1
ATOM 4040 C C . ILE A 1 543 ? -4.439 24.742 12.573 1.00 98.50 543 ILE A C 1
ATOM 4042 O O . ILE A 1 543 ? -5.356 24.244 13.231 1.00 98.50 543 ILE A O 1
ATOM 4046 N N . MET A 1 544 ? -3.201 24.857 13.071 1.00 98.44 544 MET A N 1
ATOM 4047 C CA . MET A 1 544 ? -2.839 24.416 14.426 1.00 98.44 544 MET A CA 1
ATOM 4048 C C . MET A 1 544 ? -3.710 25.099 15.488 1.00 98.44 544 MET A C 1
ATOM 4050 O O . MET A 1 544 ? -4.282 24.421 16.340 1.00 98.44 544 MET A O 1
ATOM 4054 N N . GLN A 1 545 ? -3.867 26.422 15.410 1.00 98.19 545 GLN A N 1
ATOM 4055 C CA . GLN A 1 545 ? -4.697 27.197 16.338 1.00 98.19 545 GLN A CA 1
ATOM 4056 C C . GLN A 1 545 ? -6.166 26.758 16.323 1.00 98.19 545 GLN A C 1
ATOM 4058 O O . GLN A 1 545 ? -6.775 26.636 17.389 1.00 98.19 545 GLN A O 1
ATOM 4063 N N . SER A 1 546 ? -6.712 26.439 15.145 1.00 98.38 546 SER A N 1
ATOM 4064 C CA . SER A 1 546 ? -8.082 25.928 15.017 1.00 98.38 546 SER A CA 1
ATOM 4065 C C . SER A 1 546 ? -8.286 24.639 15.818 1.00 98.38 546 SER A C 1
ATOM 4067 O O . SER A 1 546 ? -9.265 24.520 16.555 1.00 98.38 546 SER A O 1
ATOM 4069 N N . TYR A 1 547 ? -7.346 23.693 15.744 1.00 98.50 547 TYR A N 1
ATOM 4070 C CA . TYR A 1 547 ? -7.441 22.427 16.481 1.00 98.50 547 TYR A CA 1
ATOM 4071 C C . TYR A 1 547 ? -7.053 22.529 17.960 1.00 98.50 547 TYR A C 1
ATOM 4073 O O . TYR A 1 547 ? -7.575 21.760 18.774 1.00 98.50 547 TYR A O 1
ATOM 4081 N N . LEU A 1 548 ? -6.197 23.488 18.333 1.00 97.88 548 LEU A N 1
ATOM 4082 C CA . LEU A 1 548 ? -5.894 23.786 19.736 1.00 97.88 548 LEU A CA 1
ATOM 4083 C C . LEU A 1 548 ? -7.130 24.263 20.503 1.00 97.88 548 LEU A C 1
ATOM 4085 O O . LEU A 1 548 ? -7.194 24.061 21.715 1.00 97.88 548 LEU A O 1
ATOM 4089 N N . GLN A 1 549 ? -8.118 24.864 19.826 1.00 95.19 549 GLN A N 1
ATOM 4090 C CA . GLN A 1 549 ? -9.400 25.261 20.425 1.00 95.19 549 GLN A CA 1
ATOM 4091 C C . GLN A 1 549 ? -9.205 26.060 21.729 1.00 95.19 549 GLN A C 1
ATOM 4093 O O . GLN A 1 549 ? -9.776 25.724 22.770 1.00 95.19 549 GLN A O 1
ATOM 4098 N N . ASN A 1 550 ? -8.343 27.082 21.691 1.00 92.19 550 ASN A N 1
ATOM 4099 C CA . ASN A 1 550 ? -7.966 27.897 22.854 1.00 92.19 550 ASN A CA 1
ATOM 4100 C C . ASN A 1 550 ? -7.431 27.063 24.040 1.00 92.19 550 ASN A C 1
ATOM 4102 O O . ASN A 1 550 ? -7.802 27.282 25.190 1.00 92.19 550 ASN A O 1
ATOM 4106 N N . GLY A 1 551 ? -6.595 26.061 23.751 1.00 91.81 551 GLY A N 1
ATOM 4107 C CA . GLY A 1 551 ? -5.949 25.196 24.746 1.00 91.81 551 GLY A CA 1
ATOM 4108 C C . GLY A 1 551 ? -6.776 23.984 25.191 1.00 91.81 551 GLY A C 1
ATOM 4109 O O . GLY A 1 551 ? -6.328 23.212 26.039 1.00 91.81 551 GLY A O 1
ATOM 4110 N N . ARG A 1 552 ? -7.976 23.782 24.631 1.00 92.44 552 ARG A N 1
ATOM 4111 C CA . ARG A 1 552 ? -8.828 22.616 24.935 1.00 92.44 552 ARG A CA 1
ATOM 4112 C C . ARG A 1 552 ? -8.425 21.357 24.163 1.00 92.44 552 ARG A C 1
ATOM 4114 O O . ARG A 1 552 ? -8.736 20.254 24.613 1.00 92.44 552 ARG A O 1
ATOM 4121 N N . GLY A 1 553 ? -7.753 21.521 23.025 1.00 95.81 553 GLY A N 1
ATOM 4122 C CA . GLY A 1 553 ? -7.239 20.443 22.186 1.00 95.81 553 GLY A CA 1
ATOM 4123 C C . GLY A 1 553 ? -5.712 20.419 22.134 1.00 95.81 553 GLY A C 1
ATOM 4124 O O . GLY A 1 553 ? -5.037 21.375 22.513 1.00 95.81 553 GLY A O 1
ATOM 4125 N N . ARG A 1 554 ? -5.164 19.311 21.637 1.00 97.75 554 ARG A N 1
ATOM 4126 C CA . ARG A 1 554 ? -3.742 19.147 21.309 1.00 97.75 554 ARG A CA 1
ATOM 4127 C C . ARG A 1 554 ? -3.577 18.734 19.858 1.00 97.75 554 ARG A C 1
ATOM 4129 O O . ARG A 1 554 ? -4.456 18.082 19.297 1.00 97.75 554 ARG A O 1
ATOM 4136 N N . VAL A 1 555 ? -2.436 19.072 19.269 1.00 98.62 555 VAL A N 1
ATOM 4137 C CA . VAL A 1 555 ? -2.130 18.786 17.864 1.00 98.62 555 VAL A CA 1
ATOM 4138 C C . VAL A 1 555 ? -0.845 17.978 17.768 1.00 98.62 555 VAL A C 1
ATOM 4140 O O . VAL A 1 555 ? 0.193 18.396 18.264 1.00 98.62 555 VAL A O 1
ATOM 4143 N N . PHE A 1 556 ? -0.907 16.839 17.092 1.00 98.69 556 PHE A N 1
ATOM 4144 C CA . PHE A 1 556 ? 0.229 16.037 16.665 1.00 98.69 556 PHE A CA 1
ATOM 4145 C C . PHE A 1 556 ? 0.373 16.209 15.154 1.00 98.69 556 PHE A C 1
ATOM 4147 O O . PHE A 1 556 ? -0.345 15.576 14.380 1.00 98.69 556 PHE A O 1
ATOM 4154 N N . TRP A 1 557 ? 1.270 17.096 14.732 1.00 98.69 557 TRP A N 1
ATOM 4155 C CA . TRP A 1 557 ? 1.514 17.341 13.313 1.00 98.69 557 TRP A CA 1
ATOM 4156 C C . TRP A 1 557 ? 2.633 16.430 12.822 1.00 98.69 557 TRP A C 1
ATOM 4158 O O . TRP A 1 557 ? 3.769 16.532 13.286 1.00 98.69 557 TRP A O 1
ATOM 4168 N N . LEU A 1 558 ? 2.324 15.527 11.899 1.00 98.75 558 LEU A N 1
ATOM 4169 C CA . LEU A 1 558 ? 3.292 14.604 11.320 1.00 98.75 558 LEU A CA 1
ATOM 4170 C C . LEU A 1 558 ? 3.998 15.298 10.154 1.00 98.75 558 LEU A C 1
ATOM 4172 O O . LEU A 1 558 ? 3.344 15.755 9.217 1.00 98.75 558 LEU A O 1
ATOM 4176 N N . THR A 1 559 ? 5.326 15.388 10.201 1.00 98.38 559 THR A N 1
ATOM 4177 C CA . THR A 1 559 ? 6.093 15.836 9.031 1.00 98.38 559 THR A CA 1
ATOM 4178 C C . THR A 1 559 ? 6.019 14.797 7.916 1.00 98.38 559 THR A C 1
ATOM 4180 O O . THR A 1 559 ? 5.756 13.616 8.151 1.00 98.38 559 THR A O 1
ATOM 4183 N N . LEU A 1 560 ? 6.269 15.222 6.683 1.00 97.75 560 LEU A N 1
ATOM 4184 C CA . LEU A 1 560 ? 6.326 14.331 5.534 1.00 97.75 560 LEU A CA 1
ATOM 4185 C C . LEU A 1 560 ? 7.668 13.597 5.521 1.00 97.75 560 LEU A C 1
ATOM 4187 O O . LEU A 1 560 ? 8.708 14.252 5.423 1.00 97.75 560 LEU A O 1
ATOM 4191 N N . PRO A 1 561 ? 7.699 12.258 5.562 1.00 97.12 561 PRO A N 1
ATOM 4192 C CA . PRO A 1 561 ? 8.939 11.555 5.313 1.00 97.12 561 PRO A CA 1
ATOM 4193 C C . PRO A 1 561 ? 9.352 11.777 3.851 1.00 97.12 561 PRO A C 1
ATOM 4195 O O . PRO A 1 561 ? 8.545 11.569 2.943 1.00 97.12 561 PRO A O 1
ATOM 4198 N N . LEU A 1 562 ? 10.608 12.172 3.618 1.00 96.00 562 LEU A N 1
ATOM 4199 C CA . LEU A 1 562 ? 11.053 12.770 2.351 1.00 96.00 562 LEU A CA 1
ATOM 4200 C C . LEU A 1 562 ? 10.831 11.835 1.148 1.00 96.00 562 LEU A C 1
ATOM 4202 O O . LEU A 1 562 ? 11.167 10.654 1.260 1.00 96.00 562 LEU A O 1
ATOM 4206 N N . PRO A 1 563 ? 10.269 12.316 0.023 1.00 90.62 563 PRO A N 1
ATOM 4207 C CA . PRO A 1 563 ? 9.993 11.501 -1.159 1.00 90.62 563 PRO A CA 1
ATOM 4208 C C . PRO A 1 563 ? 11.248 11.235 -2.006 1.00 90.62 563 PRO A C 1
ATOM 4210 O O . PRO A 1 563 ? 12.258 11.921 -1.866 1.00 90.62 563 PRO A O 1
ATOM 4213 N N . ARG A 1 564 ? 11.178 10.246 -2.909 1.00 90.62 564 ARG A N 1
ATOM 4214 C CA . ARG A 1 564 ? 12.301 9.828 -3.774 1.00 90.62 564 ARG A CA 1
ATOM 4215 C C . ARG A 1 564 ? 12.742 10.917 -4.753 1.00 90.62 564 ARG A C 1
ATOM 4217 O O . ARG A 1 564 ? 13.932 11.049 -5.014 1.00 90.62 564 ARG A O 1
ATOM 4224 N N . LEU A 1 565 ? 11.785 11.659 -5.312 1.00 79.00 565 LEU A N 1
ATOM 4225 C CA . LEU A 1 565 ? 12.045 12.618 -6.387 1.00 79.00 565 LEU A CA 1
ATOM 4226 C C . LEU A 1 565 ? 12.647 13.913 -5.808 1.00 79.00 565 LEU A C 1
ATOM 4228 O O . LEU A 1 565 ? 11.980 14.540 -4.979 1.00 79.00 565 LEU A O 1
ATOM 4232 N N . PRO A 1 566 ? 13.832 14.371 -6.262 1.00 81.31 566 PRO A N 1
ATOM 4233 C CA . PRO A 1 566 ? 14.500 15.564 -5.731 1.00 81.31 566 PRO A CA 1
ATOM 4234 C C . PRO A 1 566 ? 13.631 16.827 -5.705 1.00 81.31 566 PRO A C 1
ATOM 4236 O O . PRO A 1 566 ? 13.613 17.535 -4.702 1.00 81.31 566 PRO A O 1
ATOM 4239 N N . ALA A 1 567 ? 12.845 17.073 -6.761 1.00 75.94 567 ALA A N 1
ATOM 4240 C CA . ALA A 1 567 ? 11.955 18.234 -6.827 1.00 75.94 567 ALA A CA 1
ATOM 4241 C C . ALA A 1 567 ? 10.918 18.230 -5.689 1.00 75.94 567 ALA A C 1
ATOM 4243 O O . ALA A 1 567 ? 10.743 19.225 -4.995 1.00 75.94 567 ALA A O 1
ATOM 4244 N N . ARG A 1 568 ? 10.282 17.081 -5.424 1.00 82.62 568 ARG A N 1
ATOM 4245 C CA . ARG A 1 568 ? 9.329 16.942 -4.309 1.00 82.62 568 ARG A CA 1
ATOM 4246 C C . ARG A 1 568 ? 10.023 16.898 -2.953 1.00 82.62 568 ARG A C 1
ATOM 4248 O O . ARG A 1 568 ? 9.426 17.286 -1.951 1.00 82.62 568 ARG A O 1
ATOM 4255 N N . LEU A 1 569 ? 11.261 16.411 -2.910 1.00 89.56 569 LEU A N 1
ATOM 4256 C CA . LEU A 1 569 ? 12.077 16.379 -1.705 1.00 89.56 569 LEU A CA 1
ATOM 4257 C C . LEU A 1 569 ? 12.376 17.797 -1.226 1.00 89.56 569 LEU A C 1
ATOM 4259 O O . LEU A 1 569 ? 12.126 18.080 -0.057 1.00 89.56 569 LEU A O 1
ATOM 4263 N N . ALA A 1 570 ? 12.817 18.686 -2.120 1.00 82.81 570 ALA A N 1
ATOM 4264 C CA . ALA A 1 570 ? 13.074 20.088 -1.797 1.00 82.81 570 ALA A CA 1
ATOM 4265 C C . ALA A 1 570 ? 11.813 20.776 -1.250 1.00 82.81 570 ALA A C 1
ATOM 4267 O O . ALA A 1 570 ? 11.847 21.392 -0.185 1.00 82.81 570 ALA A O 1
ATOM 4268 N N . VAL A 1 571 ? 10.666 20.578 -1.907 1.00 90.19 571 VAL A N 1
ATOM 4269 C CA . VAL A 1 571 ? 9.388 21.123 -1.426 1.00 90.19 571 VAL A CA 1
ATOM 4270 C C . VAL A 1 571 ? 9.017 20.551 -0.053 1.00 90.19 571 VAL A C 1
ATOM 4272 O O . VAL A 1 571 ? 8.691 21.301 0.863 1.00 90.19 571 VAL A O 1
ATOM 4275 N N . SER A 1 572 ? 9.137 19.232 0.134 1.00 94.88 572 SER A N 1
ATOM 4276 C CA . SER A 1 572 ? 8.840 18.571 1.414 1.00 94.88 572 SER A CA 1
ATOM 4277 C C . SER A 1 572 ? 9.744 19.066 2.545 1.00 94.88 572 SER A C 1
ATOM 4279 O O . SER A 1 572 ? 9.299 19.154 3.687 1.00 94.88 572 SER A O 1
ATOM 4281 N N . GLN A 1 573 ? 11.001 19.416 2.254 1.00 90.94 573 GLN A N 1
ATOM 4282 C CA . GLN A 1 573 ? 11.909 20.022 3.230 1.00 90.94 573 GLN A CA 1
ATOM 4283 C C . GLN A 1 573 ? 11.425 21.408 3.662 1.00 90.94 573 GLN A C 1
ATOM 4285 O O . GLN A 1 573 ? 11.353 21.666 4.865 1.00 90.94 573 GLN A O 1
ATOM 4290 N N . VAL A 1 574 ? 11.041 22.269 2.712 1.00 90.06 574 VAL A N 1
ATOM 4291 C CA . VAL A 1 574 ? 10.500 23.606 3.015 1.00 90.06 574 VAL A CA 1
ATOM 4292 C C . VAL A 1 574 ? 9.195 23.494 3.806 1.00 90.06 574 VAL A C 1
ATOM 4294 O O . VAL A 1 574 ? 9.052 24.139 4.844 1.00 90.06 574 VAL A O 1
ATOM 4297 N N . VAL A 1 575 ? 8.282 22.613 3.389 1.00 97.31 575 VAL A N 1
ATOM 4298 C CA . VAL A 1 575 ? 7.024 22.324 4.095 1.00 97.31 575 VAL A CA 1
ATOM 4299 C C . VAL A 1 575 ? 7.283 21.849 5.527 1.00 97.31 575 VAL A C 1
ATOM 4301 O O . VAL A 1 575 ? 6.719 22.395 6.475 1.00 97.31 575 VAL A O 1
ATOM 4304 N N . ASN A 1 576 ? 8.170 20.868 5.717 1.00 97.56 576 ASN A N 1
ATOM 4305 C CA . ASN A 1 576 ? 8.497 20.342 7.043 1.00 97.56 576 ASN A CA 1
ATOM 4306 C C . ASN A 1 576 ? 9.156 21.392 7.943 1.00 97.56 576 ASN A C 1
ATOM 4308 O O . ASN A 1 576 ? 8.933 21.385 9.156 1.00 97.56 576 ASN A O 1
ATOM 4312 N N . LEU A 1 577 ? 9.982 22.277 7.380 1.00 90.62 577 LEU A N 1
ATOM 4313 C CA . LEU A 1 577 ? 10.596 23.378 8.116 1.00 90.62 577 LEU A CA 1
ATOM 4314 C C . LEU A 1 577 ? 9.550 24.419 8.531 1.00 90.62 577 LEU A C 1
ATOM 4316 O O . LEU A 1 577 ? 9.525 24.821 9.693 1.00 90.62 577 LEU A O 1
ATOM 4320 N N . ALA A 1 578 ? 8.655 24.805 7.622 1.00 91.88 578 ALA A N 1
ATOM 4321 C CA . ALA A 1 578 ? 7.568 25.734 7.911 1.00 91.88 578 ALA A CA 1
ATOM 4322 C C . ALA A 1 578 ? 6.619 25.185 8.992 1.00 91.88 578 ALA A C 1
ATOM 4324 O O . ALA A 1 578 ? 6.238 25.915 9.900 1.00 91.88 578 ALA A O 1
ATOM 4325 N N . VAL A 1 579 ? 6.313 23.882 8.978 1.00 98.00 579 VAL A N 1
ATOM 4326 C CA . VAL A 1 579 ? 5.543 23.220 10.050 1.00 98.00 579 VAL A CA 1
ATOM 4327 C C . VAL A 1 579 ? 6.233 23.342 11.408 1.00 98.00 579 VAL A C 1
ATOM 4329 O O . VAL A 1 579 ? 5.583 23.626 12.413 1.00 98.00 579 VAL A O 1
ATOM 4332 N N . GLN A 1 580 ? 7.549 23.135 11.455 1.00 97.00 580 GLN A N 1
ATOM 4333 C CA . GLN A 1 580 ? 8.307 23.261 12.699 1.00 97.00 580 GLN A CA 1
ATOM 4334 C C . GLN A 1 580 ? 8.287 24.694 13.228 1.00 97.00 580 GLN A C 1
ATOM 4336 O O . GLN A 1 580 ? 8.030 24.893 14.413 1.00 97.00 580 GLN A O 1
ATOM 4341 N N . ARG A 1 581 ? 8.508 25.685 12.356 1.00 88.19 581 ARG A N 1
ATOM 4342 C CA . ARG A 1 581 ? 8.473 27.107 12.726 1.00 88.19 581 ARG A CA 1
ATOM 4343 C C . ARG A 1 581 ? 7.080 27.542 13.192 1.00 88.19 581 ARG A C 1
ATOM 4345 O O . ARG A 1 581 ? 6.952 28.149 14.254 1.00 88.19 581 ARG A O 1
ATOM 4352 N N . ALA A 1 582 ? 6.030 27.096 12.501 1.00 96.44 582 ALA A N 1
ATOM 4353 C CA . ALA A 1 582 ? 4.640 27.357 12.877 1.00 96.44 582 ALA A CA 1
ATOM 4354 C C . ALA A 1 582 ? 4.284 26.831 14.278 1.00 96.44 582 ALA A C 1
ATOM 4356 O O . ALA A 1 582 ? 3.444 27.416 14.961 1.00 96.44 582 ALA A O 1
ATOM 4357 N N . ALA A 1 583 ? 4.919 25.744 14.723 1.00 96.88 583 ALA A N 1
ATOM 4358 C CA . ALA A 1 583 ? 4.678 25.165 16.041 1.00 96.88 583 ALA A CA 1
ATOM 4359 C C . ALA A 1 583 ? 5.401 25.903 17.186 1.00 96.88 583 ALA A C 1
ATOM 4361 O O . ALA A 1 583 ? 5.001 25.756 18.343 1.00 96.88 583 ALA A O 1
ATOM 4362 N N . VAL A 1 584 ? 6.448 26.691 16.903 1.00 92.44 584 VAL A N 1
ATOM 4363 C CA . VAL A 1 584 ? 7.239 27.389 17.934 1.00 92.44 584 VAL A CA 1
ATOM 4364 C C . VAL A 1 584 ? 6.338 28.290 18.776 1.00 92.44 584 VAL A C 1
ATOM 4366 O O . VAL A 1 584 ? 5.624 29.132 18.242 1.00 92.44 584 VAL A O 1
ATOM 4369 N N . GLY A 1 585 ? 6.369 28.124 20.100 1.00 91.31 585 GLY A N 1
ATOM 4370 C CA . GLY A 1 585 ? 5.571 28.918 21.042 1.00 91.31 585 GLY A CA 1
ATOM 4371 C C . GLY A 1 585 ? 4.099 28.502 21.173 1.00 91.31 585 GLY A C 1
ATOM 4372 O O . GLY A 1 585 ? 3.369 29.127 21.938 1.00 91.31 585 GLY A O 1
ATOM 4373 N N . LEU A 1 586 ? 3.638 27.455 20.476 1.00 94.12 586 LEU A N 1
ATOM 4374 C CA . LEU A 1 586 ? 2.281 26.928 20.647 1.00 94.12 586 LEU A CA 1
ATOM 4375 C C . LEU A 1 586 ? 2.249 25.790 21.675 1.00 94.12 586 LEU A C 1
ATOM 4377 O O . LEU A 1 586 ? 2.573 24.637 21.376 1.00 94.12 586 LEU A O 1
ATOM 4381 N N . ALA A 1 587 ? 1.797 26.100 22.891 1.00 93.06 587 ALA A N 1
ATOM 4382 C CA . ALA A 1 587 ? 1.527 25.082 23.901 1.00 93.06 587 ALA A CA 1
ATOM 4383 C C . ALA A 1 587 ? 0.456 24.095 23.398 1.00 93.06 587 ALA A C 1
ATOM 4385 O O . ALA A 1 587 ? -0.592 24.495 22.894 1.00 93.06 587 ALA A O 1
ATOM 4386 N N . GLY A 1 588 ? 0.718 22.792 23.536 1.00 93.69 588 GLY A N 1
ATOM 4387 C CA . GLY A 1 588 ? -0.198 21.736 23.087 1.00 93.69 588 GLY A CA 1
ATOM 4388 C C . GLY A 1 588 ? 0.007 21.261 21.644 1.00 93.69 588 GLY A C 1
ATOM 4389 O O . GLY A 1 588 ? -0.730 20.376 21.207 1.00 93.69 588 GLY A O 1
ATOM 4390 N N . VAL A 1 589 ? 1.008 21.777 20.921 1.00 98.06 589 VAL A N 1
ATOM 4391 C CA . VAL A 1 589 ? 1.435 21.244 19.616 1.00 98.06 589 VAL A CA 1
ATOM 4392 C C . VAL A 1 589 ? 2.671 20.362 19.785 1.00 98.06 589 VAL A C 1
ATOM 4394 O O . VAL A 1 589 ? 3.616 20.702 20.489 1.00 98.06 589 VAL A O 1
ATOM 4397 N N . THR A 1 590 ? 2.678 19.206 19.130 1.00 98.12 590 THR A N 1
ATOM 4398 C CA . THR A 1 590 ? 3.823 18.301 19.017 1.00 98.12 590 THR A CA 1
ATOM 4399 C C . THR A 1 590 ? 4.064 17.999 17.546 1.00 98.12 590 THR A C 1
ATOM 4401 O O . THR A 1 590 ? 3.223 17.392 16.886 1.00 98.12 590 THR A O 1
ATOM 4404 N N . VAL A 1 591 ? 5.226 18.394 17.029 1.00 98.31 591 VAL A N 1
ATOM 4405 C CA . VAL A 1 591 ? 5.648 18.018 15.676 1.00 98.31 591 VAL A CA 1
ATOM 4406 C C . VAL A 1 591 ? 6.332 16.654 15.735 1.00 98.31 591 VAL A C 1
ATOM 4408 O O . VAL A 1 591 ? 7.383 16.498 16.356 1.00 98.31 591 VAL A O 1
ATOM 4411 N N . VAL A 1 592 ? 5.734 15.652 15.095 1.00 98.25 592 VAL A N 1
ATOM 4412 C CA . VAL A 1 592 ? 6.284 14.297 15.011 1.00 98.25 592 VAL A CA 1
ATOM 4413 C C . VAL A 1 592 ? 7.126 14.202 13.743 1.00 98.25 592 VAL A C 1
ATOM 4415 O O . VAL A 1 592 ? 6.601 14.174 12.631 1.00 98.25 592 VAL A O 1
ATOM 4418 N N . ARG A 1 593 ? 8.448 14.162 13.930 1.00 97.50 593 ARG A N 1
ATOM 4419 C CA . ARG A 1 593 ? 9.459 14.219 12.866 1.00 97.50 593 ARG A CA 1
ATOM 4420 C C . ARG A 1 593 ? 9.600 12.899 12.100 1.00 97.50 593 ARG A C 1
ATOM 4422 O O . ARG A 1 593 ? 10.614 12.214 12.214 1.00 97.50 593 ARG A O 1
ATOM 4429 N N . LEU A 1 594 ? 8.586 12.512 11.322 1.00 97.56 594 LEU A N 1
ATOM 4430 C CA . LEU A 1 594 ? 8.651 11.312 10.475 1.00 97.56 594 LEU A CA 1
ATOM 4431 C C . LEU A 1 594 ? 9.755 11.401 9.416 1.00 97.56 594 LEU A C 1
ATOM 4433 O O . LEU A 1 594 ? 10.323 10.378 9.041 1.00 97.56 594 LEU A O 1
ATOM 4437 N N . ASP A 1 595 ? 10.094 12.613 8.983 1.00 94.56 595 ASP A N 1
ATOM 4438 C CA . ASP A 1 595 ? 11.259 12.895 8.146 1.00 94.56 595 ASP A CA 1
ATOM 4439 C C . ASP A 1 595 ? 12.576 12.452 8.787 1.00 94.56 595 ASP A C 1
ATOM 4441 O O . ASP A 1 595 ? 13.417 11.882 8.102 1.00 94.56 595 ASP A O 1
ATOM 4445 N N . GLN A 1 596 ? 12.731 12.599 10.101 1.00 93.62 596 GLN A N 1
ATOM 4446 C CA . GLN A 1 596 ? 13.898 12.076 10.816 1.00 93.62 596 GLN A CA 1
ATOM 4447 C C . GLN A 1 596 ? 13.777 10.581 11.126 1.00 93.62 596 GLN A C 1
ATOM 4449 O O . GLN A 1 596 ? 14.783 9.883 11.195 1.00 93.62 596 GLN A O 1
ATOM 4454 N N . VAL A 1 597 ? 12.557 10.066 11.301 1.00 91.75 597 VAL A N 1
ATOM 4455 C CA . VAL A 1 597 ? 12.338 8.637 11.573 1.00 91.75 597 VAL A CA 1
ATOM 4456 C C . VAL A 1 597 ? 12.646 7.792 10.340 1.00 91.75 597 VAL A C 1
ATOM 4458 O O . VAL A 1 597 ? 13.409 6.834 10.427 1.00 91.75 597 VAL A O 1
ATOM 4461 N N . PHE A 1 598 ? 12.056 8.120 9.192 1.00 92.25 598 PHE A N 1
ATOM 4462 C CA . PHE A 1 598 ? 12.158 7.296 7.986 1.00 92.25 598 PHE A CA 1
ATOM 4463 C C . PHE A 1 598 ? 13.229 7.760 7.009 1.00 92.25 598 PHE A C 1
ATOM 4465 O O . PHE A 1 598 ? 13.694 6.953 6.207 1.00 92.25 598 PHE A O 1
ATOM 4472 N N . THR A 1 599 ? 13.596 9.040 7.046 1.00 92.94 599 THR A N 1
ATOM 4473 C CA . THR A 1 599 ? 14.476 9.656 6.045 1.00 92.94 599 THR A CA 1
ATOM 4474 C C . THR A 1 599 ? 15.559 10.558 6.656 1.00 92.94 599 THR A C 1
ATOM 4476 O O . THR A 1 599 ? 15.772 11.663 6.154 1.00 92.94 599 THR A O 1
ATOM 4479 N N . PRO A 1 600 ? 16.258 10.135 7.734 1.00 89.31 600 PRO A N 1
ATOM 4480 C CA . PRO A 1 600 ? 17.204 10.996 8.457 1.00 89.31 600 PRO A CA 1
ATOM 4481 C C . PRO A 1 600 ? 18.364 11.495 7.588 1.00 89.31 600 PRO A C 1
ATOM 4483 O O . PRO A 1 600 ? 18.919 12.555 7.853 1.00 89.31 600 PRO A O 1
ATOM 4486 N N . THR A 1 601 ? 18.719 10.738 6.551 1.00 87.31 601 THR A N 1
ATOM 4487 C CA . THR A 1 601 ? 19.800 11.043 5.605 1.00 87.31 601 THR A CA 1
ATOM 4488 C C . THR A 1 601 ? 19.273 11.249 4.181 1.00 87.31 601 THR A C 1
ATOM 4490 O O . THR A 1 601 ? 20.018 11.086 3.220 1.00 87.31 601 THR A O 1
ATOM 4493 N N . GLY A 1 602 ? 17.977 11.539 4.027 1.00 87.75 602 GLY A N 1
ATOM 4494 C CA . GLY A 1 602 ? 17.289 11.561 2.734 1.00 87.75 602 GLY A CA 1
ATOM 4495 C C . GLY A 1 602 ? 16.366 10.359 2.523 1.00 87.75 602 GLY A C 1
ATOM 4496 O O . GLY A 1 602 ? 16.141 9.555 3.429 1.00 87.75 602 GLY A O 1
ATOM 4497 N N . TYR A 1 603 ? 15.780 10.267 1.327 1.00 89.81 603 TYR A N 1
ATOM 4498 C CA . TYR A 1 603 ? 14.819 9.218 0.981 1.00 89.81 603 TYR A CA 1
ATOM 4499 C C . TYR A 1 603 ? 15.362 7.804 1.247 1.00 89.81 603 TYR A C 1
ATOM 4501 O O . TYR A 1 603 ? 16.496 7.479 0.902 1.00 89.81 603 TYR A O 1
ATOM 4509 N N . SER A 1 604 ? 14.506 6.936 1.791 1.00 88.81 604 SER A N 1
ATOM 4510 C CA . SER A 1 604 ? 14.777 5.509 1.935 1.00 88.81 604 SER A CA 1
ATOM 4511 C C . SER A 1 604 ? 13.508 4.684 1.726 1.00 88.81 604 SER A C 1
ATOM 4513 O O . SER A 1 604 ? 12.451 4.993 2.283 1.00 88.81 604 SER A O 1
ATOM 4515 N N . ASP A 1 605 ? 13.633 3.594 0.966 1.00 74.31 605 ASP A N 1
ATOM 4516 C CA . ASP A 1 605 ? 12.611 2.548 0.831 1.00 74.31 605 ASP A CA 1
ATOM 4517 C C . ASP A 1 605 ? 12.493 1.676 2.092 1.00 74.31 605 ASP A C 1
ATOM 4519 O O . ASP A 1 605 ? 11.472 1.015 2.316 1.00 74.31 605 ASP A O 1
ATOM 4523 N N . VAL A 1 606 ? 13.553 1.639 2.905 1.00 77.12 606 VAL A N 1
ATOM 4524 C CA . VAL A 1 606 ? 13.744 0.674 3.987 1.00 77.12 606 VAL A CA 1
ATOM 4525 C C . VAL A 1 606 ? 14.021 1.387 5.305 1.00 77.12 606 VAL A C 1
ATOM 4527 O O . VAL A 1 606 ? 14.823 2.311 5.386 1.00 77.12 606 VAL A O 1
ATOM 4530 N N . TYR A 1 607 ? 13.389 0.907 6.366 1.00 81.94 607 TYR A N 1
ATOM 4531 C CA . TYR A 1 607 ? 13.560 1.403 7.723 1.00 81.94 607 TYR A CA 1
ATOM 4532 C C . TYR A 1 607 ? 13.943 0.260 8.658 1.00 81.94 607 TYR A C 1
ATOM 4534 O O . TYR A 1 607 ? 13.520 -0.883 8.472 1.00 81.94 607 TYR A O 1
ATOM 4542 N N . ARG A 1 608 ? 14.765 0.548 9.669 1.00 85.69 608 ARG A N 1
ATOM 4543 C CA . ARG A 1 608 ? 15.202 -0.454 10.641 1.00 85.69 608 ARG A CA 1
ATOM 4544 C C . ARG A 1 608 ? 14.278 -0.428 11.851 1.00 85.69 608 ARG A C 1
ATOM 4546 O O . ARG A 1 608 ? 14.415 0.398 12.743 1.00 85.69 608 ARG A O 1
ATOM 4553 N N . TYR A 1 609 ? 13.342 -1.368 11.889 1.00 79.12 609 TYR A N 1
ATOM 4554 C CA . TYR A 1 609 ? 12.332 -1.478 12.932 1.00 79.12 609 TYR A CA 1
ATOM 4555 C C . TYR A 1 609 ? 12.557 -2.743 13.764 1.00 79.12 609 TYR A C 1
ATOM 4557 O O . TYR A 1 609 ? 12.612 -3.852 13.229 1.00 79.12 609 TYR A O 1
ATOM 4565 N N . ARG A 1 610 ? 12.720 -2.577 15.086 1.00 82.94 610 ARG A N 1
ATOM 4566 C CA . ARG A 1 610 ? 12.988 -3.668 16.050 1.00 82.94 610 ARG A CA 1
ATOM 4567 C C . ARG A 1 610 ? 14.126 -4.603 15.598 1.00 82.94 610 ARG A C 1
ATOM 4569 O O . ARG A 1 610 ? 13.996 -5.824 15.608 1.00 82.94 610 ARG A O 1
ATOM 4576 N N . GLY A 1 611 ? 15.229 -4.011 15.136 1.00 83.44 611 GLY A N 1
ATOM 4577 C CA . GLY A 1 611 ? 16.421 -4.741 14.689 1.00 83.44 611 GLY A CA 1
ATOM 4578 C C . GLY A 1 611 ? 16.306 -5.409 13.313 1.00 83.44 611 GLY A C 1
ATOM 4579 O O . GLY A 1 611 ? 17.229 -6.114 12.905 1.00 83.44 611 GLY A O 1
ATOM 4580 N N . ARG A 1 612 ? 15.214 -5.192 12.566 1.00 71.94 612 ARG A N 1
ATOM 4581 C CA . ARG A 1 612 ? 15.006 -5.752 11.221 1.00 71.94 612 ARG A CA 1
ATOM 4582 C C . ARG A 1 612 ? 14.804 -4.657 10.184 1.00 71.94 612 ARG A C 1
ATOM 4584 O O . ARG A 1 612 ? 14.151 -3.656 10.451 1.00 71.94 612 ARG A O 1
ATOM 4591 N N . SER A 1 613 ? 15.350 -4.871 8.994 1.00 75.81 613 SER A N 1
ATOM 4592 C CA . SER A 1 613 ? 15.134 -3.991 7.846 1.00 75.81 613 SER A CA 1
ATOM 4593 C C . SER A 1 613 ? 13.781 -4.310 7.210 1.00 75.81 613 SER A C 1
ATOM 4595 O O . SER A 1 613 ? 13.552 -5.437 6.773 1.00 75.81 613 SER A O 1
ATOM 4597 N N . VAL A 1 614 ? 12.877 -3.334 7.194 1.00 65.44 614 VAL A N 1
ATOM 4598 C CA . VAL A 1 614 ? 11.512 -3.450 6.667 1.00 65.44 614 VAL A CA 1
ATOM 4599 C C . VAL A 1 614 ? 11.292 -2.425 5.564 1.00 65.44 614 VAL A C 1
ATOM 4601 O O . VAL A 1 614 ? 11.732 -1.285 5.685 1.00 65.44 614 VAL A O 1
ATOM 4604 N N . ARG A 1 615 ? 10.620 -2.813 4.477 1.00 68.88 615 ARG A N 1
ATOM 4605 C CA . ARG A 1 615 ? 10.233 -1.856 3.435 1.00 68.88 615 ARG A CA 1
ATOM 4606 C C . ARG A 1 615 ? 9.065 -1.033 3.956 1.00 68.88 615 ARG A C 1
ATOM 4608 O O . ARG A 1 615 ? 8.053 -1.613 4.336 1.00 68.88 615 ARG A O 1
ATOM 4615 N N . VAL A 1 616 ? 9.185 0.288 3.935 1.00 73.94 616 VAL A N 1
ATOM 4616 C CA . VAL A 1 616 ? 8.179 1.209 4.498 1.00 73.94 616 VAL A CA 1
ATOM 4617 C C . VAL A 1 616 ? 7.565 2.148 3.471 1.00 73.94 616 VAL A C 1
ATOM 4619 O O . VAL A 1 616 ? 6.599 2.837 3.786 1.00 73.94 616 VAL A O 1
ATOM 4622 N N . ARG A 1 617 ? 8.090 2.156 2.244 1.00 79.62 617 ARG A N 1
ATOM 4623 C CA . ARG A 1 617 ? 7.571 2.955 1.134 1.00 79.62 617 ARG A CA 1
ATOM 4624 C C . ARG A 1 617 ? 6.732 2.132 0.175 1.00 79.62 617 ARG A C 1
ATOM 4626 O O . ARG A 1 617 ? 6.991 0.938 -0.022 1.00 79.62 617 ARG A O 1
ATOM 4633 N N . GLU A 1 618 ? 5.742 2.797 -0.403 1.00 59.56 618 GLU A N 1
ATOM 4634 C CA . GLU A 1 618 ? 5.125 2.369 -1.652 1.00 59.56 618 GLU A CA 1
ATOM 4635 C C . GLU A 1 618 ? 6.082 2.602 -2.829 1.00 59.56 618 GLU A C 1
ATOM 4637 O O . GLU A 1 618 ? 7.092 3.306 -2.722 1.00 59.56 618 GLU A O 1
ATOM 4642 N N . PHE A 1 619 ? 5.791 1.963 -3.963 1.00 54.47 619 PHE A N 1
ATOM 4643 C CA . PHE A 1 619 ? 6.669 1.989 -5.138 1.00 54.47 619 PHE A CA 1
ATOM 4644 C C . PHE A 1 619 ? 6.837 3.394 -5.741 1.00 54.47 619 PHE A C 1
ATOM 4646 O O . PHE A 1 619 ? 7.889 3.676 -6.325 1.00 54.47 619 PHE A O 1
ATOM 4653 N N . ASP A 1 620 ? 5.838 4.263 -5.551 1.00 64.50 620 ASP A N 1
ATOM 4654 C CA . ASP A 1 620 ? 5.832 5.665 -5.984 1.00 64.50 620 ASP A CA 1
ATOM 4655 C C . ASP A 1 620 ? 6.882 6.533 -5.273 1.00 64.50 620 ASP A C 1
ATOM 4657 O O . ASP A 1 620 ? 7.166 7.651 -5.699 1.00 64.50 620 ASP A O 1
ATOM 4661 N N . GLY A 1 621 ? 7.489 6.019 -4.199 1.00 76.00 621 GLY A N 1
ATOM 4662 C CA . GLY A 1 621 ? 8.508 6.722 -3.436 1.00 76.00 621 GLY A CA 1
ATOM 4663 C C . GLY A 1 621 ? 7.989 7.939 -2.668 1.00 76.00 621 GLY A C 1
ATOM 4664 O O . GLY A 1 621 ? 8.806 8.741 -2.223 1.00 76.00 621 GLY A O 1
ATOM 4665 N N . ILE A 1 622 ? 6.674 8.075 -2.493 1.00 77.94 622 ILE A N 1
ATOM 4666 C CA . ILE A 1 622 ? 6.010 9.153 -1.752 1.00 77.94 622 ILE A CA 1
ATOM 4667 C C . ILE A 1 622 ? 5.261 8.553 -0.561 1.00 77.94 622 ILE A C 1
ATOM 4669 O O . ILE A 1 622 ? 5.581 8.866 0.590 1.00 77.94 622 ILE A O 1
ATOM 4673 N N . HIS A 1 623 ? 4.316 7.644 -0.814 1.00 82.12 623 HIS A N 1
ATOM 4674 C CA . HIS A 1 623 ? 3.433 7.121 0.223 1.00 82.12 623 HIS A CA 1
ATOM 4675 C C . HIS A 1 623 ? 4.137 6.090 1.115 1.00 82.12 623 HIS A C 1
ATOM 4677 O O . HIS A 1 623 ? 5.099 5.410 0.732 1.00 82.12 623 HIS A O 1
ATOM 4683 N N . LEU A 1 624 ? 3.652 5.978 2.352 1.00 78.00 624 LEU A N 1
ATOM 4684 C CA . LEU A 1 624 ? 4.000 4.864 3.224 1.00 78.00 624 LEU A CA 1
ATOM 4685 C C . LEU A 1 624 ? 3.185 3.644 2.815 1.00 78.00 624 LEU A C 1
ATOM 4687 O O . LEU A 1 624 ? 1.984 3.759 2.584 1.00 78.00 624 LEU A O 1
ATOM 4691 N N . ASN A 1 625 ? 3.823 2.478 2.805 1.00 64.56 625 ASN A N 1
ATOM 4692 C CA . ASN A 1 625 ? 3.091 1.225 2.669 1.00 64.56 625 ASN A CA 1
ATOM 4693 C C . ASN A 1 625 ? 2.463 0.805 4.005 1.00 64.56 625 ASN A C 1
ATOM 4695 O O . ASN A 1 625 ? 2.722 1.408 5.049 1.00 64.56 625 ASN A O 1
ATOM 4699 N N . VAL A 1 626 ? 1.699 -0.288 4.001 1.00 62.66 626 VAL A N 1
ATOM 4700 C CA . VAL A 1 626 ? 1.013 -0.810 5.200 1.00 62.66 626 VAL A CA 1
ATOM 4701 C C . VAL A 1 626 ? 1.945 -0.985 6.413 1.00 62.66 626 VAL A C 1
ATOM 4703 O O . VAL A 1 626 ? 1.536 -0.739 7.547 1.00 62.66 626 VAL A O 1
ATOM 4706 N N . GLN A 1 627 ? 3.207 -1.391 6.213 1.00 64.69 627 GLN A N 1
ATOM 4707 C CA . GLN A 1 627 ? 4.163 -1.510 7.321 1.00 64.69 627 GLN A CA 1
ATOM 4708 C C . GLN A 1 627 ? 4.600 -0.141 7.846 1.00 64.69 627 GLN A C 1
ATOM 4710 O O . GLN A 1 627 ? 4.635 0.054 9.060 1.00 64.69 627 GLN A O 1
ATOM 4715 N N . GLY A 1 628 ? 4.902 0.807 6.955 1.00 71.31 628 GLY A N 1
ATOM 4716 C CA . GLY A 1 628 ? 5.230 2.183 7.332 1.00 71.31 628 GLY A CA 1
ATOM 4717 C C . GLY A 1 628 ? 4.093 2.853 8.109 1.00 71.31 628 GLY A C 1
ATOM 4718 O O . GLY A 1 628 ? 4.326 3.411 9.178 1.00 71.31 628 GLY A O 1
ATOM 4719 N N . GLN A 1 629 ? 2.856 2.708 7.631 1.00 79.81 629 GLN A N 1
ATOM 4720 C CA . GLN A 1 629 ? 1.648 3.237 8.273 1.00 79.81 629 GLN A CA 1
ATOM 4721 C C . GLN A 1 629 ? 1.450 2.673 9.690 1.00 79.81 629 GLN A C 1
ATOM 4723 O O . GLN A 1 629 ? 1.210 3.427 10.632 1.00 79.81 629 GLN A O 1
ATOM 4728 N N . ALA A 1 630 ? 1.620 1.357 9.869 1.00 73.69 630 ALA A N 1
ATOM 4729 C CA . ALA A 1 630 ? 1.515 0.715 11.181 1.00 73.69 630 ALA A CA 1
ATOM 4730 C C . ALA A 1 630 ? 2.582 1.217 12.172 1.00 73.69 630 ALA A C 1
ATOM 4732 O O . ALA A 1 630 ? 2.279 1.452 13.342 1.00 73.69 630 ALA A O 1
ATOM 4733 N N . ILE A 1 631 ? 3.819 1.426 11.704 1.00 82.38 631 ILE A N 1
ATOM 4734 C CA . ILE A 1 631 ? 4.913 1.972 12.525 1.00 82.38 631 ILE A CA 1
ATOM 4735 C C . ILE A 1 631 ? 4.594 3.404 12.974 1.00 82.38 631 ILE A C 1
ATOM 4737 O O . ILE A 1 631 ? 4.801 3.734 14.144 1.00 82.38 631 ILE A O 1
ATOM 4741 N N . VAL A 1 632 ? 4.061 4.243 12.076 1.00 93.06 632 VAL A N 1
ATOM 4742 C CA . VAL A 1 632 ? 3.611 5.602 12.424 1.00 93.06 632 VAL A CA 1
ATOM 4743 C C . VAL A 1 632 ? 2.500 5.558 13.466 1.00 93.06 632 VAL A C 1
ATOM 4745 O O . VAL A 1 632 ? 2.597 6.253 14.477 1.00 93.06 632 VAL A O 1
ATOM 4748 N N . GLY A 1 633 ? 1.479 4.721 13.257 1.00 86.81 633 GLY A N 1
ATOM 4749 C CA . GLY A 1 633 ? 0.374 4.563 14.202 1.00 86.81 633 GLY A CA 1
ATOM 4750 C C . GLY A 1 633 ? 0.865 4.217 15.609 1.00 86.81 633 GLY A C 1
ATOM 4751 O O . GLY A 1 633 ? 0.496 4.889 16.573 1.00 86.81 633 GLY A O 1
ATOM 4752 N N . GLU A 1 634 ? 1.767 3.236 15.735 1.00 88.38 634 GLU A N 1
ATOM 4753 C CA . GLU A 1 634 ? 2.353 2.849 17.025 1.00 88.38 634 GLU A CA 1
ATOM 4754 C C . GLU A 1 634 ? 3.143 3.999 17.670 1.00 88.38 634 GLU A C 1
ATOM 4756 O O . GLU A 1 634 ? 3.019 4.242 18.877 1.00 88.38 634 GLU A O 1
ATOM 4761 N N . LEU A 1 635 ? 3.966 4.705 16.887 1.00 94.56 635 LEU A N 1
ATOM 4762 C CA . LEU A 1 635 ? 4.780 5.824 17.365 1.00 94.56 635 LEU A CA 1
ATOM 4763 C C . LEU A 1 635 ? 3.900 6.943 17.932 1.00 94.56 635 LEU A C 1
ATOM 4765 O O . LEU A 1 635 ? 4.088 7.371 19.073 1.00 94.56 635 LEU A O 1
ATOM 4769 N N . VAL A 1 636 ? 2.918 7.388 17.152 1.00 96.56 636 VAL A N 1
ATOM 4770 C CA . VAL A 1 636 ? 2.034 8.499 17.513 1.00 96.56 636 VAL A CA 1
ATOM 4771 C C . VAL A 1 636 ? 1.132 8.113 18.685 1.00 96.56 636 VAL A C 1
ATOM 4773 O O . VAL A 1 636 ? 1.004 8.875 19.644 1.00 96.56 636 VAL A O 1
ATOM 4776 N N . ALA A 1 637 ? 0.587 6.895 18.696 1.00 91.69 637 ALA A N 1
ATOM 4777 C CA . ALA A 1 637 ? -0.220 6.419 19.813 1.00 91.69 637 ALA A CA 1
ATOM 4778 C C . ALA A 1 637 ? 0.567 6.364 21.130 1.00 91.69 637 ALA A C 1
ATOM 4780 O O . ALA A 1 637 ? 0.032 6.700 22.187 1.00 91.69 637 ALA A O 1
ATOM 4781 N N . LYS A 1 638 ? 1.851 5.979 21.103 1.00 92.88 638 LYS A N 1
ATOM 4782 C CA . LYS A 1 638 ? 2.715 6.052 22.295 1.00 92.88 638 LYS A CA 1
ATOM 4783 C C . LYS A 1 638 ? 2.865 7.485 22.806 1.00 92.88 638 LYS A C 1
ATOM 4785 O O . LYS A 1 638 ? 2.803 7.683 24.020 1.00 92.88 638 LYS A O 1
ATOM 4790 N N . LEU A 1 639 ? 3.037 8.466 21.918 1.00 94.06 639 LEU A N 1
ATOM 4791 C CA . LEU A 1 639 ? 3.127 9.881 22.299 1.00 94.06 639 LEU A CA 1
ATOM 4792 C C . LEU A 1 639 ? 1.824 10.372 22.943 1.00 94.06 639 LEU A C 1
ATOM 4794 O O . LEU A 1 639 ? 1.855 10.959 24.025 1.00 94.06 639 LEU A O 1
ATOM 4798 N N . ILE A 1 640 ? 0.680 10.042 22.345 1.00 92.69 640 ILE A N 1
ATOM 4799 C CA . ILE A 1 640 ? -0.640 10.396 22.881 1.00 92.69 640 ILE A CA 1
ATOM 4800 C C . ILE A 1 640 ? -0.839 9.794 24.275 1.00 92.69 640 ILE A C 1
ATOM 4802 O O . ILE A 1 640 ? -1.132 10.528 25.220 1.00 92.69 640 ILE A O 1
ATOM 4806 N N . ARG A 1 641 ? -0.587 8.488 24.450 1.00 89.75 641 ARG A N 1
ATOM 4807 C CA . ARG A 1 641 ? -0.709 7.809 25.755 1.00 89.75 641 ARG A CA 1
ATOM 4808 C C . ARG A 1 641 ? 0.167 8.465 26.832 1.00 89.75 641 ARG A C 1
ATOM 4810 O O . ARG A 1 641 ? -0.291 8.656 27.957 1.00 89.75 641 ARG A O 1
ATOM 4817 N N . ARG A 1 642 ? 1.404 8.853 26.495 1.00 88.56 642 ARG A N 1
ATOM 4818 C CA . ARG A 1 642 ? 2.304 9.578 27.415 1.00 88.56 642 ARG A CA 1
ATOM 4819 C C . ARG A 1 642 ? 1.742 10.947 27.799 1.00 88.56 642 ARG A C 1
ATOM 4821 O O . ARG A 1 642 ? 1.737 11.283 28.980 1.00 88.56 642 ARG A O 1
ATOM 4828 N N . SER A 1 643 ? 1.225 11.701 26.829 1.00 84.38 643 SER A N 1
ATOM 4829 C CA . SER A 1 643 ? 0.639 13.025 27.077 1.00 84.38 643 SER A CA 1
ATOM 4830 C C . SER A 1 643 ? -0.589 12.963 27.997 1.00 84.38 643 SER A C 1
ATOM 4832 O O . SER A 1 643 ? -0.767 13.821 28.865 1.00 84.38 643 SER A O 1
ATOM 4834 N N . HIS A 1 644 ? -1.414 11.917 27.864 1.00 81.62 644 HIS A N 1
ATOM 4835 C CA . HIS A 1 644 ? -2.563 11.674 28.740 1.00 81.62 644 HIS A CA 1
ATOM 4836 C C . HIS A 1 644 ? -2.106 11.330 30.157 1.00 81.62 644 HIS A C 1
ATOM 4838 O O . HIS A 1 644 ? -2.569 11.958 31.104 1.00 81.62 644 HIS A O 1
ATOM 4844 N N . GLY A 1 645 ? -1.140 10.417 30.297 1.00 74.06 645 GLY A N 1
ATOM 4845 C CA . GLY A 1 645 ? -0.608 10.015 31.600 1.00 74.06 645 GLY A CA 1
ATOM 4846 C C . GLY A 1 645 ? 0.085 11.143 32.376 1.00 74.06 645 GLY A C 1
ATOM 4847 O O . GLY A 1 645 ? 0.024 11.151 33.603 1.00 74.06 645 GLY A O 1
ATOM 4848 N N . ALA A 1 646 ? 0.718 12.101 31.691 1.00 61.62 646 ALA A N 1
ATOM 4849 C CA . ALA A 1 646 ? 1.266 13.307 32.320 1.00 61.62 646 ALA A CA 1
ATOM 4850 C C . ALA A 1 646 ? 0.160 14.297 32.734 1.00 61.62 646 ALA A C 1
ATOM 4852 O O . ALA A 1 646 ? 0.169 14.811 33.850 1.00 61.62 646 ALA A O 1
ATOM 4853 N N . SER A 1 647 ? -0.838 14.508 31.865 1.00 60.91 647 SER A N 1
ATOM 4854 C CA . SER A 1 647 ? -1.979 15.395 32.148 1.00 60.91 647 SER A CA 1
ATOM 4855 C C . SER A 1 647 ? -2.808 14.919 33.346 1.00 60.91 647 SER A C 1
ATOM 4857 O O . SER A 1 647 ? -3.279 15.732 34.139 1.00 60.91 647 SER A O 1
ATOM 4859 N N . ASP A 1 648 ? -3.005 13.605 33.474 1.00 62.16 648 ASP A N 1
ATOM 4860 C CA . ASP A 1 648 ? -3.800 13.028 34.558 1.00 62.16 648 ASP A CA 1
ATOM 4861 C C . ASP A 1 648 ? -3.056 13.088 35.904 1.00 62.16 648 ASP A C 1
ATOM 4863 O O . ASP A 1 648 ? -3.690 13.340 36.925 1.00 62.16 648 ASP A O 1
ATOM 4867 N N . ARG A 1 649 ? -1.716 12.974 35.915 1.00 57.53 649 ARG A N 1
ATOM 4868 C CA . ARG A 1 649 ? -0.902 13.199 37.126 1.00 57.53 649 ARG A CA 1
ATOM 4869 C C . ARG A 1 649 ? -0.958 14.648 37.604 1.00 57.53 649 ARG A C 1
ATOM 4871 O O . ARG A 1 649 ? -1.228 14.860 38.778 1.00 57.53 649 ARG A O 1
ATOM 4878 N N . ASN A 1 650 ? -0.800 15.621 36.702 1.00 49.44 650 ASN A N 1
ATOM 4879 C CA . ASN A 1 650 ? -0.873 17.046 37.056 1.00 49.44 650 ASN A CA 1
ATOM 4880 C C . ASN A 1 650 ? -2.254 17.459 37.594 1.00 49.44 650 ASN A C 1
ATOM 4882 O O . ASN A 1 650 ? -2.358 18.367 38.411 1.00 49.44 650 ASN A O 1
ATOM 4886 N N . ARG A 1 651 ? -3.331 16.797 37.149 1.00 53.88 651 ARG A N 1
ATOM 4887 C CA . ARG A 1 651 ? -4.677 17.019 37.702 1.00 53.88 651 ARG A CA 1
ATOM 4888 C C . ARG A 1 651 ? -4.860 16.407 39.086 1.00 53.88 651 ARG A C 1
ATOM 4890 O O . ARG A 1 651 ? -5.564 16.996 39.895 1.00 53.88 651 ARG A O 1
ATOM 4897 N N . LEU A 1 652 ? -4.261 15.246 39.349 1.00 48.34 652 LEU A N 1
ATOM 4898 C CA . LEU A 1 652 ? -4.319 14.610 40.666 1.00 48.34 652 LEU A CA 1
ATOM 4899 C C . LEU A 1 652 ? -3.520 15.404 41.707 1.00 48.34 652 LEU A C 1
ATOM 4901 O O . LEU A 1 652 ? -4.013 15.581 42.813 1.00 48.34 652 LEU A O 1
ATOM 4905 N N . THR A 1 653 ? -2.353 15.945 41.343 1.00 47.09 653 THR A N 1
ATOM 4906 C CA . THR A 1 653 ? -1.562 16.811 42.236 1.00 47.09 653 THR A CA 1
ATOM 4907 C C . THR A 1 653 ? -2.223 18.163 42.497 1.00 47.09 653 THR A C 1
ATOM 4909 O O . THR A 1 653 ? -2.159 18.651 43.620 1.00 47.09 653 THR A O 1
ATOM 4912 N N . ALA A 1 654 ? -2.895 18.756 41.502 1.00 44.78 654 ALA A N 1
ATOM 4913 C CA . ALA A 1 654 ? -3.676 19.984 41.692 1.00 44.78 654 ALA A CA 1
ATOM 4914 C C . ALA A 1 654 ? -4.938 19.757 42.548 1.00 44.78 654 ALA A C 1
ATOM 4916 O O . ALA A 1 654 ? -5.334 20.626 43.317 1.00 44.78 654 ALA A O 1
ATOM 4917 N N . ALA A 1 655 ? -5.568 18.582 42.440 1.00 46.81 655 ALA A N 1
ATOM 4918 C CA . ALA A 1 655 ? -6.713 18.220 43.273 1.00 46.81 655 ALA A CA 1
ATOM 4919 C C . ALA A 1 655 ? -6.314 17.925 44.730 1.00 46.81 655 ALA A C 1
ATOM 4921 O O . ALA A 1 655 ? -7.089 18.230 45.629 1.00 46.81 655 ALA A O 1
ATOM 4922 N N . SER A 1 656 ? -5.117 17.377 44.978 1.00 48.28 656 SER A N 1
ATOM 4923 C CA . SER A 1 656 ? -4.620 17.161 46.344 1.00 48.28 656 SER A CA 1
ATOM 4924 C C . SER A 1 656 ? -4.201 18.460 47.037 1.00 48.28 656 SER A C 1
ATOM 4926 O O . SER A 1 656 ? -4.400 18.580 48.235 1.00 48.28 656 SER A O 1
ATOM 4928 N N . THR A 1 657 ? -3.703 19.465 46.305 1.00 44.84 657 THR A N 1
ATOM 4929 C CA . THR A 1 657 ? -3.358 20.781 46.893 1.00 44.84 657 THR A CA 1
ATOM 4930 C C . THR A 1 657 ? -4.578 21.632 47.248 1.00 44.84 657 THR A C 1
ATOM 4932 O O . THR A 1 657 ? -4.472 22.514 48.089 1.00 44.84 657 THR A O 1
ATOM 4935 N N . LEU A 1 658 ? -5.738 21.367 46.640 1.00 44.06 658 LEU A N 1
ATOM 4936 C CA . LEU A 1 658 ? -7.004 22.041 46.957 1.00 44.06 658 LEU A CA 1
ATOM 4937 C C . LEU A 1 658 ? -7.764 21.397 48.130 1.00 44.06 658 LEU A C 1
ATOM 4939 O O . LEU A 1 658 ? -8.783 21.936 48.545 1.00 44.06 658 LEU A O 1
ATOM 4943 N N . SER A 1 659 ? -7.303 20.249 48.640 1.00 43.44 659 SER A N 1
ATOM 4944 C CA . SER A 1 659 ? -7.948 19.536 49.752 1.00 43.44 659 SER A CA 1
ATOM 4945 C C . SER A 1 659 ? -7.266 19.753 51.110 1.00 43.44 659 SER A C 1
ATOM 4947 O O . SER A 1 659 ? -7.831 19.322 52.108 1.00 43.44 659 SER A O 1
ATOM 4949 N N . ASP A 1 660 ? -6.106 20.420 51.150 1.00 42.56 660 ASP A N 1
ATOM 4950 C CA . ASP A 1 660 ? -5.331 20.718 52.373 1.00 42.56 660 ASP A CA 1
ATOM 4951 C C . ASP A 1 660 ? -5.500 22.178 52.859 1.00 42.56 660 ASP A C 1
ATOM 4953 O O . ASP A 1 660 ? -4.750 22.655 53.708 1.00 42.56 660 ASP A O 1
ATOM 4957 N N . THR A 1 661 ? -6.487 22.912 52.333 1.00 43.06 661 THR A N 1
ATOM 4958 C CA . THR A 1 661 ? -6.834 24.281 52.768 1.00 43.06 661 THR A CA 1
ATOM 4959 C C . THR A 1 661 ? -8.302 24.430 53.191 1.00 43.06 661 THR A C 1
ATOM 4961 O O . THR A 1 661 ? -8.882 25.505 53.037 1.00 43.06 661 THR A O 1
ATOM 4964 N N . GLY A 1 662 ? -8.906 23.357 53.713 1.00 35.72 662 GLY A N 1
ATOM 4965 C CA . GLY A 1 662 ? -10.261 23.345 54.280 1.00 35.72 662 GLY A CA 1
ATOM 4966 C C . GLY A 1 662 ? -10.260 23.119 55.779 1.00 35.72 662 GLY A C 1
ATOM 4967 O O . GLY A 1 662 ? -9.608 22.137 56.198 1.00 35.72 662 GLY A O 1
#

Radius of gyration: 32.72 Å; chains: 1; bounding box: 64×112×89 Å

Sequence (662 aa):
MTCGSPWRCFALAAFLAVLLTTALALPASAQPTLFSLGNCGFAGTQVTLNGNGFDPGQTTVAEMMSTADALAGRPVSSGAAAVDSAGDLSVRLDVPPIEGAEPVVRSVRVRTDPSIGMPTVLAAARVKTANRDVIVLPGGGAGEARDMGRWRVSGLPEGIELWAHYRHRRKTVARVALGTVDGCGQKSFALRTLPAGLVRSGGWDLWITADRAFRVPRTGVYVRRHMTVAGSRPDAPVRFGALRSRLVPSDPRVSAPPTNLFFAYATTGLISLVMGGAQGAPVEFFERIGDRLKPLGSARNLPGKGTILLDATTWSCTRRTRRFVGTATLPDGSPALGGGPVRTPTCATRFQIRAPRRVAPGRTFGVRVIDRWGNGAITPTLCVTPPARRRSCRALAFPRAVAIATRRFRADKRGTWKVDLRIQGSQTRTTVGVGERSSAARAEPTLLATGDSMMYGVDSALVDELFGIADVRTEVVAGAGITAAGTDWSQIAARQARALRPRDTVIMIGANDAFPMTTPAGARVPCCDGPWATEYERRVRAIMQSYLQNGRGRVFWLTLPLPRLPARLAVSQVVNLAVQRAAVGLAGVTVVRLDQVFTPTGYSDVYRYRGRSVRVREFDGIHLNVQGQAIVGELVAKLIRRSHGASDRNRLTAASTLSDTG